Protein AF-0000000084344193 (afdb_homodimer)

Organism: NCBI:txid1533

Radius of gyration: 31.92 Å; Cα contacts (8 Å, |Δi|>4): 1061; chains: 2; bounding box: 79×100×78 Å

InterPro domains:
  IPR007409 Restriction endonuclease, type I, HsdR, N-terminal [PF04313] (48-125)
  IPR017035 Uncharacterised conserved protein UCP035009, HsdR, All3000-type [PIRSF035009] (1-358)

Nearest PDB structures (foldseek):
  2w00-assembly2_B  TM=5.744E-01  e=3.489E-01  Escherichia coli
  6n9j-assembly2_B  TM=3.708E-01  e=1.972E+00  Bacteroides thetaiotaomicron VPI-5482
  5ukk-assembly1_A  TM=4.267E-01  e=3.387E+00  Homo sapiens
  6n9j-assembly1_A  TM=3.462E-01  e=2.880E+00  Bacteroides thetaiotaomicron VPI-5482
  2w00-assembly2_B  TM=5.742E-01  e=2.855E-01  Escherichia coli

Solvent-accessible surface area (backbone atoms only — not comparable to full-atom values): 39510 Å² total; per-residue (Å²): 131,56,69,68,55,54,49,52,53,48,32,53,51,48,65,67,47,49,85,73,44,83,40,44,68,48,22,41,63,69,36,40,44,51,53,44,36,73,35,61,41,54,65,84,36,66,76,35,29,25,67,60,34,62,68,90,52,94,58,67,91,86,59,58,40,48,31,27,35,34,54,96,85,38,50,47,33,37,34,39,75,41,24,58,86,48,79,88,65,80,77,51,63,64,59,44,54,50,34,46,55,42,85,32,58,32,37,34,45,29,22,58,46,44,41,34,35,28,35,36,86,85,40,82,52,36,56,43,83,59,58,43,43,74,48,36,56,87,65,70,52,73,67,56,52,56,57,53,50,44,70,13,60,92,57,54,39,70,68,60,51,49,53,49,37,51,50,38,39,51,26,51,51,39,33,50,47,50,51,44,35,52,75,55,56,45,71,69,54,47,51,59,55,40,51,87,78,47,86,66,86,81,44,70,68,55,45,61,66,44,37,63,47,50,29,52,23,49,54,48,39,49,50,49,53,48,50,49,53,50,43,50,59,47,45,54,30,48,64,40,42,64,60,46,63,67,56,61,69,62,61,74,68,80,85,72,87,77,72,82,71,72,88,64,73,83,48,71,66,56,52,50,41,48,50,51,53,41,56,60,43,40,76,80,40,65,54,83,40,52,30,78,46,73,49,89,78,32,38,31,34,19,47,63,72,31,87,88,42,50,28,34,34,40,26,69,83,46,99,63,30,28,38,28,38,19,44,97,83,68,46,72,44,52,37,59,38,94,48,71,71,51,57,64,79,42,45,66,59,50,47,54,25,43,47,69,70,74,104,132,57,69,67,56,54,49,51,52,48,32,53,51,48,64,67,48,50,84,74,45,83,38,45,68,48,22,41,63,70,36,39,45,51,51,44,36,73,33,61,41,54,65,85,36,67,77,37,29,24,68,58,34,60,68,92,54,96,59,66,91,86,57,58,39,48,30,28,36,36,56,95,87,37,51,47,32,39,35,38,74,40,25,59,87,49,81,85,66,81,77,51,63,66,59,44,55,51,33,46,58,43,84,34,58,31,37,35,44,28,23,57,46,43,41,33,34,29,34,35,86,86,41,82,53,36,58,42,82,60,58,42,43,74,47,36,57,88,66,70,51,72,67,55,52,57,58,52,51,45,69,13,60,92,56,54,39,71,68,60,51,50,53,49,37,51,51,37,40,52,27,51,50,39,32,51,49,51,52,45,36,52,75,54,55,44,70,68,55,47,50,58,55,40,52,86,77,49,88,65,87,82,44,70,68,54,46,62,64,44,37,64,47,50,29,52,23,48,54,47,40,50,49,49,53,48,49,49,52,49,43,50,58,47,45,55,31,48,64,41,44,64,61,46,64,66,54,60,69,63,61,73,69,81,85,70,88,78,73,82,70,71,88,65,74,82,48,71,66,56,50,49,40,47,50,52,53,41,57,62,42,40,77,80,41,65,56,85,39,54,31,77,48,74,48,89,77,33,39,31,34,20,48,65,73,30,87,89,41,52,28,34,33,39,26,70,84,46,98,64,30,29,37,27,37,20,44,96,82,68,45,73,43,54,37,59,38,93,46,71,72,49,55,65,79,41,45,65,59,51,47,55,25,43,46,69,70,74,106

pLDDT: mean 83.81, std 16.81, range [26.88, 97.94]

Sequence (718 aa):
MDFCDKLKQFSKRAEIIKSTLLTEEATKTALIMPFFSLLGYDVFNPMEFVPEFTADFGIKKGEKVDYAIMKDGKPIILVECKGVNDTLTKHDAQLFRYFSVTESRFAILTNGIIYKFFTDLEESNKMDDTPFLEINIYDLNDIQVQELKKFSKDTFDIDTIFNTASELKYSNLVKSQLNNQLNNPTDDFVRFLINDFYQGIKTQNVIEKFRPIVKKSFQQFISDFMNEKLKSILNNNEELEKEKEDLSSEENESDSNENVENNIVTTEEELEGFNIVRSILSEVIDPEDITIKDVERYCGVLYKNNTRKWICRLCFNAVKKSIIISDENKLGIRYYINSITDIYNYKIELIDSLKKYIEMDFCDKLKQFSKRAEIIKSTLLTEEATKTALIMPFFSLLGYDVFNPMEFVPEFTADFGIKKGEKVDYAIMKDGKPIILVECKGVNDTLTKHDAQLFRYFSVTESRFAILTNGIIYKFFTDLEESNKMDDTPFLEINIYDLNDIQVQELKKFSKDTFDIDTIFNTASELKYSNLVKSQLNNQLNNPTDDFVRFLINDFYQGIKTQNVIEKFRPIVKKSFQQFISDFMNEKLKSILNNNEELEKEKEDLSSEENESDSNENVENNIVTTEEELEGFNIVRSILSEVIDPEDITIKDVERYCGVLYKNNTRKWICRLCFNAVKKSIIISDENKLGIRYYINSITDIYNYKIELIDSLKKYIE

Foldseek 3Di:
DDLVVVLLVLLVQCVVCLVVFDAQVSLCVNFVLVVLVSLVFDCPDCQAKPAFDDQPDDDPPPQGAGIFGDDPNFGAETEHEDALPDDDDLCPVSQQVVQLRGPHAWYWYYNRFKIFIWGAPPHPSGIDSHGLDIDGSNDDDPVNSVLVNCVRPVNPDSVVNSVVSVVSNVVVVVVVVLVCCLQFNDLVNLCVVCVVPDPDDCDPVNSVVCSVVSNVVSVVVVVVVVVVVVVCLVVLQVVLQVVVVVVVVVPPDDDDDPPPPPDQDQDPLQVLLLVLLLVLQVVPDPSVQWDWDTDPQWIWIAGNPDPQLTAKTWGCPDPWTWIWGQALVRDTRIGTDPGSNCVVVCSVSSNRSNVSPVD/DDLVVVLLVLLVQCVVCLVVFDAQVSQCVNFVLVVLVSLVFDCPDCQAKPAQDDQPDDDPPPQGAGIFGDDPNFGAETEHEDALPDDDDLCPVSQQVVQLRGPYAWYWYYNRFKIFIWGAPPHPSGIDSHGLDIDGSNDDDPVNSVLVNCVRPVNPDSVVNSVVSVVSNVVVVVVVVLVCCLQFNDLVNLCVVCVVPDPDDCDPVNSVVCSVVSNVVSVVVVVVVVVVVVVCLVVLQVVLQVVVVVVVVVPPDDDDDPPPPPDQDQDPLQVLLLVLLLVLQVVPDPSVQWDWDTDPQWIWIAGNPDPQLTAKTWGCPDPWTWIWGQALVRDTRIGTDPGSNCSVVCSVSSNRSNVSVVD

Structure (mmCIF, N/CA/C/O backbone):
data_AF-0000000084344193-model_v1
#
loop_
_entity.id
_entity.type
_entity.pdbx_description
1 polymer 'type I site-specific deoxyribonuclease'
#
loop_
_atom_site.group_PDB
_atom_site.id
_atom_site.type_symbol
_atom_site.label_atom_id
_atom_site.label_alt_id
_atom_site.label_comp_id
_atom_site.label_asym_id
_atom_site.label_entity_id
_atom_site.label_seq_id
_atom_site.pdbx_PDB_ins_code
_atom_site.Cartn_x
_atom_site.Cartn_y
_atom_site.Cartn_z
_atom_site.occupancy
_atom_site.B_iso_or_equiv
_atom_site.auth_seq_id
_atom_site.auth_comp_id
_atom_site.auth_asym_id
_atom_site.auth_atom_id
_atom_site.pdbx_PDB_model_num
ATOM 1 N N . MET A 1 1 ? -21.875 22.109 16.188 1 56.56 1 MET A N 1
ATOM 2 C CA . MET A 1 1 ? -21.328 21.484 14.992 1 56.56 1 MET A CA 1
ATOM 3 C C . MET A 1 1 ? -19.906 20.984 15.227 1 56.56 1 MET A C 1
ATOM 5 O O . MET A 1 1 ? -19.141 21.625 15.953 1 56.56 1 MET A O 1
ATOM 9 N N . ASP A 1 2 ? -19.547 19.75 14.883 1 82.75 2 ASP A N 1
ATOM 10 C CA . ASP A 1 2 ? -18.266 19.094 15.062 1 82.75 2 ASP A CA 1
ATOM 11 C C . ASP A 1 2 ? -17.172 19.781 14.234 1 82.75 2 ASP A C 1
ATOM 13 O O . ASP A 1 2 ? -17.469 20.406 13.219 1 82.75 2 ASP A O 1
ATOM 17 N N . PHE A 1 3 ? -16.047 20.094 14.797 1 89.25 3 PHE A N 1
ATOM 18 C CA . PHE A 1 3 ? -14.922 20.75 14.172 1 89.25 3 PHE A CA 1
ATOM 19 C C . PHE A 1 3 ? -14.727 20.266 12.742 1 89.25 3 PHE A C 1
ATOM 21 O O . PHE A 1 3 ? -14.492 21.062 11.828 1 89.25 3 PHE A O 1
ATOM 28 N N . CYS A 1 4 ? -14.891 19.062 12.547 1 87.75 4 CYS A N 1
ATOM 29 C CA . CYS A 1 4 ? -14.719 18.453 11.234 1 87.75 4 CYS A CA 1
ATOM 30 C C . CYS A 1 4 ? -15.758 18.984 10.25 1 87.75 4 CYS A C 1
ATOM 32 O O . CYS A 1 4 ? -15.438 19.266 9.094 1 87.75 4 CYS A O 1
ATOM 34 N N . ASP A 1 5 ? -16.906 19.109 10.703 1 85.31 5 ASP A N 1
ATOM 35 C CA . ASP A 1 5 ? -17.984 19.609 9.852 1 85.31 5 ASP A CA 1
ATOM 36 C C . ASP A 1 5 ? -17.75 21.078 9.477 1 85.31 5 ASP A C 1
ATOM 38 O O . ASP A 1 5 ? -17.984 21.469 8.328 1 85.31 5 ASP A O 1
ATOM 42 N N . LYS A 1 6 ? -17.453 21.781 10.461 1 90.62 6 LYS A N 1
ATOM 43 C CA . LYS A 1 6 ? -17.172 23.203 10.227 1 90.62 6 LYS A CA 1
ATOM 44 C C . LYS A 1 6 ? -16.047 23.375 9.211 1 90.62 6 LYS A C 1
ATOM 46 O O . LYS A 1 6 ? -16.109 24.266 8.359 1 90.62 6 LYS A O 1
ATOM 51 N N . LEU A 1 7 ? -15.039 22.547 9.328 1 93 7 LEU A N 1
ATOM 52 C CA . LEU A 1 7 ? -13.898 22.594 8.422 1 93 7 LEU A CA 1
ATOM 53 C C . LEU A 1 7 ? -14.312 22.25 7 1 93 7 LEU A C 1
ATOM 55 O O . LEU A 1 7 ? -13.836 22.859 6.043 1 93 7 LEU A O 1
ATOM 59 N N . LYS A 1 8 ? -15.141 21.328 6.875 1 88.44 8 LYS A N 1
ATOM 60 C CA . LYS A 1 8 ? -15.641 20.938 5.559 1 88.44 8 LYS A CA 1
ATOM 61 C C . LYS A 1 8 ? -16.422 22.078 4.914 1 88.44 8 LYS A C 1
ATOM 63 O O . LYS A 1 8 ? -16.266 22.344 3.721 1 88.44 8 LYS A O 1
ATOM 68 N N . GLN A 1 9 ? -17.266 22.672 5.738 1 90.31 9 GLN A N 1
ATOM 69 C CA . GLN A 1 9 ? -18.016 23.812 5.25 1 90.31 9 GLN A CA 1
ATOM 70 C C . GLN A 1 9 ? -17.078 24.953 4.824 1 90.31 9 GLN A C 1
ATOM 72 O O . GLN A 1 9 ? -17.312 25.609 3.807 1 90.31 9 GLN A O 1
ATOM 77 N N . PHE A 1 10 ? -16.156 25.141 5.594 1 94.62 10 PHE A N 1
ATOM 78 C CA . PHE A 1 10 ? -15.156 26.156 5.277 1 94.62 10 PHE A CA 1
ATOM 79 C C . PHE A 1 10 ? -14.469 25.844 3.951 1 94.62 10 PHE A C 1
ATOM 81 O O . PHE A 1 10 ? -14.258 26.75 3.135 1 94.62 10 PHE A O 1
ATOM 88 N N . SER A 1 11 ? -14.062 24.641 3.754 1 93.88 11 SER A N 1
ATOM 89 C CA . SER A 1 11 ? -13.398 24.203 2.531 1 93.88 11 SER A CA 1
ATOM 90 C C . SER A 1 11 ? -14.258 24.484 1.304 1 93.88 11 SER A C 1
ATOM 92 O O . SER A 1 11 ? -13.766 24.984 0.294 1 93.88 11 SER A O 1
ATOM 94 N N . LYS A 1 12 ? -15.492 24.203 1.42 1 90.44 12 LYS A N 1
ATOM 95 C CA . LYS A 1 12 ? -16.422 24.438 0.318 1 90.44 12 LYS A CA 1
ATOM 96 C C . LYS A 1 12 ? -16.531 25.922 0.012 1 90.44 12 LYS A C 1
ATOM 98 O O . LYS A 1 12 ? -16.531 26.328 -1.153 1 90.44 12 LYS A O 1
ATOM 103 N N . ARG A 1 13 ? -16.70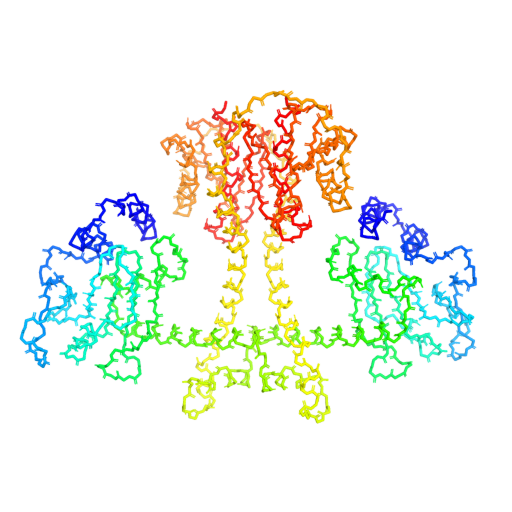3 26.656 1.006 1 91.06 13 ARG A N 1
ATOM 104 C CA . ARG A 1 13 ? -16.781 28.109 0.85 1 91.06 13 ARG A CA 1
ATOM 105 C C . ARG A 1 13 ? -15.531 28.672 0.198 1 91.06 13 ARG A C 1
ATOM 107 O O . ARG A 1 13 ? -15.609 29.531 -0.673 1 91.06 13 ARG A O 1
ATOM 114 N N . ALA A 1 14 ? -14.414 28.172 0.657 1 93.88 14 ALA A N 1
ATOM 115 C CA . ALA A 1 14 ? -13.141 28.625 0.112 1 93.88 14 ALA A CA 1
ATOM 116 C C . ALA A 1 14 ? -13.055 28.359 -1.387 1 93.88 14 ALA A C 1
ATOM 118 O O . ALA A 1 14 ? -12.531 29.172 -2.146 1 93.88 14 ALA A O 1
ATOM 119 N N . GLU A 1 15 ? -13.539 27.219 -1.748 1 91.44 15 GLU A N 1
ATOM 120 C CA . GLU A 1 15 ? -13.516 26.828 -3.156 1 91.44 15 GLU A CA 1
ATOM 121 C C . GLU A 1 15 ? -14.352 27.797 -4.004 1 91.44 15 GLU A C 1
ATOM 123 O O . GLU A 1 15 ? -13.961 28.141 -5.121 1 91.44 15 GLU A O 1
ATOM 128 N N . ILE A 1 16 ? -15.383 28.172 -3.467 1 90.31 16 ILE A N 1
ATOM 129 C CA . ILE A 1 16 ? -16.328 29.016 -4.188 1 90.31 16 ILE A CA 1
ATOM 130 C C . ILE A 1 16 ? -15.758 30.438 -4.316 1 90.31 16 ILE A C 1
ATOM 132 O O . ILE A 1 16 ? -15.82 31.047 -5.387 1 90.31 16 ILE A O 1
ATOM 136 N N . ILE A 1 17 ? -15.148 30.969 -3.301 1 91.56 17 ILE A N 1
ATOM 137 C CA . ILE A 1 17 ? -14.82 32.375 -3.273 1 91.56 17 ILE A CA 1
ATOM 138 C C . ILE A 1 17 ? -13.398 32.594 -3.781 1 91.56 17 ILE A C 1
ATOM 140 O O . ILE A 1 17 ? -12.984 33.719 -4.047 1 91.56 17 ILE A O 1
ATOM 144 N N . LYS A 1 18 ? -12.641 31.562 -3.879 1 91.75 18 LYS A N 1
ATOM 145 C CA . LYS A 1 18 ? -11.227 31.641 -4.234 1 91.75 18 LYS A CA 1
ATOM 146 C C . LYS A 1 18 ? -11.023 32.531 -5.469 1 91.75 18 LYS A C 1
ATOM 148 O O . LYS A 1 18 ? -10.125 33.375 -5.492 1 91.75 18 LYS A O 1
ATOM 153 N N . SER A 1 19 ? -11.836 32.312 -6.457 1 89.81 19 SER A N 1
ATOM 154 C CA . SER A 1 19 ? -11.672 33 -7.738 1 89.81 19 SER A CA 1
ATOM 155 C C . SER A 1 19 ? -11.938 34.5 -7.613 1 89.81 19 SER A C 1
ATOM 157 O O . SER A 1 19 ? -11.484 35.281 -8.445 1 89.81 19 SER A O 1
ATOM 159 N N . THR A 1 20 ? -12.609 34.844 -6.613 1 90.75 20 THR A N 1
ATOM 160 C CA . THR A 1 20 ? -12.969 36.25 -6.445 1 90.75 20 THR A CA 1
ATOM 161 C C . THR A 1 20 ? -11.906 37 -5.648 1 90.75 20 THR A C 1
ATOM 163 O O . THR A 1 20 ? -11.922 38.219 -5.57 1 90.75 20 THR A O 1
ATOM 166 N N . LEU A 1 21 ? -11 36.219 -5.125 1 92.12 21 LEU A N 1
ATOM 167 C CA . LEU A 1 21 ? -9.977 36.844 -4.277 1 92.12 21 LEU A CA 1
ATOM 168 C C . LEU A 1 21 ? -8.766 37.25 -5.102 1 92.12 21 LEU A C 1
ATOM 170 O O . LEU A 1 21 ? -8 36.406 -5.562 1 92.12 21 LEU A O 1
ATOM 174 N N . LEU A 1 22 ? -8.523 38.531 -5.152 1 88.44 22 LEU A N 1
ATOM 175 C CA . LEU A 1 22 ? -7.504 39 -6.078 1 88.44 22 LEU A CA 1
ATOM 176 C C . LEU A 1 22 ? -6.301 39.562 -5.32 1 88.44 22 LEU A C 1
ATOM 178 O O . LEU A 1 22 ? -5.223 39.719 -5.891 1 88.44 22 LEU A O 1
ATOM 182 N N . THR A 1 23 ? -6.48 39.906 -4.09 1 89.94 23 THR A N 1
ATOM 183 C CA . THR A 1 23 ? -5.395 40.531 -3.342 1 89.94 23 THR A CA 1
ATOM 184 C C . THR A 1 23 ? -5.059 39.719 -2.096 1 89.94 23 THR A C 1
ATOM 186 O O . THR A 1 23 ? -5.855 38.875 -1.657 1 89.94 23 THR A O 1
ATOM 189 N N . GLU A 1 24 ? -3.934 39.969 -1.599 1 93.5 24 GLU A N 1
ATOM 190 C CA . GLU A 1 24 ? -3.5 39.375 -0.34 1 93.5 24 GLU A CA 1
ATOM 191 C C . GLU A 1 24 ? -4.434 39.75 0.805 1 93.5 24 GLU A C 1
ATOM 193 O O . GLU A 1 24 ? -4.805 38.906 1.62 1 93.5 24 GLU A O 1
ATOM 198 N N . GLU A 1 25 ? -4.836 41 0.817 1 93.12 25 GLU A N 1
ATOM 199 C CA . GLU A 1 25 ? -5.727 41.469 1.871 1 93.12 25 GLU A CA 1
ATOM 200 C C . GLU A 1 25 ? -7.09 40.781 1.793 1 93.12 25 GLU A C 1
ATOM 202 O O . GLU A 1 25 ? -7.684 40.469 2.82 1 93.12 25 GLU A O 1
ATOM 207 N N . ALA A 1 26 ? -7.559 40.625 0.635 1 94.69 26 ALA A N 1
ATOM 208 C CA . ALA A 1 26 ? -8.812 39.875 0.446 1 94.69 26 ALA A CA 1
ATOM 209 C C . ALA A 1 26 ? -8.68 38.438 0.933 1 94.69 26 ALA A C 1
ATOM 211 O O . ALA A 1 26 ? -9.602 37.906 1.55 1 94.69 26 ALA A O 1
ATOM 212 N N . THR A 1 27 ? -7.566 37.875 0.636 1 96.62 27 THR A N 1
ATOM 213 C CA . THR A 1 27 ? -7.297 36.5 1.088 1 96.62 27 THR A CA 1
ATOM 214 C C . THR A 1 27 ? -7.289 36.438 2.611 1 96.62 27 THR A C 1
ATOM 216 O O . THR A 1 27 ? -7.91 35.531 3.199 1 96.62 27 THR A O 1
ATOM 219 N N . LYS A 1 28 ? -6.617 37.375 3.25 1 96.75 28 LYS A N 1
ATOM 220 C CA . LYS A 1 28 ? -6.543 37.438 4.707 1 96.75 28 LYS A CA 1
ATOM 221 C C . LYS A 1 28 ? -7.938 37.5 5.324 1 96.75 28 LYS A C 1
ATOM 223 O O . LYS A 1 28 ? -8.258 36.688 6.219 1 96.75 28 LYS A O 1
ATOM 228 N N . THR A 1 29 ? -8.766 38.281 4.785 1 95.62 29 THR A N 1
ATOM 229 C CA . THR A 1 29 ? -10.07 38.562 5.379 1 95.62 29 THR A CA 1
ATOM 230 C C . THR A 1 29 ? -11.062 37.469 5.074 1 95.62 29 THR A C 1
ATOM 232 O O . THR A 1 29 ? -11.867 37.094 5.93 1 95.62 29 THR A O 1
ATOM 235 N N . ALA A 1 30 ? -10.945 36.969 3.924 1 95.56 30 ALA A N 1
ATOM 236 C CA . ALA A 1 30 ? -11.992 36.031 3.486 1 95.56 30 ALA A CA 1
ATOM 237 C C . ALA A 1 30 ? -11.633 34.594 3.824 1 95.56 30 ALA A C 1
ATOM 239 O O . ALA A 1 30 ? -12.516 33.75 3.969 1 95.56 30 ALA A O 1
ATOM 240 N N . LEU A 1 31 ? -10.383 34.281 3.957 1 97 31 LEU A N 1
ATOM 241 C CA . LEU A 1 31 ? -9.992 32.875 4.129 1 97 31 LEU A CA 1
ATOM 242 C C . LEU A 1 31 ? -9.211 32.688 5.426 1 97 31 LEU A C 1
ATOM 244 O O . LEU A 1 31 ? -9.586 31.875 6.266 1 97 31 LEU A O 1
ATOM 248 N N . ILE A 1 32 ? -8.258 33.531 5.668 1 97.75 32 ILE A N 1
ATOM 249 C CA . ILE A 1 32 ? -7.297 33.25 6.73 1 97.75 32 ILE A CA 1
ATOM 250 C C . ILE A 1 32 ? -7.918 33.594 8.086 1 97.75 32 ILE A C 1
ATOM 252 O O . ILE A 1 32 ? -7.879 32.781 9.008 1 97.75 32 ILE A O 1
ATOM 256 N N . MET A 1 33 ? -8.516 34.75 8.258 1 97.56 33 MET A N 1
ATOM 257 C CA . MET A 1 33 ? -9.133 35.125 9.523 1 97.56 33 MET A CA 1
ATOM 258 C C . MET A 1 33 ? -10.258 34.156 9.891 1 97.56 33 MET A C 1
ATOM 260 O O . MET A 1 33 ? -10.312 33.688 11.016 1 97.56 33 MET A O 1
ATOM 264 N N . PRO A 1 34 ? -11.102 33.812 8.945 1 97.06 34 PRO A N 1
ATOM 265 C CA . PRO A 1 34 ? -12.141 32.844 9.266 1 97.06 34 PRO A CA 1
ATOM 266 C C . PRO A 1 34 ? -11.57 31.484 9.695 1 97.06 34 PRO A C 1
ATOM 268 O O . PRO A 1 34 ? -12.156 30.812 10.539 1 97.06 34 PRO A O 1
ATOM 271 N N . PHE A 1 35 ? -10.531 31.094 9.109 1 97.62 35 PHE A N 1
ATOM 272 C CA . PHE A 1 35 ? -9.883 29.828 9.461 1 97.62 35 PHE A CA 1
ATOM 273 C C . PHE A 1 35 ? -9.492 29.812 10.938 1 97.62 35 PHE A C 1
ATOM 275 O O . PHE A 1 35 ? -9.766 28.859 11.648 1 97.62 35 PHE A O 1
ATOM 282 N N . PHE A 1 36 ? -8.883 30.875 11.414 1 97.94 36 PHE A N 1
ATOM 283 C CA . PHE A 1 36 ? -8.445 30.938 12.805 1 97.94 36 PHE A CA 1
ATOM 284 C C . PHE A 1 36 ? -9.641 31.125 13.734 1 97.94 36 PHE A C 1
ATOM 286 O O . PHE A 1 36 ? -9.617 30.672 14.883 1 97.94 36 PHE A O 1
ATOM 293 N N . SER A 1 37 ? -10.695 31.766 13.195 1 96.75 37 SER A N 1
ATOM 294 C CA . SER A 1 37 ? -11.93 31.828 13.961 1 96.75 37 SER A CA 1
ATOM 295 C C . SER A 1 37 ? -12.508 30.422 14.188 1 96.75 37 SER A C 1
ATOM 297 O O . SER A 1 37 ? -13.023 30.125 15.266 1 96.75 37 SER A O 1
ATOM 299 N N . LEU A 1 38 ? -12.375 29.656 13.164 1 95.75 38 LEU A N 1
ATOM 300 C CA . LEU A 1 38 ? -12.828 28.281 13.258 1 95.75 38 LEU A CA 1
ATOM 301 C C . LEU A 1 38 ? -12.055 27.531 14.344 1 95.75 38 LEU A C 1
ATOM 303 O O . LEU A 1 38 ? -12.602 26.625 14.984 1 95.75 38 LEU A O 1
ATOM 307 N N . LEU A 1 39 ? -10.836 27.891 14.562 1 96.62 39 LEU A N 1
ATOM 308 C CA . LEU A 1 39 ? -10 27.266 15.578 1 96.62 39 LEU A CA 1
ATOM 309 C C . LEU A 1 39 ? -10.289 27.859 16.953 1 96.62 39 LEU A C 1
ATOM 311 O O . LEU A 1 39 ? -9.672 27.469 17.953 1 96.62 39 LEU A O 1
ATOM 315 N N . GLY A 1 40 ? -11.18 28.828 17.016 1 96.38 40 GLY A N 1
ATOM 316 C CA . GLY A 1 40 ? -11.664 29.328 18.281 1 96.38 40 GLY A CA 1
ATOM 317 C C . GLY A 1 40 ? -11.047 30.656 18.672 1 96.38 40 GLY A C 1
ATOM 318 O O . GLY A 1 40 ? -11.383 31.234 19.719 1 96.38 40 GLY A O 1
ATOM 319 N N . TYR A 1 41 ? -10.188 31.172 17.844 1 97.56 41 TYR A N 1
ATOM 320 C CA . TYR A 1 41 ? -9.555 32.438 18.172 1 97.56 41 TYR A CA 1
ATOM 321 C C . TYR A 1 41 ? -10.469 33.625 17.828 1 97.56 41 TYR A C 1
ATOM 323 O O . TYR A 1 41 ? -11.195 33.562 16.828 1 97.56 41 TYR A O 1
ATOM 331 N N . ASP A 1 42 ? -10.414 34.625 18.609 1 97.44 42 ASP A N 1
ATOM 332 C CA . ASP A 1 42 ? -11.141 35.844 18.297 1 97.44 42 ASP A CA 1
ATOM 333 C C . ASP A 1 42 ? -10.305 36.75 17.391 1 97.44 42 ASP A C 1
ATOM 335 O O . ASP A 1 42 ? -9.508 37.562 17.891 1 97.44 42 ASP A O 1
ATOM 339 N N . VAL A 1 43 ? -10.562 36.75 16.172 1 97.06 43 VAL A N 1
ATOM 34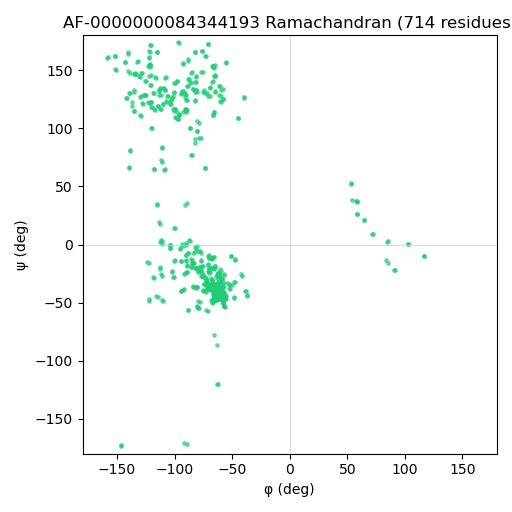0 C CA . VAL A 1 43 ? -9.734 37.438 15.172 1 97.06 43 VAL A CA 1
ATOM 341 C C . VAL A 1 43 ? -10 38.938 15.211 1 97.06 43 VAL A C 1
ATOM 343 O O . VAL A 1 43 ? -9.258 39.719 14.617 1 97.06 43 VAL A O 1
ATOM 346 N N . PHE A 1 44 ? -11 39.344 16 1 95.69 44 PHE A N 1
ATOM 347 C CA . PHE A 1 44 ? -11.328 40.75 16.094 1 95.69 44 PHE A CA 1
ATOM 348 C C . PHE A 1 44 ? -10.82 41.344 17.391 1 95.69 44 PHE A C 1
ATOM 350 O O . PHE A 1 44 ? -10.969 42.562 17.641 1 95.69 44 PHE A O 1
ATOM 357 N N . ASN A 1 45 ? -10.203 40.531 18.188 1 96.25 45 ASN A N 1
ATOM 358 C CA . ASN A 1 45 ? -9.594 40.969 19.453 1 96.25 45 ASN A CA 1
ATOM 359 C C . ASN A 1 45 ? -8.094 41.188 19.297 1 96.25 45 ASN A C 1
ATOM 361 O O . ASN A 1 45 ? -7.328 40.219 19.219 1 96.25 45 ASN A O 1
ATOM 365 N N . PRO A 1 46 ? -7.684 42.375 19.328 1 93.56 46 PRO A N 1
ATOM 366 C CA . PRO A 1 46 ? -6.27 42.688 19.109 1 93.56 46 PRO A CA 1
ATOM 367 C C . PRO A 1 46 ? -5.375 42.188 20.234 1 93.56 46 PRO A C 1
ATOM 369 O O . PRO A 1 46 ? -4.148 42.188 20.109 1 93.56 46 PRO A O 1
ATOM 372 N N . MET A 1 47 ? -5.918 41.781 21.312 1 94.56 47 MET A N 1
ATOM 373 C CA . MET A 1 47 ? -5.129 41.25 22.406 1 94.56 47 MET A CA 1
ATOM 374 C C . MET A 1 47 ? -4.863 39.75 22.188 1 94.56 47 MET A C 1
ATOM 376 O O . MET A 1 47 ? -3.996 39.156 22.844 1 94.56 47 MET A O 1
ATOM 380 N N . GLU A 1 48 ? -5.602 39.219 21.234 1 96.38 48 GLU A N 1
ATOM 381 C CA . GLU A 1 48 ? -5.484 37.781 20.984 1 96.38 48 GLU A CA 1
ATOM 382 C C . GLU A 1 48 ? -4.941 37.531 19.578 1 96.38 48 GLU A C 1
ATOM 384 O O . GLU A 1 48 ? -4.113 36.656 19.375 1 96.38 48 GLU A O 1
ATOM 389 N N . PHE A 1 49 ? -5.457 38.219 18.703 1 97.06 49 PHE A N 1
ATOM 390 C CA . PHE A 1 49 ? -5.074 38.156 17.297 1 97.06 49 PHE A CA 1
ATOM 391 C C . PHE A 1 49 ? -4.566 39.5 16.797 1 97.06 49 PHE A C 1
ATOM 393 O O . PHE A 1 49 ? -5.355 40.375 16.406 1 97.06 49 PHE A O 1
ATOM 400 N N . VAL A 1 50 ? -3.252 39.656 16.719 1 95.62 50 VAL A N 1
ATOM 401 C CA . VAL A 1 50 ? -2.643 40.969 16.5 1 95.62 50 VAL A CA 1
ATOM 402 C C . VAL A 1 50 ? -2.232 41.094 15.031 1 95.62 50 VAL A C 1
ATOM 404 O O . VAL A 1 50 ? -1.367 40.375 14.555 1 95.62 50 VAL A O 1
ATOM 407 N N . PRO A 1 51 ? -2.799 42 14.289 1 95.06 51 PRO A N 1
ATOM 408 C CA . PRO A 1 51 ? -2.361 42.25 12.914 1 95.06 51 PRO A CA 1
ATOM 409 C C . PRO A 1 51 ? -1.073 43.062 12.844 1 95.06 51 PRO A C 1
ATOM 411 O O . PRO A 1 51 ? -0.798 43.875 13.742 1 95.06 51 PRO A O 1
ATOM 414 N N . GLU A 1 52 ? -0.318 42.812 11.859 1 91.88 52 GLU A N 1
ATOM 415 C CA . GLU A 1 52 ? 0.908 43.562 11.594 1 91.88 52 GLU A CA 1
ATOM 416 C C . GLU A 1 52 ? 1.824 43.594 12.812 1 91.88 52 GLU A C 1
ATOM 418 O O . GLU A 1 52 ? 2.248 44.656 13.266 1 91.88 52 GLU A O 1
ATOM 423 N N . PHE A 1 53 ? 2.062 42.438 13.273 1 90.38 53 PHE A N 1
ATOM 424 C CA . PHE A 1 53 ? 2.836 42.281 14.5 1 90.38 53 PHE A CA 1
ATOM 425 C C . PHE A 1 53 ? 4.297 42.625 14.273 1 90.38 53 PHE A C 1
ATOM 427 O O . PHE A 1 53 ? 4.902 42.188 13.289 1 90.38 53 PHE A O 1
ATOM 434 N N . THR A 1 54 ? 4.875 43.5 15.078 1 86.19 54 THR A N 1
ATOM 435 C CA . THR A 1 54 ? 6.277 43.906 15.023 1 86.19 54 THR A CA 1
ATOM 436 C C . THR A 1 54 ? 7.027 43.406 16.25 1 86.19 54 THR A C 1
ATOM 438 O O . THR A 1 54 ? 6.492 43.438 17.359 1 86.19 54 THR A O 1
ATOM 441 N N . ALA A 1 55 ? 8.141 42.75 15.969 1 74.12 55 ALA A N 1
ATOM 442 C CA . ALA A 1 55 ? 8.984 42.312 17.094 1 74.12 55 ALA A CA 1
ATOM 443 C C . ALA A 1 55 ? 9.867 43.438 17.578 1 74.12 55 ALA A C 1
ATOM 445 O O . ALA A 1 55 ? 10.266 44.312 16.781 1 74.12 55 ALA A O 1
ATOM 446 N N . ASP A 1 56 ? 9.945 43.719 18.781 1 64.94 56 ASP A N 1
ATOM 447 C CA . ASP A 1 56 ? 10.664 44.812 19.391 1 64.94 56 ASP A CA 1
ATOM 448 C C . ASP A 1 56 ? 12.156 44.781 19.062 1 64.94 56 ASP A C 1
ATOM 450 O O . ASP A 1 56 ? 12.812 45.812 18.938 1 64.94 56 ASP A O 1
ATOM 454 N N . PHE A 1 57 ? 12.719 43.562 18.984 1 59.97 57 PHE A N 1
ATOM 455 C CA . PHE A 1 57 ? 14.172 43.531 18.969 1 59.97 57 PHE A CA 1
ATOM 456 C C . PHE A 1 57 ? 14.672 42.844 17.688 1 59.97 57 PHE A C 1
ATOM 458 O O . PHE A 1 57 ? 14.133 41.812 17.266 1 59.97 57 PHE A O 1
ATOM 465 N N . GLY A 1 58 ? 15.758 43.469 17.078 1 56.81 58 GLY A N 1
ATOM 466 C CA . GLY A 1 58 ? 16.672 42.812 16.156 1 56.81 58 GLY A CA 1
ATOM 467 C C . GLY A 1 58 ? 16.172 42.812 14.719 1 56.81 58 GLY A C 1
ATOM 468 O O . GLY A 1 58 ? 16.75 42.156 13.852 1 56.81 58 GLY A O 1
ATOM 469 N N . ILE A 1 59 ? 14.867 43.094 14.484 1 60.22 59 ILE A N 1
ATOM 470 C CA . ILE A 1 59 ? 14.391 43.031 13.102 1 60.22 59 ILE A CA 1
ATOM 471 C C . ILE A 1 59 ? 14.375 44.469 12.523 1 60.22 59 ILE A C 1
ATOM 473 O O . ILE A 1 59 ? 14.297 45.438 13.258 1 60.22 59 ILE A O 1
ATOM 477 N N . LYS A 1 60 ? 14.781 44.656 11.203 1 59.56 60 LYS A N 1
ATOM 478 C CA . LYS A 1 60 ? 14.766 45.906 10.469 1 59.56 60 LYS A CA 1
ATOM 479 C C . LYS A 1 60 ? 13.516 46.719 10.789 1 59.56 60 LYS A C 1
ATOM 481 O O . LYS A 1 60 ? 12.414 46.188 10.867 1 59.56 60 LYS A O 1
ATOM 486 N N . LYS A 1 61 ? 13.789 47.969 11.188 1 62 61 LYS A N 1
ATOM 487 C CA . LYS A 1 61 ? 12.719 48.938 11.453 1 62 61 LYS A CA 1
ATOM 488 C C . LYS A 1 61 ? 11.656 48.906 10.359 1 62 61 LYS A C 1
ATOM 490 O O . LYS A 1 61 ? 11.984 49 9.172 1 62 61 LYS A O 1
ATOM 495 N N . GLY A 1 62 ? 10.422 48.344 10.727 1 66.88 62 GLY A N 1
ATOM 496 C CA . GLY A 1 62 ? 9.344 48.406 9.75 1 66.88 62 GLY A CA 1
ATOM 497 C C . GLY A 1 62 ? 8.883 47.031 9.281 1 66.88 62 GLY A C 1
ATOM 498 O O . GLY A 1 62 ? 7.863 46.938 8.594 1 66.88 62 GLY A O 1
ATOM 499 N N . GLU A 1 63 ? 9.648 45.969 9.664 1 76.5 63 GLU A N 1
ATOM 500 C CA . GLU A 1 63 ? 9.172 44.656 9.203 1 76.5 63 GLU A CA 1
ATOM 501 C C . GLU A 1 63 ? 8.109 44.094 10.141 1 76.5 63 GLU A C 1
ATOM 503 O O . GLU A 1 63 ? 8.195 44.281 11.359 1 76.5 63 GLU A O 1
ATOM 508 N N . LYS A 1 64 ? 7.133 43.656 9.492 1 85.31 64 LYS A N 1
ATOM 509 C CA . LYS A 1 64 ? 6.02 43.125 10.258 1 85.31 64 LYS A CA 1
ATOM 510 C C . LYS A 1 64 ? 5.609 41.75 9.734 1 85.31 64 LYS A C 1
ATOM 512 O O . LYS A 1 64 ? 5.844 41.438 8.562 1 85.31 64 LYS A O 1
ATOM 517 N N . VAL A 1 65 ? 5.219 40.969 10.688 1 90.94 65 VAL A N 1
ATOM 518 C CA . VAL A 1 65 ? 4.52 39.75 10.289 1 90.94 65 VAL A CA 1
ATOM 519 C C . VAL A 1 65 ? 3.014 40 10.266 1 90.94 65 VAL A C 1
ATOM 521 O O . VAL A 1 65 ? 2.514 40.875 10.984 1 90.94 65 VAL A O 1
ATOM 524 N N . ASP A 1 66 ? 2.346 39.25 9.516 1 93.44 66 ASP A N 1
ATOM 525 C CA . ASP A 1 66 ? 0.95 39.594 9.242 1 93.44 66 ASP A CA 1
ATOM 526 C C . ASP A 1 66 ? 0.1 39.469 10.508 1 93.44 66 ASP A C 1
ATOM 528 O O . ASP A 1 66 ? -0.667 40.375 10.836 1 93.44 66 ASP A O 1
ATOM 532 N N . TYR A 1 67 ? 0.245 38.312 11.188 1 95.88 67 TYR A N 1
ATOM 533 C CA . TYR A 1 67 ? -0.534 38.125 12.406 1 95.88 67 TYR A CA 1
ATOM 534 C C . TYR A 1 67 ? 0.294 37.438 13.484 1 95.88 67 TYR A C 1
ATOM 536 O O . TYR A 1 67 ? 1.192 36.625 13.172 1 95.88 67 TYR A O 1
ATOM 544 N N . ALA A 1 68 ? 0.002 37.75 14.711 1 96.19 68 ALA A N 1
ATOM 545 C CA . ALA A 1 68 ? 0.478 37 15.875 1 96.19 68 ALA A CA 1
ATOM 546 C C . ALA A 1 68 ? -0.684 36.594 16.781 1 96.19 68 ALA A C 1
ATOM 548 O O . ALA A 1 68 ? -1.566 37.406 17.062 1 96.19 68 ALA A O 1
ATOM 549 N N . ILE A 1 69 ? -0.719 35.375 17.078 1 97.25 69 ILE A N 1
ATOM 550 C CA . ILE A 1 69 ? -1.688 34.906 18.047 1 97.25 69 ILE A CA 1
ATOM 551 C C . ILE A 1 69 ? -1.076 34.969 19.453 1 97.25 69 ILE A C 1
ATOM 553 O O . ILE A 1 69 ? 0.002 34.406 19.688 1 97.25 69 ILE A O 1
ATOM 557 N N . MET A 1 70 ? -1.815 35.594 20.328 1 95.5 70 MET A N 1
ATOM 558 C CA . MET A 1 70 ? -1.283 35.906 21.656 1 95.5 70 MET A CA 1
ATOM 559 C C . MET A 1 70 ? -1.95 35 22.719 1 95.5 70 MET A C 1
ATOM 561 O O . MET A 1 70 ? -3.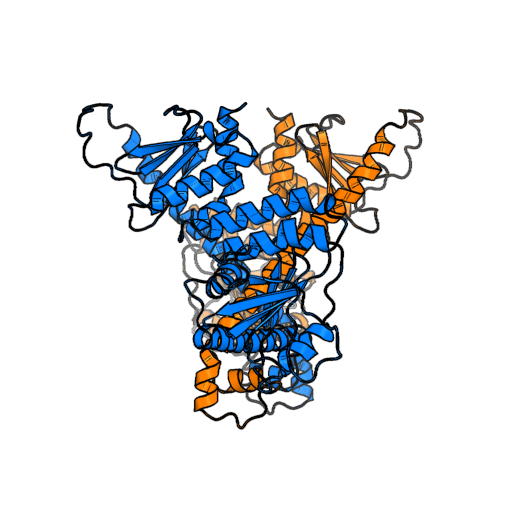145 34.719 22.625 1 95.5 70 MET A O 1
ATOM 565 N N . LYS A 1 71 ? -1.216 34.625 23.641 1 92.62 71 LYS A N 1
ATOM 566 C CA . LYS A 1 71 ? -1.694 34 24.875 1 92.62 71 LYS A CA 1
ATOM 567 C C . LYS A 1 71 ? -0.978 34.562 26.094 1 92.62 71 LYS A C 1
ATOM 569 O O . LYS A 1 71 ? 0.253 34.531 26.156 1 92.62 71 LYS A O 1
ATOM 574 N N . ASP A 1 72 ? -1.692 35.094 27.031 1 90.88 72 ASP A N 1
ATOM 575 C CA . ASP A 1 72 ? -1.164 35.688 28.25 1 90.88 72 ASP A CA 1
ATOM 576 C C . ASP A 1 72 ? -0.122 36.75 27.953 1 90.88 72 ASP A C 1
ATOM 578 O O . ASP A 1 72 ? 0.961 36.781 28.531 1 90.88 72 ASP A O 1
ATOM 582 N N . GLY A 1 73 ? -0.386 37.5 26.906 1 89.81 73 GLY A N 1
ATOM 583 C CA . GLY A 1 73 ? 0.434 38.656 26.578 1 89.81 73 GLY A CA 1
ATOM 584 C C . GLY A 1 73 ? 1.666 38.312 25.766 1 89.81 73 GLY A C 1
ATOM 585 O O . GLY A 1 73 ? 2.463 39.188 25.422 1 89.81 73 GLY A O 1
ATOM 586 N N . LYS A 1 74 ? 1.827 37.094 25.438 1 92.12 74 LYS A N 1
ATOM 587 C CA . LYS A 1 74 ? 2.979 36.656 24.656 1 92.12 74 LYS A CA 1
ATOM 588 C C . LYS A 1 74 ? 2.539 36 23.344 1 92.12 74 LYS A C 1
ATOM 590 O O . LYS A 1 74 ? 1.534 35.281 23.297 1 92.12 74 LYS A O 1
ATOM 595 N N . PRO A 1 75 ? 3.316 36.188 22.297 1 93.81 75 PRO A N 1
ATOM 596 C CA . PRO A 1 75 ? 2.982 35.531 21.031 1 93.81 75 PRO A CA 1
ATOM 597 C C . PRO A 1 75 ? 3.27 34.031 21.062 1 93.81 75 PRO A C 1
ATOM 599 O O . PRO A 1 75 ? 4.367 33.625 21.438 1 93.81 75 PRO A O 1
ATOM 602 N N . ILE A 1 76 ? 2.305 33.25 20.656 1 94.31 76 ILE A N 1
ATOM 603 C CA . ILE A 1 76 ? 2.484 31.812 20.672 1 94.31 76 ILE A CA 1
ATOM 604 C C . ILE A 1 76 ? 2.57 31.281 19.25 1 94.31 76 ILE A C 1
ATOM 606 O O . ILE A 1 76 ? 3.193 30.25 19 1 94.31 76 ILE A O 1
ATOM 610 N N . ILE A 1 77 ? 1.963 31.969 18.297 1 96.31 77 ILE A N 1
ATOM 611 C CA . ILE A 1 77 ? 2.002 31.578 16.891 1 96.31 77 ILE A CA 1
ATOM 612 C C . ILE A 1 77 ? 2.188 32.812 16.016 1 96.31 77 ILE A C 1
ATOM 614 O O . ILE A 1 77 ? 1.499 33.844 16.203 1 96.31 77 ILE A O 1
ATOM 618 N N . LEU A 1 78 ? 3.096 32.75 15.156 1 95.06 78 LEU A N 1
ATOM 619 C CA . LEU A 1 78 ? 3.252 33.781 14.117 1 95.06 78 LEU A CA 1
ATOM 620 C C . LEU A 1 78 ? 2.646 33.312 12.805 1 95.06 78 LEU A C 1
ATOM 622 O O . LEU A 1 78 ? 2.795 32.156 12.422 1 95.06 78 LEU A O 1
ATOM 626 N N . VAL A 1 79 ? 1.952 34.188 12.094 1 96 79 VAL A N 1
ATOM 627 C CA . VAL A 1 79 ? 1.292 33.781 10.844 1 96 79 VAL A CA 1
ATOM 628 C C . VAL A 1 79 ? 1.708 34.75 9.727 1 96 79 VAL A C 1
ATOM 630 O O . VAL A 1 79 ? 1.54 35.969 9.844 1 96 79 VAL A O 1
ATOM 633 N N . GLU A 1 80 ? 2.27 34.188 8.742 1 94.06 80 GLU A N 1
ATOM 634 C CA . GLU A 1 80 ? 2.598 34.938 7.527 1 94.06 80 GLU A CA 1
ATOM 635 C C . GLU A 1 80 ? 1.674 34.531 6.379 1 94.06 80 GLU A C 1
ATOM 637 O O . GLU A 1 80 ? 1.47 33.344 6.117 1 94.06 80 GLU A O 1
ATOM 642 N N . CYS A 1 81 ? 1.158 35.562 5.707 1 94.5 81 CYS A N 1
ATOM 643 C CA . CYS A 1 81 ? 0.12 35.312 4.719 1 94.5 81 CYS A CA 1
ATOM 644 C C . CYS A 1 81 ? 0.589 35.688 3.32 1 94.5 81 CYS A C 1
ATOM 646 O O . CYS A 1 81 ? 1.372 36.625 3.164 1 94.5 81 CYS A O 1
ATOM 648 N N . LYS A 1 82 ? 0.186 34.938 2.387 1 93.5 82 LYS A N 1
ATOM 649 C CA . LYS A 1 82 ? 0.306 35.25 0.964 1 93.5 82 LYS A CA 1
ATOM 650 C C . LYS A 1 82 ? -1.06 35.25 0.283 1 93.5 82 LYS A C 1
ATOM 652 O O . LYS A 1 82 ? -2.064 34.875 0.897 1 93.5 82 LYS A O 1
ATOM 657 N N . GLY A 1 83 ? -1.048 35.781 -0.884 1 93.75 83 GLY A N 1
ATOM 658 C CA . GLY A 1 83 ? -2.285 35.719 -1.646 1 93.75 83 GLY A CA 1
ATOM 659 C C . GLY A 1 83 ? -2.648 34.281 -2.061 1 93.75 83 GLY A C 1
ATOM 660 O O . GLY A 1 83 ? -1.77 33.438 -2.23 1 93.75 83 GLY A O 1
ATOM 661 N N . VAL A 1 84 ? -3.926 34.125 -2.225 1 93.94 84 VAL A N 1
ATOM 662 C CA . VAL A 1 84 ? -4.457 32.781 -2.494 1 93.94 84 VAL A CA 1
ATOM 663 C C . VAL A 1 84 ? -3.854 32.25 -3.789 1 93.94 84 VAL A C 1
ATOM 665 O O . VAL A 1 84 ? -3.684 31.031 -3.941 1 93.94 84 VAL A O 1
ATOM 668 N N . ASN A 1 85 ? -3.486 33.062 -4.703 1 89.38 85 ASN A N 1
ATOM 669 C CA . ASN A 1 85 ? -2.945 32.656 -5.992 1 89.38 85 ASN A CA 1
ATOM 670 C C . ASN A 1 85 ? -1.421 32.594 -5.965 1 89.38 85 ASN A C 1
ATOM 672 O O . ASN A 1 85 ? -0.795 32.188 -6.945 1 89.38 85 ASN A O 1
ATOM 676 N N . ASP A 1 86 ? -0.886 32.906 -4.801 1 88.5 86 ASP A N 1
ATOM 677 C CA . ASP A 1 86 ? 0.568 32.875 -4.672 1 88.5 86 ASP A CA 1
ATOM 678 C C . ASP A 1 86 ? 1.043 31.484 -4.266 1 88.5 86 ASP A C 1
ATOM 680 O O . ASP A 1 86 ? 0.369 30.781 -3.498 1 88.5 86 ASP A O 1
ATOM 684 N N . THR A 1 87 ? 2.189 31.094 -4.84 1 85.62 87 THR A N 1
ATOM 685 C CA . THR A 1 87 ? 2.812 29.844 -4.43 1 85.62 87 THR A CA 1
ATOM 686 C C . THR A 1 87 ? 3.615 30.031 -3.145 1 85.62 87 THR A C 1
ATOM 688 O O . THR A 1 87 ? 4.332 31.016 -2.996 1 85.62 87 THR A O 1
ATOM 691 N N . LEU A 1 88 ? 3.373 29.078 -2.246 1 86.44 88 LEU A N 1
ATOM 692 C CA . LEU A 1 88 ? 4.09 29.141 -0.976 1 86.44 88 LEU A CA 1
ATOM 693 C C . LEU A 1 88 ? 5.5 28.578 -1.118 1 86.44 88 LEU A C 1
ATOM 695 O O . LEU A 1 88 ? 5.68 27.438 -1.533 1 86.44 88 LEU A O 1
ATOM 699 N N . THR A 1 89 ? 6.43 29.422 -1.283 1 72.31 89 THR A N 1
ATOM 700 C CA . THR A 1 89 ? 7.809 28.953 -1.39 1 72.31 89 THR A CA 1
ATOM 701 C C . THR A 1 89 ? 8.43 28.781 -0.007 1 72.31 89 THR A C 1
ATOM 703 O O . THR A 1 89 ? 7.957 29.375 0.968 1 72.31 89 THR A O 1
ATOM 706 N N . LYS A 1 90 ? 9.367 27.844 0.269 1 61.25 90 LYS A N 1
ATOM 707 C CA . LYS A 1 90 ? 10.016 27.375 1.492 1 61.25 90 LYS A CA 1
ATOM 708 C C . LYS A 1 90 ? 10.602 28.547 2.277 1 61.25 90 LYS A C 1
ATOM 710 O O . LYS A 1 90 ? 10.633 28.531 3.508 1 61.25 90 LYS A O 1
ATOM 715 N N . HIS A 1 91 ? 11.078 29.516 1.624 1 61.47 91 HIS A N 1
ATOM 716 C CA . HIS A 1 91 ? 11.93 30.438 2.361 1 61.47 91 HIS A CA 1
ATOM 717 C C . HIS A 1 91 ? 11.266 31.797 2.506 1 61.47 91 HIS A C 1
ATOM 719 O O . HIS A 1 91 ? 11.5 32.688 1.698 1 61.47 91 HIS A O 1
ATOM 725 N N . ASP A 1 92 ? 10.242 31.766 3.398 1 71.94 92 ASP A N 1
ATOM 726 C CA . ASP A 1 92 ? 9.789 33.094 3.75 1 71.94 92 ASP A CA 1
ATOM 727 C C . ASP A 1 92 ? 10.727 33.75 4.77 1 71.94 92 ASP A C 1
ATOM 729 O O . ASP A 1 92 ? 10.617 33.5 5.969 1 71.94 92 ASP A O 1
ATOM 733 N N . ALA A 1 93 ? 11.688 34.469 4.32 1 72.44 93 ALA A N 1
ATOM 734 C CA . ALA A 1 93 ? 12.758 35.062 5.094 1 72.44 93 ALA A CA 1
ATOM 735 C C . ALA A 1 93 ? 12.203 35.906 6.238 1 72.44 93 ALA A C 1
ATOM 737 O O . ALA A 1 93 ? 12.781 35.938 7.328 1 72.44 93 ALA A O 1
ATOM 738 N N . GLN A 1 94 ? 11.094 36.5 5.98 1 77.75 94 GLN A N 1
ATOM 739 C CA . GLN A 1 94 ? 10.477 37.344 7.004 1 77.75 94 GLN A CA 1
ATOM 740 C C . GLN A 1 94 ? 10.016 36.531 8.195 1 77.75 94 GLN A C 1
ATOM 742 O O . GLN A 1 94 ? 10.32 36.844 9.344 1 77.75 94 GLN A O 1
ATOM 747 N N . LEU A 1 95 ? 9.336 35.5 7.918 1 86.5 95 LEU A N 1
ATOM 748 C CA . LEU A 1 95 ? 8.82 34.625 8.969 1 86.5 95 LEU A CA 1
ATOM 749 C C . LEU A 1 95 ? 9.961 34 9.766 1 86.5 95 LEU A C 1
ATOM 751 O O . LEU A 1 95 ? 9.898 33.938 11 1 86.5 95 LEU A O 1
ATOM 755 N N . PHE A 1 96 ? 11 33.719 9.141 1 85.62 96 PHE A N 1
ATOM 756 C CA . PHE A 1 96 ? 12.172 33.125 9.766 1 85.62 96 PHE A CA 1
ATOM 757 C C . PHE A 1 96 ? 12.828 34.094 10.734 1 85.62 96 PHE A C 1
ATOM 759 O O . PHE A 1 96 ? 13.172 33.719 11.859 1 85.62 96 PHE A O 1
ATOM 766 N N . ARG A 1 97 ? 12.984 35.281 10.227 1 83.94 97 ARG A N 1
ATOM 767 C CA . ARG A 1 97 ? 13.625 36.281 11.047 1 83.94 97 ARG A CA 1
ATOM 768 C C . ARG A 1 97 ? 12.805 36.594 12.297 1 83.94 97 ARG A C 1
ATOM 770 O O . ARG A 1 97 ? 13.344 36.656 13.398 1 83.94 97 ARG A O 1
ATOM 777 N N . TYR A 1 98 ? 11.508 36.688 12.109 1 85.44 98 TYR A N 1
ATOM 778 C CA . TYR A 1 98 ? 10.641 37 13.234 1 85.44 98 TYR A CA 1
ATOM 779 C C . TYR A 1 98 ? 10.594 35.875 14.234 1 85.44 98 TYR A C 1
ATOM 781 O O . TYR A 1 98 ? 10.523 36.094 15.445 1 85.44 98 TYR A O 1
ATOM 789 N N . PHE A 1 99 ? 10.641 34.75 13.719 1 89.56 99 PHE A N 1
ATOM 790 C CA . PHE A 1 99 ? 10.586 33.562 14.57 1 89.56 99 PHE A CA 1
ATOM 791 C C . PHE A 1 99 ? 11.789 33.5 15.508 1 89.56 99 PHE A C 1
ATOM 793 O O . PHE A 1 99 ? 11.664 33.125 16.672 1 89.56 99 PHE A O 1
ATOM 800 N N . SER A 1 100 ? 12.891 33.969 15.062 1 86.5 100 SER A N 1
ATOM 801 C CA . SER A 1 100 ? 14.141 33.875 15.812 1 86.5 100 SER A CA 1
ATOM 802 C C . SER A 1 100 ? 14.195 34.938 16.922 1 86.5 100 SER A C 1
ATOM 804 O O . SER A 1 100 ? 14.945 34.781 17.891 1 86.5 100 SER A O 1
ATOM 806 N N . VAL A 1 101 ? 13.367 35.969 16.781 1 84.88 101 VAL A N 1
ATOM 807 C CA . VAL A 1 101 ? 13.484 37.062 17.734 1 84.88 101 VAL A CA 1
ATOM 808 C C . VAL A 1 101 ? 12.242 37.125 18.625 1 84.88 101 VAL A C 1
ATOM 810 O O . VAL A 1 101 ? 12.078 38.062 19.422 1 84.88 101 VAL A O 1
ATOM 813 N N . THR A 1 102 ? 11.383 36.219 18.469 1 84.75 102 THR A N 1
ATOM 814 C CA . THR A 1 102 ? 10.18 36.156 19.297 1 84.75 102 THR A CA 1
ATOM 815 C C . THR A 1 102 ? 10.172 34.906 20.141 1 84.75 102 THR A C 1
ATOM 817 O O . THR A 1 102 ? 10.969 34 19.922 1 84.75 102 THR A O 1
ATOM 820 N N . GLU A 1 103 ? 9.297 34.875 21.125 1 85.38 103 GLU A N 1
ATOM 821 C CA . GLU A 1 103 ? 9.18 33.719 22 1 85.38 103 GLU A CA 1
ATOM 822 C C . GLU A 1 103 ? 8.227 32.688 21.422 1 85.38 103 GLU A C 1
ATOM 824 O O . GLU A 1 103 ? 7.969 31.641 22.047 1 85.38 103 GLU A O 1
ATOM 829 N N . SER A 1 104 ? 7.777 32.969 20.297 1 90.19 104 SER A N 1
ATOM 830 C CA . SER A 1 104 ? 6.816 32.062 19.672 1 90.19 104 SER A CA 1
ATOM 831 C C . SER A 1 104 ? 7.461 30.719 19.328 1 90.19 104 SER A C 1
ATOM 833 O O . SER A 1 104 ? 8.602 30.672 18.859 1 90.19 104 SER A O 1
ATOM 835 N N . ARG A 1 105 ? 6.691 29.703 19.547 1 90.62 105 ARG A N 1
ATOM 836 C CA . ARG A 1 105 ? 7.223 28.359 19.297 1 90.62 105 ARG A CA 1
ATOM 837 C C . ARG A 1 105 ? 6.723 27.828 17.953 1 90.62 105 ARG A C 1
ATOM 839 O O . ARG A 1 105 ? 7.273 26.859 17.422 1 90.62 105 ARG A O 1
ATOM 846 N N . PHE A 1 106 ? 5.711 28.516 17.422 1 95.5 106 PHE A N 1
ATOM 847 C CA . PHE A 1 106 ? 5.141 28 16.188 1 95.5 106 PHE A CA 1
ATOM 848 C C . PHE A 1 106 ? 4.953 29.125 15.172 1 95.5 106 PHE A C 1
ATOM 850 O O . PHE A 1 106 ? 4.723 30.281 15.547 1 95.5 106 PHE A O 1
ATOM 857 N N . ALA A 1 107 ? 5.098 28.797 13.977 1 95 107 ALA A N 1
ATOM 858 C CA . ALA A 1 107 ? 4.871 29.719 12.859 1 95 107 ALA A CA 1
ATOM 859 C C . ALA A 1 107 ? 4.055 29.047 11.758 1 95 107 ALA A C 1
ATOM 861 O O . ALA A 1 107 ? 4.172 27.844 11.539 1 95 107 ALA A O 1
ATOM 862 N N . ILE A 1 108 ? 3.258 29.844 11.109 1 96.38 108 ILE A N 1
ATOM 863 C CA . ILE A 1 108 ? 2.42 29.328 10.031 1 96.38 108 ILE A CA 1
ATOM 864 C C . ILE A 1 108 ? 2.584 30.203 8.789 1 96.38 108 ILE A C 1
ATOM 866 O O . ILE A 1 108 ? 2.516 31.438 8.875 1 96.38 108 ILE A O 1
ATOM 870 N N . LEU A 1 109 ? 2.891 29.594 7.691 1 95.56 109 LEU A N 1
ATOM 871 C CA . LEU A 1 109 ? 2.867 30.219 6.375 1 95.56 109 LEU A CA 1
ATOM 872 C C . LEU A 1 109 ? 1.663 29.75 5.57 1 95.56 109 LEU A C 1
ATOM 874 O O . LEU A 1 109 ? 1.433 28.547 5.438 1 95.56 109 LEU A O 1
ATOM 878 N N . THR A 1 110 ? 0.886 30.719 5.031 1 96.44 110 THR A N 1
ATOM 879 C CA . THR A 1 110 ? -0.336 30.234 4.391 1 96.44 110 THR A CA 1
ATOM 880 C C . THR A 1 110 ? -0.761 31.172 3.268 1 96.44 110 THR A C 1
ATOM 882 O O . THR A 1 110 ? -0.408 32.344 3.271 1 96.44 110 THR A O 1
ATOM 885 N N . ASN A 1 111 ? -1.39 30.625 2.324 1 95.75 111 ASN A N 1
ATOM 886 C CA . ASN A 1 111 ? -2.078 31.391 1.299 1 95.75 111 ASN A CA 1
ATOM 887 C C . ASN A 1 111 ? -3.59 31.219 1.378 1 95.75 111 ASN A C 1
ATOM 889 O O . ASN A 1 111 ? -4.297 31.391 0.384 1 95.75 111 ASN A O 1
ATOM 893 N N . GLY A 1 112 ? -3.998 30.75 2.5 1 96.19 112 GLY A N 1
ATOM 894 C CA . GLY A 1 112 ? -5.426 30.578 2.721 1 96.19 112 GLY A CA 1
ATOM 895 C C . GLY A 1 112 ? -5.93 29.203 2.34 1 96.19 112 GLY A C 1
ATOM 896 O O . GLY A 1 112 ? -6.988 28.781 2.803 1 96.19 112 GLY A O 1
ATOM 897 N N . ILE A 1 113 ? -5.195 28.531 1.486 1 95.88 113 ILE A N 1
ATOM 898 C CA . ILE A 1 113 ? -5.566 27.188 1.054 1 95.88 113 ILE A CA 1
ATOM 899 C C . ILE A 1 113 ? -4.578 26.172 1.627 1 95.88 113 ILE A C 1
ATOM 901 O O . ILE A 1 113 ? -4.984 25.188 2.234 1 95.88 113 ILE A O 1
ATOM 905 N N . ILE A 1 114 ? -3.357 26.531 1.445 1 96.12 114 ILE A N 1
ATOM 906 C CA . ILE A 1 114 ? -2.287 25.703 1.995 1 96.12 114 ILE A CA 1
ATOM 907 C C . ILE A 1 114 ? -1.771 26.328 3.291 1 96.12 114 ILE A C 1
ATOM 909 O O . ILE A 1 114 ? -1.586 27.547 3.369 1 96.12 114 ILE A O 1
ATOM 913 N N . TYR A 1 115 ? -1.667 25.516 4.324 1 96.62 115 TYR A N 1
ATOM 914 C CA . TYR A 1 115 ? -1.097 25.953 5.594 1 96.62 115 TYR A CA 1
ATOM 915 C C . TYR A 1 115 ? 0.124 25.109 5.957 1 96.62 115 TYR A C 1
ATOM 917 O O . TYR A 1 115 ? 0.038 23.891 6.051 1 96.62 115 TYR A O 1
ATOM 925 N N . LYS A 1 116 ? 1.232 25.781 6.145 1 95.81 116 LYS A N 1
ATOM 926 C CA . LYS A 1 116 ? 2.475 25.125 6.547 1 95.81 116 LYS A CA 1
ATOM 927 C C . LYS A 1 116 ? 2.844 25.484 7.984 1 95.81 116 LYS A C 1
ATOM 929 O O . LYS A 1 116 ? 2.99 26.656 8.32 1 95.81 116 LYS A O 1
ATOM 934 N N . PHE A 1 117 ? 2.949 24.469 8.805 1 96.25 117 PHE A N 1
ATOM 935 C CA . PHE A 1 117 ? 3.229 24.656 10.227 1 96.25 117 PHE A CA 1
ATOM 936 C C . PHE A 1 117 ? 4.691 24.375 10.531 1 96.25 117 PHE A C 1
ATOM 938 O O . PHE A 1 117 ? 5.207 23.312 10.188 1 96.25 117 PHE A O 1
ATOM 945 N N . PHE A 1 118 ? 5.316 25.344 11.172 1 94.75 118 PHE A N 1
ATOM 946 C CA . PHE A 1 118 ? 6.734 25.234 11.484 1 94.75 118 PHE A CA 1
ATOM 947 C C . PHE A 1 118 ? 6.969 25.344 12.992 1 94.75 118 PHE A C 1
ATOM 949 O O . PHE A 1 118 ? 6.145 25.906 13.711 1 94.75 118 PHE A O 1
ATOM 956 N N . THR A 1 119 ? 8.031 24.781 13.398 1 94.62 119 THR A N 1
ATOM 957 C CA . THR A 1 119 ? 8.531 24.922 14.766 1 94.62 119 THR A CA 1
ATOM 958 C C . THR A 1 119 ? 10.055 24.891 14.789 1 94.62 119 THR A C 1
ATOM 960 O O . THR A 1 119 ? 10.703 25.062 13.758 1 94.62 119 THR A O 1
ATOM 963 N N . ASP A 1 120 ? 10.641 24.859 15.961 1 92.62 120 ASP A N 1
ATOM 964 C CA . ASP A 1 120 ? 12.094 24.875 16.125 1 92.62 120 ASP A CA 1
ATOM 965 C C . ASP A 1 120 ? 12.586 23.594 16.797 1 92.62 120 ASP A C 1
ATOM 967 O O . ASP A 1 120 ? 13.266 23.656 17.828 1 92.62 120 ASP A O 1
ATOM 971 N N . LEU A 1 121 ? 12.438 22.469 16.156 1 88.94 121 LEU A N 1
ATOM 972 C CA . LEU A 1 121 ? 12.828 21.172 16.703 1 88.94 121 LEU A CA 1
ATOM 973 C C . LEU A 1 121 ? 14.344 21 16.672 1 88.94 121 LEU A C 1
ATOM 975 O O . LEU A 1 121 ? 14.93 20.406 17.578 1 88.94 121 LEU A O 1
ATOM 979 N N . GLU A 1 122 ? 15.008 21.531 15.703 1 86.06 122 GLU A N 1
ATOM 980 C CA . GLU A 1 122 ? 16.438 21.328 15.477 1 86.06 122 GLU A CA 1
ATOM 981 C C . GLU A 1 122 ? 17.266 22.219 16.375 1 86.06 122 GLU A C 1
ATOM 983 O O . GLU A 1 122 ? 18.219 21.75 17.016 1 86.06 122 GLU A O 1
ATOM 988 N N . GLU A 1 123 ? 16.953 23.484 16.312 1 87.62 123 GLU A N 1
ATOM 989 C CA . GLU A 1 123 ? 17.625 24.5 17.141 1 87.62 123 GLU A CA 1
ATOM 990 C C . GLU A 1 123 ? 16.609 25.469 17.75 1 87.62 123 GLU A C 1
ATOM 992 O O . GLU A 1 123 ? 15.75 26 17.031 1 87.62 123 GLU A O 1
ATOM 997 N N . SER A 1 124 ? 16.781 25.641 19.016 1 88.25 124 SER A N 1
ATOM 998 C CA . SER A 1 124 ? 15.852 26.547 19.703 1 88.25 124 SER A CA 1
ATOM 999 C C . SER A 1 124 ? 15.867 27.938 19.094 1 88.25 124 SER A C 1
ATOM 1001 O O . SER A 1 124 ? 16.938 28.469 18.781 1 88.25 124 SER A O 1
ATOM 1003 N N . ASN A 1 125 ? 14.734 28.484 18.859 1 87.88 125 ASN A N 1
ATOM 1004 C CA . ASN A 1 125 ? 14.508 29.844 18.375 1 87.88 125 ASN A CA 1
ATOM 1005 C C . ASN A 1 125 ? 14.914 30 16.906 1 87.88 125 ASN A C 1
ATOM 1007 O O . ASN A 1 125 ? 15.07 31.109 16.406 1 87.88 125 ASN A O 1
ATOM 1011 N N . LYS A 1 126 ? 15.188 28.906 16.344 1 89.69 126 LYS A N 1
ATOM 1012 C CA . LYS A 1 126 ? 15.406 28.891 14.906 1 89.69 126 LYS A CA 1
ATOM 1013 C C . LYS A 1 126 ? 14.375 28.016 14.203 1 89.69 126 LYS A C 1
ATOM 1015 O O . LYS A 1 126 ? 14.344 26.797 14.398 1 89.69 126 LYS A O 1
ATOM 1020 N N . MET A 1 127 ? 13.648 28.625 13.438 1 91.25 127 MET A N 1
ATOM 1021 C CA . MET A 1 127 ? 12.594 27.922 12.719 1 91.25 127 MET A CA 1
ATOM 1022 C C . MET A 1 127 ? 13.172 26.828 11.82 1 91.25 127 MET A C 1
ATOM 1024 O O . MET A 1 127 ? 14.164 27.062 11.125 1 91.25 127 MET A O 1
ATOM 1028 N N . ASP A 1 128 ? 12.578 25.688 11.805 1 91.56 128 ASP A N 1
ATOM 1029 C CA . ASP A 1 128 ? 13.008 24.594 10.945 1 91.56 128 ASP A CA 1
ATOM 1030 C C . ASP A 1 128 ? 12.781 24.922 9.477 1 91.56 128 ASP A C 1
ATOM 1032 O O . ASP A 1 128 ? 11.844 25.641 9.141 1 91.56 128 ASP A O 1
ATOM 1036 N N . ASP A 1 129 ? 13.594 24.328 8.641 1 88.5 129 ASP A N 1
ATOM 1037 C CA . ASP A 1 129 ? 13.508 24.609 7.207 1 88.5 129 ASP A CA 1
ATOM 1038 C C . ASP A 1 129 ? 12.266 23.953 6.602 1 88.5 129 ASP A C 1
ATOM 1040 O O . ASP A 1 129 ? 11.711 24.469 5.621 1 88.5 129 ASP A O 1
ATOM 1044 N N . THR A 1 130 ? 11.914 22.844 7.254 1 90.25 130 THR A N 1
ATOM 1045 C CA . THR A 1 130 ? 10.773 22.094 6.73 1 90.25 130 THR A CA 1
ATOM 1046 C C . THR A 1 130 ? 9.594 22.141 7.699 1 90.25 130 THR A C 1
ATOM 1048 O O . THR A 1 130 ? 9.781 22.031 8.914 1 90.25 130 THR A O 1
ATOM 1051 N N . PRO A 1 131 ? 8.391 22.422 7.141 1 94.06 131 PRO A N 1
ATOM 1052 C CA . PRO A 1 131 ? 7.23 22.359 8.031 1 94.06 131 PRO A CA 1
ATOM 1053 C C . PRO A 1 131 ? 6.965 20.938 8.547 1 94.06 131 PRO A C 1
ATOM 1055 O O . PRO A 1 131 ? 7.191 19.969 7.824 1 94.06 131 PRO A O 1
ATOM 1058 N N . PHE A 1 132 ? 6.52 20.859 9.742 1 93.75 132 PHE A N 1
ATOM 1059 C CA . PHE A 1 132 ? 6.227 19.531 10.281 1 93.75 132 PHE A CA 1
ATOM 1060 C C . PHE A 1 132 ? 4.824 19.094 9.891 1 93.75 132 PHE A C 1
ATOM 1062 O O . PHE A 1 132 ? 4.504 17.906 9.969 1 93.75 132 PHE A O 1
ATOM 1069 N N . LEU A 1 133 ? 4.004 20.047 9.516 1 94.75 133 LEU A N 1
ATOM 1070 C CA . LEU A 1 133 ? 2.639 19.766 9.086 1 94.75 133 LEU A CA 1
ATOM 1071 C C . LEU A 1 133 ? 2.24 20.672 7.93 1 94.75 133 LEU A C 1
ATOM 1073 O O . LEU A 1 133 ? 2.479 21.891 7.977 1 94.75 133 LEU A O 1
ATOM 1077 N N . GLU A 1 134 ? 1.821 20.094 6.93 1 94.06 134 GLU A N 1
ATOM 1078 C CA . GLU A 1 134 ? 1.283 20.828 5.789 1 94.06 134 GLU A CA 1
ATOM 1079 C C . GLU A 1 134 ? -0.114 20.344 5.422 1 94.06 134 GLU A C 1
ATOM 1081 O O . GLU A 1 134 ? -0.326 19.141 5.242 1 94.06 134 GLU A O 1
ATOM 1086 N N . ILE A 1 135 ? -1.033 21.25 5.309 1 95.31 135 ILE A N 1
ATOM 1087 C CA . ILE A 1 135 ? -2.396 20.828 5.008 1 95.31 135 ILE A CA 1
ATOM 1088 C C . ILE A 1 135 ? -2.93 21.625 3.814 1 95.31 135 ILE A C 1
ATOM 1090 O O . ILE A 1 135 ? -2.5 22.75 3.566 1 95.31 135 ILE A O 1
ATOM 1094 N N . ASN A 1 136 ? -3.738 21.016 3.064 1 94.69 136 ASN A N 1
ATOM 1095 C CA . ASN A 1 136 ? -4.559 21.609 2.006 1 94.69 136 ASN A CA 1
ATOM 1096 C C . ASN A 1 136 ? -6.043 21.562 2.355 1 94.69 136 ASN A C 1
ATOM 1098 O O . ASN A 1 136 ? -6.617 20.484 2.49 1 94.69 136 ASN A O 1
ATOM 1102 N N . ILE A 1 137 ? -6.562 22.688 2.48 1 94.06 137 ILE A N 1
ATOM 1103 C CA . ILE A 1 137 ? -7.926 22.781 2.992 1 94.06 137 ILE A CA 1
ATOM 1104 C C . ILE A 1 137 ? -8.875 22.016 2.066 1 94.06 137 ILE A C 1
ATOM 1106 O O . ILE A 1 137 ? -9.938 21.562 2.496 1 94.06 137 ILE A O 1
ATOM 1110 N N . TYR A 1 138 ? -8.492 21.812 0.81 1 90.88 138 TYR A N 1
ATOM 1111 C CA . TYR A 1 138 ? -9.344 21.109 -0.148 1 90.88 138 TYR A CA 1
ATOM 1112 C C . TYR A 1 138 ? -9.234 19.609 0.015 1 90.88 138 TYR A C 1
ATOM 1114 O O . TYR A 1 138 ? -10.062 18.859 -0.498 1 90.88 138 TYR A O 1
ATOM 1122 N N . ASP A 1 139 ? -8.203 19.203 0.616 1 88.44 139 ASP A N 1
ATOM 1123 C CA . ASP A 1 139 ? -7.887 17.781 0.663 1 88.44 139 ASP A CA 1
ATOM 1124 C C . ASP A 1 139 ? -7.359 17.391 2.039 1 88.44 139 ASP A C 1
ATOM 1126 O O . ASP A 1 139 ? -6.23 16.906 2.162 1 88.44 139 ASP A O 1
ATOM 1130 N N . LEU A 1 140 ? -8.219 17.484 3.008 1 87.94 140 LEU A N 1
ATOM 1131 C CA . LEU A 1 140 ? -7.836 17.141 4.375 1 87.94 140 LEU A CA 1
ATOM 1132 C C . LEU A 1 140 ? -8.188 15.695 4.691 1 87.94 140 LEU A C 1
ATOM 1134 O O . LEU A 1 140 ? -9.297 15.234 4.383 1 87.94 140 LEU A O 1
ATOM 1138 N N . ASN A 1 141 ? -7.223 14.977 5.219 1 81.69 141 ASN A N 1
ATOM 1139 C CA . ASN A 1 141 ? -7.543 13.656 5.73 1 81.69 141 ASN A CA 1
ATOM 1140 C C . ASN A 1 141 ? -7.777 13.672 7.238 1 81.69 141 ASN A C 1
ATOM 1142 O O . ASN A 1 141 ? -7.578 14.703 7.887 1 81.69 141 ASN A O 1
ATOM 1146 N N . ASP A 1 142 ? -8.188 12.57 7.812 1 82.44 142 ASP A N 1
ATOM 1147 C CA . ASP A 1 142 ? -8.586 12.5 9.219 1 82.44 142 ASP A CA 1
ATOM 1148 C C . ASP A 1 142 ? -7.402 12.781 10.141 1 82.44 142 ASP A C 1
ATOM 1150 O O . ASP A 1 142 ? -7.559 13.43 11.18 1 82.44 142 ASP A O 1
ATOM 1154 N N . ILE A 1 143 ? -6.352 12.336 9.805 1 83 143 ILE A N 1
ATOM 1155 C CA . ILE A 1 143 ? -5.16 12.531 10.617 1 83 143 ILE A CA 1
ATOM 1156 C C . ILE A 1 143 ? -4.805 14.016 10.672 1 83 143 ILE A C 1
ATOM 1158 O O . ILE A 1 143 ? -4.539 14.562 11.742 1 83 143 ILE A O 1
ATOM 1162 N N . GLN A 1 144 ? -4.887 14.648 9.609 1 90.81 144 GLN A N 1
ATOM 1163 C CA . GLN A 1 144 ? -4.586 16.062 9.516 1 90.81 144 GLN A CA 1
ATOM 1164 C C . GLN A 1 144 ? -5.574 16.891 10.336 1 90.81 144 GLN A C 1
ATOM 1166 O O . GLN A 1 144 ? -5.188 17.875 10.984 1 90.81 144 GLN A O 1
ATOM 1171 N N . VAL A 1 145 ? -6.789 16.484 10.281 1 91.75 145 VAL A N 1
ATOM 1172 C CA . VAL A 1 145 ? -7.824 17.188 11.031 1 91.75 145 VAL A CA 1
ATOM 1173 C C . VAL A 1 145 ? -7.539 17.078 12.531 1 91.75 145 VAL A C 1
ATOM 1175 O O . VAL A 1 145 ? -7.664 18.062 13.266 1 91.75 145 VAL A O 1
ATOM 1178 N N . GLN A 1 146 ? -7.133 15.938 12.875 1 91.56 146 GLN A N 1
ATOM 1179 C CA . GLN A 1 146 ? -6.824 15.727 14.289 1 91.56 146 GLN A CA 1
ATOM 1180 C C . GLN A 1 146 ? -5.625 16.562 14.727 1 91.56 146 GLN A C 1
ATOM 1182 O O . GLN A 1 146 ? -5.621 17.125 15.82 1 91.56 146 GLN A O 1
ATOM 1187 N N . GLU A 1 147 ? -4.68 16.641 13.914 1 93.5 147 GLU A N 1
ATOM 1188 C CA . GLU A 1 147 ? -3.51 17.453 14.211 1 93.5 147 GLU A CA 1
ATOM 1189 C C . GLU A 1 147 ? -3.871 18.938 14.266 1 93.5 147 GLU A C 1
ATOM 1191 O O . GLU A 1 147 ? -3.387 19.672 15.125 1 93.5 147 GLU A O 1
ATOM 1196 N N . LEU A 1 148 ? -4.719 19.328 13.375 1 94.88 148 LEU A N 1
ATOM 1197 C CA . LEU A 1 148 ? -5.156 20.703 13.297 1 94.88 148 LEU A CA 1
ATOM 1198 C C . LEU A 1 148 ? -5.918 21.109 14.555 1 94.88 148 LEU A C 1
ATOM 1200 O O . LEU A 1 148 ? -5.777 22.234 15.039 1 94.88 148 LEU A O 1
ATOM 1204 N N . LYS A 1 149 ? -6.645 20.25 15.039 1 93.81 149 LYS A N 1
ATOM 1205 C CA . LYS A 1 149 ? -7.445 20.484 16.234 1 93.81 149 LYS A CA 1
ATOM 1206 C C . LYS A 1 149 ? -6.562 20.875 17.422 1 93.81 149 LYS A C 1
ATOM 1208 O O . LYS A 1 149 ? -6.988 21.641 18.297 1 93.81 149 LYS A O 1
ATOM 1213 N N . LYS A 1 150 ? -5.422 20.453 17.484 1 94.94 150 LYS A N 1
ATOM 1214 C CA . LYS A 1 150 ? -4.504 20.734 18.578 1 94.94 150 LYS A CA 1
ATOM 1215 C C . LYS A 1 150 ? -4.113 22.219 18.594 1 94.94 150 LYS A C 1
ATOM 1217 O O . LYS A 1 150 ? -3.627 22.719 19.594 1 94.94 150 LYS A O 1
ATOM 1222 N N . PHE A 1 151 ? -4.285 22.859 17.5 1 95.38 151 PHE A N 1
ATOM 1223 C CA . PHE A 1 151 ? -3.947 24.281 17.391 1 95.38 151 PHE A CA 1
ATOM 1224 C C . PHE A 1 151 ? -5.145 25.141 17.75 1 95.38 151 PHE A C 1
ATOM 1226 O O . PHE A 1 151 ? -5.066 26.375 17.703 1 95.38 151 PHE A O 1
ATOM 1233 N N . SER A 1 152 ? -6.211 24.547 18.094 1 95.12 152 SER A N 1
ATOM 1234 C CA . SER A 1 152 ? -7.375 25.312 18.531 1 95.12 152 SER A CA 1
ATOM 1235 C C . SER A 1 152 ? -7.098 26.031 19.859 1 95.12 152 SER A C 1
ATOM 1237 O O . SER A 1 152 ? -6.316 25.547 20.672 1 95.12 152 SER A O 1
ATOM 1239 N N . LYS A 1 153 ? -7.77 27.078 20.078 1 94.88 153 LYS A N 1
ATOM 1240 C CA . LYS A 1 153 ? -7.555 27.906 21.266 1 94.88 153 LYS A CA 1
ATOM 1241 C C . LYS A 1 153 ? -7.75 27.109 22.547 1 94.88 153 LYS A C 1
ATOM 1243 O O . LYS A 1 153 ? -6.934 27.188 23.469 1 94.88 153 LYS A O 1
ATOM 1248 N N . ASP A 1 154 ? -8.742 26.281 22.594 1 92.62 154 ASP A N 1
ATOM 1249 C CA . ASP A 1 154 ? -9.133 25.594 23.812 1 92.62 154 ASP A CA 1
ATOM 1250 C C . ASP A 1 154 ? -8.18 24.422 24.109 1 92.62 154 ASP A C 1
ATOM 1252 O O . ASP A 1 154 ? -8.023 24.016 25.266 1 92.62 154 ASP A O 1
ATOM 1256 N N . THR A 1 155 ? -7.543 23.922 23.094 1 92.62 155 THR A N 1
ATOM 1257 C CA . THR A 1 155 ? -6.73 22.734 23.281 1 92.62 155 THR A CA 1
ATOM 1258 C C . THR A 1 155 ? -5.246 23.047 23.109 1 92.62 155 THR A C 1
ATOM 1260 O O . THR A 1 155 ? -4.395 22.172 23.297 1 92.62 155 THR A O 1
ATOM 1263 N N . PHE A 1 156 ? -4.93 24.25 22.875 1 94.38 156 PHE A N 1
ATOM 1264 C CA . PHE A 1 156 ? -3.561 24.641 22.547 1 94.38 156 PHE 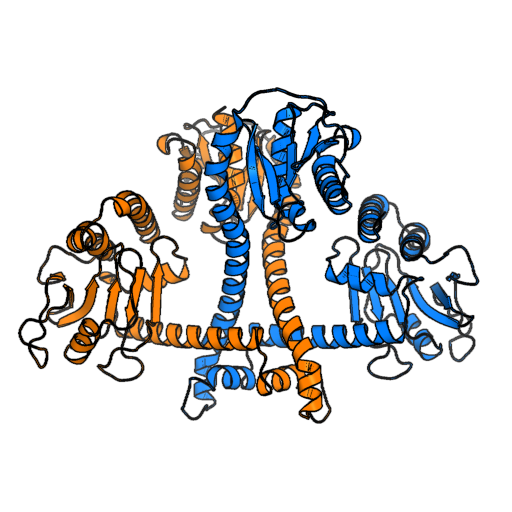A CA 1
ATOM 1265 C C . PHE A 1 156 ? -2.635 24.406 23.734 1 94.38 156 PHE A C 1
ATOM 1267 O O . PHE A 1 156 ? -2.809 25 24.797 1 94.38 156 PHE A O 1
ATOM 1274 N N . ASP A 1 157 ? -1.747 23.5 23.562 1 94.25 157 ASP A N 1
ATOM 1275 C CA . ASP A 1 157 ? -0.702 23.172 24.531 1 94.25 157 ASP A CA 1
ATOM 1276 C C . ASP A 1 157 ? 0.652 23.016 23.844 1 94.25 157 ASP A C 1
ATOM 1278 O O . ASP A 1 157 ? 0.834 22.109 23.016 1 94.25 157 ASP A O 1
ATOM 1282 N N . ILE A 1 158 ? 1.543 23.906 24.172 1 92.88 158 ILE A N 1
ATOM 1283 C CA . ILE A 1 158 ? 2.82 24.016 23.469 1 92.88 158 ILE A CA 1
ATOM 1284 C C . ILE A 1 158 ? 3.545 22.672 23.516 1 92.88 158 ILE A C 1
ATOM 1286 O O . ILE A 1 158 ? 4.047 22.203 22.484 1 92.88 158 ILE A O 1
ATOM 1290 N N . ASP A 1 159 ? 3.584 22.062 24.688 1 93.25 159 ASP A N 1
ATOM 1291 C CA . ASP A 1 159 ? 4.305 20.797 24.844 1 93.25 159 ASP A CA 1
ATOM 1292 C C . ASP A 1 159 ? 3.672 19.703 23.984 1 93.25 159 ASP A C 1
ATOM 1294 O O . ASP A 1 159 ? 4.379 18.938 23.328 1 93.25 159 ASP A O 1
ATOM 1298 N N . THR A 1 160 ? 2.383 19.703 24.016 1 94 160 THR A N 1
ATOM 1299 C CA . THR A 1 160 ? 1.653 18.703 23.234 1 94 160 THR A CA 1
ATOM 1300 C C . THR A 1 160 ? 1.905 18.875 21.75 1 94 160 THR A C 1
ATOM 1302 O O . THR A 1 160 ? 2.189 17.906 21.047 1 94 160 THR A O 1
ATOM 1305 N N . ILE A 1 161 ? 1.845 20.062 21.281 1 94.31 161 ILE A N 1
ATOM 1306 C CA . ILE A 1 161 ? 2.021 20.328 19.859 1 94.31 161 ILE A CA 1
ATOM 1307 C C . ILE A 1 161 ? 3.477 20.094 19.469 1 94.31 161 ILE A C 1
ATOM 1309 O O . ILE A 1 161 ? 3.754 19.578 18.375 1 94.31 161 ILE A O 1
ATOM 1313 N N . PHE A 1 162 ? 4.336 20.469 20.359 1 92.44 162 PHE A N 1
ATOM 1314 C CA . PHE A 1 162 ? 5.758 20.25 20.094 1 92.44 162 PHE A CA 1
ATOM 1315 C C . PHE A 1 162 ? 6.07 18.781 19.938 1 92.44 162 PHE A C 1
ATOM 1317 O O . PHE A 1 162 ? 6.797 18.375 19.031 1 92.44 162 PHE A O 1
ATOM 1324 N N . ASN A 1 163 ? 5.527 17.969 20.812 1 91.44 163 ASN A N 1
ATOM 1325 C CA . ASN A 1 163 ? 5.699 16.516 20.719 1 91.44 163 ASN A CA 1
ATOM 1326 C C . ASN A 1 163 ? 5.105 15.961 19.438 1 91.44 163 ASN A C 1
ATOM 1328 O O . ASN A 1 163 ? 5.707 15.102 18.781 1 91.44 163 ASN A O 1
ATOM 1332 N N . THR A 1 164 ? 4.008 16.469 19.078 1 92.19 164 THR A N 1
ATOM 1333 C CA . THR A 1 164 ? 3.367 16.078 17.828 1 92.19 164 THR A CA 1
ATOM 1334 C C . THR A 1 164 ? 4.238 16.453 16.641 1 92.19 164 THR A C 1
ATOM 1336 O O . THR A 1 164 ? 4.41 15.656 15.719 1 92.19 164 THR A O 1
ATOM 1339 N N . ALA A 1 165 ? 4.777 17.641 16.688 1 94 165 ALA A N 1
ATOM 1340 C CA . ALA A 1 165 ? 5.637 18.125 15.617 1 94 165 ALA A CA 1
ATOM 1341 C C . ALA A 1 165 ? 6.852 17.219 15.438 1 94 165 ALA A C 1
ATOM 1343 O O . ALA A 1 165 ? 7.227 16.891 14.312 1 94 165 ALA A O 1
ATOM 1344 N N . SER A 1 166 ? 7.379 16.859 16.547 1 91.06 166 SER A N 1
ATOM 1345 C CA . SER A 1 166 ? 8.531 15.969 16.516 1 91.06 166 SER A CA 1
ATOM 1346 C C . SER A 1 166 ? 8.172 14.625 15.891 1 91.06 166 SER A C 1
ATOM 1348 O O . SER A 1 166 ? 8.883 14.133 15.008 1 91.06 166 SER A O 1
ATOM 1350 N N . GLU A 1 167 ? 7.082 14.141 16.328 1 92.56 167 GLU A N 1
ATOM 1351 C CA . GLU A 1 167 ? 6.621 12.859 15.805 1 92.56 167 GLU A CA 1
ATOM 1352 C C . GLU A 1 167 ? 6.348 12.938 14.305 1 92.56 167 GLU A C 1
ATOM 1354 O O . GLU A 1 167 ? 6.707 12.031 13.555 1 92.56 167 GLU A O 1
ATOM 1359 N N . LEU A 1 168 ? 5.73 13.984 13.945 1 93.31 168 LEU A N 1
ATOM 1360 C CA . LEU A 1 168 ? 5.402 14.164 12.539 1 93.31 168 LEU A CA 1
ATOM 1361 C C . LEU A 1 168 ? 6.668 14.32 11.703 1 93.31 168 LEU A C 1
ATOM 1363 O O . LEU A 1 168 ? 6.766 13.766 10.602 1 93.31 168 LEU A O 1
ATOM 1367 N N . LYS A 1 169 ? 7.516 15.047 12.203 1 91.5 169 LYS A N 1
ATOM 1368 C CA . LYS A 1 169 ? 8.789 15.227 11.508 1 91.5 169 LYS A CA 1
ATOM 1369 C C . LYS A 1 169 ? 9.477 13.891 11.266 1 91.5 169 LYS A C 1
ATOM 1371 O O . LYS A 1 169 ? 9.836 13.57 10.125 1 91.5 169 LYS A O 1
ATOM 1376 N N . TYR A 1 170 ? 9.617 13.156 12.32 1 92.62 170 TYR A N 1
ATOM 1377 C CA . TYR A 1 170 ? 10.297 11.867 12.203 1 92.62 170 TYR A CA 1
ATOM 1378 C C . TYR A 1 170 ? 9.516 10.906 11.32 1 92.62 170 TYR A C 1
ATOM 1380 O O . TYR A 1 170 ? 10.102 10.133 10.562 1 92.62 170 TYR A O 1
ATOM 1388 N N . SER A 1 171 ? 8.234 10.961 11.461 1 94.56 171 SER A N 1
ATOM 1389 C CA . SER A 1 171 ? 7.387 10.141 10.602 1 94.56 171 SER A CA 1
ATOM 1390 C C . SER A 1 171 ? 7.637 10.438 9.125 1 94.56 171 SER A C 1
ATOM 1392 O O . SER A 1 171 ? 7.797 9.523 8.32 1 94.56 171 SER A O 1
ATOM 1394 N N . ASN A 1 172 ? 7.68 11.672 8.844 1 92.94 172 ASN A N 1
ATOM 1395 C CA . ASN A 1 172 ? 7.918 12.094 7.465 1 92.94 172 ASN A CA 1
ATOM 1396 C C . ASN A 1 172 ? 9.289 11.633 6.973 1 92.94 172 ASN A C 1
ATOM 1398 O O . ASN A 1 172 ? 9.43 11.227 5.816 1 92.94 172 ASN A O 1
ATOM 1402 N N . LEU A 1 173 ? 10.234 11.742 7.82 1 93.5 173 LEU A N 1
ATOM 1403 C CA . LEU A 1 173 ? 11.578 11.328 7.465 1 93.5 173 LEU A CA 1
ATOM 1404 C C . LEU A 1 173 ? 11.641 9.82 7.23 1 93.5 173 LEU A C 1
ATOM 1406 O O . LEU A 1 173 ? 12.289 9.352 6.289 1 93.5 173 LEU A O 1
ATOM 1410 N N . VAL A 1 174 ? 10.977 9.094 8.055 1 96.38 174 VAL A N 1
ATOM 1411 C CA . VAL A 1 174 ? 10.906 7.648 7.902 1 96.38 174 VAL A CA 1
ATOM 1412 C C . VAL A 1 174 ? 10.227 7.301 6.578 1 96.38 174 VAL A C 1
ATOM 1414 O O . VAL A 1 174 ? 10.719 6.457 5.824 1 96.38 174 VAL A O 1
ATOM 1417 N N . LYS A 1 175 ? 9.164 7.922 6.324 1 95.69 175 LYS A N 1
ATOM 1418 C CA . LYS A 1 175 ? 8.445 7.676 5.082 1 95.69 175 LYS A CA 1
ATOM 1419 C C . LYS A 1 175 ? 9.312 7.996 3.867 1 95.69 175 LYS A C 1
ATOM 1421 O O . LYS A 1 175 ? 9.289 7.266 2.873 1 95.69 175 LYS A O 1
ATOM 1426 N N . SER A 1 176 ? 9.977 9.055 3.963 1 94.69 176 SER A N 1
ATOM 1427 C CA . SER A 1 176 ? 10.891 9.422 2.887 1 94.69 176 SER A CA 1
ATOM 1428 C C . SER A 1 176 ? 11.945 8.344 2.664 1 94.69 176 SER A C 1
ATOM 1430 O O . SER A 1 176 ? 12.266 8.008 1.521 1 94.69 176 SER A O 1
ATOM 1432 N N . GLN A 1 177 ? 12.469 7.859 3.777 1 95.5 177 GLN A N 1
ATOM 1433 C CA . GLN A 1 177 ? 13.453 6.785 3.703 1 95.5 177 GLN A CA 1
ATOM 1434 C C . GLN A 1 177 ? 12.867 5.543 3.037 1 95.5 177 GLN A C 1
ATOM 1436 O O . GLN A 1 177 ? 13.508 4.922 2.191 1 95.5 177 GLN A O 1
ATOM 1441 N N . LEU A 1 178 ? 11.688 5.172 3.379 1 97.12 178 LEU A N 1
ATOM 1442 C CA . LEU A 1 178 ? 11 4.023 2.797 1 97.12 178 LEU A CA 1
ATOM 1443 C C . LEU A 1 178 ? 10.773 4.227 1.303 1 97.12 178 LEU A C 1
ATOM 1445 O O . LEU A 1 178 ? 10.953 3.297 0.512 1 97.12 178 LEU A O 1
ATOM 1449 N N . ASN A 1 179 ? 10.383 5.406 0.992 1 95.81 179 ASN A N 1
ATOM 1450 C CA . ASN A 1 179 ? 10.172 5.723 -0.417 1 95.81 179 ASN A CA 1
ATOM 1451 C C . ASN A 1 179 ? 11.461 5.574 -1.221 1 95.81 179 ASN A C 1
ATOM 1453 O O . ASN A 1 179 ? 11.445 5.07 -2.346 1 95.81 179 ASN A O 1
ATOM 1457 N N . ASN A 1 180 ? 12.477 6.059 -0.651 1 95.88 180 ASN A N 1
ATOM 1458 C CA . ASN A 1 180 ? 13.781 5.918 -1.302 1 95.88 180 ASN A CA 1
ATOM 1459 C C . ASN A 1 180 ? 14.141 4.453 -1.524 1 95.88 180 ASN A C 1
ATOM 1461 O O . ASN A 1 180 ? 14.609 4.082 -2.6 1 95.88 180 ASN A O 1
ATOM 1465 N N . GLN A 1 181 ? 13.859 3.615 -0.519 1 96.94 181 GLN A N 1
ATOM 1466 C CA . GLN A 1 181 ? 14.188 2.195 -0.618 1 96.94 181 GLN A CA 1
ATOM 1467 C C . GLN A 1 181 ? 13.266 1.488 -1.61 1 96.94 181 GLN A C 1
ATOM 1469 O O . GLN A 1 181 ? 13.68 0.548 -2.289 1 96.94 181 GLN A O 1
ATOM 1474 N N . LEU A 1 182 ? 12.062 1.906 -1.651 1 96.31 182 LEU A N 1
ATOM 1475 C CA . LEU A 1 182 ? 11.109 1.352 -2.604 1 96.31 182 LEU A CA 1
ATOM 1476 C C . LEU A 1 182 ? 11.578 1.567 -4.035 1 96.31 182 LEU A C 1
ATOM 1478 O O . LEU A 1 182 ? 11.438 0.683 -4.883 1 96.31 182 LEU A O 1
ATOM 1482 N N . ASN A 1 183 ? 12.188 2.68 -4.277 1 95.19 183 ASN A N 1
ATOM 1483 C CA . ASN A 1 183 ? 12.578 3.051 -5.633 1 95.19 183 ASN A CA 1
ATOM 1484 C C . ASN A 1 183 ? 14.016 2.635 -5.938 1 95.19 183 ASN A C 1
ATOM 1486 O O . ASN A 1 183 ? 14.32 2.201 -7.047 1 95.19 183 ASN A O 1
ATOM 1490 N N . ASN A 1 184 ? 14.828 2.818 -4.941 1 95.69 184 ASN A N 1
ATOM 1491 C CA . ASN A 1 184 ? 16.25 2.498 -5.078 1 95.69 184 ASN A CA 1
ATOM 1492 C C . ASN A 1 184 ? 16.781 1.808 -3.83 1 95.69 184 ASN A C 1
ATOM 1494 O O . ASN A 1 184 ? 17.562 2.4 -3.074 1 95.69 184 ASN A O 1
ATOM 1498 N N . PRO A 1 185 ? 16.531 0.464 -3.734 1 97.56 185 PRO A N 1
ATOM 1499 C CA . PRO A 1 185 ? 17 -0.233 -2.535 1 97.56 185 PRO A CA 1
ATOM 1500 C C . PRO A 1 185 ? 18.516 -0.162 -2.371 1 97.56 185 PRO A C 1
ATOM 1502 O O . PRO A 1 185 ? 19.266 -0.542 -3.281 1 97.56 185 PRO A O 1
ATOM 1505 N N . THR A 1 186 ? 18.969 0.336 -1.276 1 97 186 THR A N 1
ATOM 1506 C CA . THR A 1 186 ? 20.391 0.466 -0.995 1 97 186 THR A CA 1
ATOM 1507 C C . THR A 1 186 ? 21 -0.887 -0.628 1 97 186 THR A C 1
ATOM 1509 O O . THR A 1 186 ? 20.281 -1.849 -0.372 1 97 186 THR A O 1
ATOM 1512 N N . ASP A 1 187 ? 22.344 -0.983 -0.609 1 96.81 187 ASP A N 1
ATOM 1513 C CA . ASP A 1 187 ? 23.047 -2.209 -0.236 1 96.81 187 ASP A CA 1
ATOM 1514 C C . ASP A 1 187 ? 22.625 -2.674 1.158 1 96.81 187 ASP A C 1
ATOM 1516 O O . ASP A 1 187 ? 22.328 -3.854 1.361 1 96.81 187 ASP A O 1
ATOM 1520 N N . ASP A 1 188 ? 22.562 -1.707 2.055 1 95.5 188 ASP A N 1
ATOM 1521 C CA . ASP A 1 188 ? 22.25 -2.029 3.443 1 95.5 188 ASP A CA 1
ATOM 1522 C C . ASP A 1 188 ? 20.828 -2.566 3.576 1 95.5 188 ASP A C 1
ATOM 1524 O O . ASP A 1 188 ? 20.578 -3.486 4.355 1 95.5 188 ASP A O 1
ATOM 1528 N N . PHE A 1 189 ? 19.953 -2.006 2.867 1 97 189 PHE A N 1
ATOM 1529 C CA . PHE A 1 189 ? 18.562 -2.436 2.908 1 97 189 PHE A CA 1
ATOM 1530 C C . PHE A 1 189 ? 18.406 -3.848 2.352 1 97 189 PHE A C 1
ATOM 1532 O O . PHE A 1 189 ? 17.75 -4.695 2.961 1 97 189 PHE A O 1
ATOM 1539 N N . VAL A 1 190 ? 19.016 -4.113 1.237 1 97.44 190 VAL A N 1
ATOM 1540 C CA . VAL A 1 190 ? 19 -5.438 0.62 1 97.44 190 VAL A CA 1
ATOM 1541 C C . VAL A 1 190 ? 19.594 -6.465 1.575 1 97.44 190 VAL A C 1
ATOM 1543 O O . VAL A 1 190 ? 19.016 -7.527 1.803 1 97.44 190 VAL A O 1
ATOM 1546 N N . ARG A 1 191 ? 20.734 -6.105 2.137 1 95.31 191 ARG A N 1
ATOM 1547 C CA . ARG A 1 191 ? 21.391 -6.996 3.088 1 95.31 191 ARG A CA 1
ATOM 1548 C C . ARG A 1 191 ? 20.469 -7.32 4.262 1 95.31 191 ARG A C 1
ATOM 1550 O O . ARG A 1 191 ? 20.391 -8.477 4.691 1 95.31 191 ARG A O 1
ATOM 1557 N N . PHE A 1 192 ? 19.844 -6.301 4.707 1 95.19 192 PHE A N 1
ATOM 1558 C CA . PHE A 1 192 ? 18.938 -6.48 5.836 1 95.19 192 PHE A CA 1
ATOM 1559 C C . PHE A 1 192 ? 17.812 -7.438 5.48 1 95.19 192 PHE A C 1
ATOM 1561 O O . PHE A 1 192 ? 17.5 -8.359 6.242 1 95.19 192 PHE A O 1
ATOM 1568 N N . LEU A 1 193 ? 17.219 -7.285 4.324 1 96.06 193 LEU A N 1
ATOM 1569 C CA . LEU A 1 193 ? 16.016 -8.039 3.951 1 96.06 193 LEU A CA 1
ATOM 1570 C C . LEU A 1 193 ? 16.359 -9.492 3.664 1 96.06 193 LEU A C 1
ATOM 1572 O O . LEU A 1 193 ? 15.555 -10.391 3.914 1 96.06 193 LEU A O 1
ATOM 1576 N N . ILE A 1 194 ? 17.578 -9.711 3.178 1 94.62 194 ILE A N 1
ATOM 1577 C CA . ILE A 1 194 ? 17.875 -11.07 2.766 1 94.62 194 ILE A CA 1
ATOM 1578 C C . ILE A 1 194 ? 18.578 -11.812 3.906 1 94.62 194 ILE A C 1
ATOM 1580 O O . ILE A 1 194 ? 18.844 -13.016 3.803 1 94.62 194 ILE A O 1
ATOM 1584 N N . ASN A 1 195 ? 18.844 -11.133 4.984 1 91.31 195 ASN A N 1
ATOM 1585 C CA . ASN A 1 195 ? 19.672 -11.656 6.07 1 91.31 195 ASN A CA 1
ATOM 1586 C C . ASN A 1 195 ? 19.047 -12.906 6.691 1 91.31 195 ASN A C 1
ATOM 1588 O O . ASN A 1 195 ? 19.766 -13.844 7.051 1 91.31 195 ASN A O 1
ATOM 1592 N N . ASP A 1 196 ? 17.781 -13.031 6.785 1 86.62 196 ASP A N 1
ATOM 1593 C CA . ASP A 1 196 ? 17.109 -14.109 7.516 1 86.62 196 ASP A CA 1
ATOM 1594 C C . ASP A 1 196 ? 17.078 -15.391 6.684 1 86.62 196 ASP A C 1
ATOM 1596 O O . ASP A 1 196 ? 17.016 -16.484 7.234 1 86.62 196 ASP A O 1
ATOM 1600 N N . PHE A 1 197 ? 17.172 -15.242 5.332 1 85.75 197 PHE A N 1
ATOM 1601 C CA . PHE A 1 197 ? 16.953 -16.469 4.566 1 85.75 197 PHE A CA 1
ATOM 1602 C C . PHE A 1 197 ? 18.156 -16.781 3.686 1 85.75 197 PHE A C 1
ATOM 1604 O O . PHE A 1 197 ? 18.297 -17.891 3.172 1 85.75 197 PHE A O 1
ATOM 1611 N N . TYR A 1 198 ? 18.953 -15.82 3.525 1 85.06 198 TYR A N 1
ATOM 1612 C CA . TYR A 1 198 ? 20.172 -16.078 2.785 1 85.06 198 TYR A CA 1
ATOM 1613 C C . TYR A 1 198 ? 21.328 -16.375 3.734 1 85.06 198 TYR A C 1
ATOM 1615 O O . TYR A 1 198 ? 21.781 -15.492 4.473 1 85.06 198 TYR A O 1
ATOM 1623 N N . GLN A 1 199 ? 21.875 -17.562 3.822 1 82.12 199 GLN A N 1
ATOM 1624 C CA . GLN A 1 199 ? 22.859 -18.016 4.801 1 82.12 199 GLN A CA 1
ATOM 1625 C C . GLN A 1 199 ? 24.281 -17.766 4.312 1 82.12 199 GLN A C 1
ATOM 1627 O O . GLN A 1 199 ? 25.219 -17.703 5.109 1 82.12 199 GLN A O 1
ATOM 1632 N N . GLY A 1 200 ? 24.562 -17.469 3.107 1 83.12 200 GLY A N 1
ATOM 1633 C CA . GLY A 1 200 ? 25.906 -17.234 2.584 1 83.12 200 GLY A CA 1
ATOM 1634 C C . GLY A 1 200 ? 26.406 -15.836 2.852 1 83.12 200 GLY A C 1
ATOM 1635 O O . GLY A 1 200 ? 25.703 -15.023 3.465 1 83.12 200 GLY A O 1
ATOM 1636 N N . ILE A 1 201 ? 27.766 -15.656 2.654 1 86.12 201 ILE A N 1
ATOM 1637 C CA . ILE A 1 201 ? 28.359 -14.32 2.75 1 86.12 201 ILE A CA 1
ATOM 1638 C C . ILE A 1 201 ? 27.672 -13.391 1.751 1 86.12 201 ILE A C 1
ATOM 1640 O O . ILE A 1 201 ? 27.531 -13.727 0.573 1 86.12 201 ILE A O 1
ATOM 1644 N N . LYS A 1 202 ? 27.156 -12.297 2.215 1 90.75 202 LYS A N 1
ATOM 1645 C CA . LYS A 1 202 ? 26.453 -11.336 1.369 1 90.75 202 LYS A CA 1
ATOM 1646 C C . LYS A 1 202 ? 27.422 -10.359 0.712 1 90.75 202 LYS A C 1
ATOM 1648 O O . LYS A 1 202 ? 27.453 -9.18 1.07 1 90.75 202 LYS A O 1
ATOM 1653 N N . THR A 1 203 ? 28.094 -10.844 -0.314 1 91.69 203 THR A N 1
ATOM 1654 C CA . THR A 1 203 ? 29.031 -10.047 -1.09 1 91.69 203 THR A CA 1
ATOM 1655 C C . THR A 1 203 ? 28.297 -9.016 -1.944 1 91.69 203 THR A C 1
ATOM 1657 O O . THR A 1 203 ? 27.062 -9.031 -2.02 1 91.69 203 THR A O 1
ATOM 1660 N N . GLN A 1 204 ? 29.078 -8.172 -2.549 1 94.62 204 GLN A N 1
ATOM 1661 C CA . GLN A 1 204 ? 28.484 -7.156 -3.41 1 94.62 204 GLN A CA 1
ATOM 1662 C C . GLN A 1 204 ? 27.766 -7.789 -4.598 1 94.62 204 GLN A C 1
ATOM 1664 O O . GLN A 1 204 ? 26.719 -7.301 -5.031 1 94.62 204 GLN A O 1
ATOM 1669 N N . ASN A 1 205 ? 28.328 -8.82 -5.105 1 93.38 205 ASN A N 1
ATOM 1670 C CA . ASN A 1 205 ? 27.703 -9.523 -6.223 1 93.38 205 ASN A CA 1
ATOM 1671 C C . ASN A 1 205 ? 26.344 -10.086 -5.844 1 93.38 205 ASN A C 1
ATOM 1673 O O . ASN A 1 205 ? 25.391 -10.008 -6.625 1 93.38 205 ASN A O 1
ATOM 1677 N N . VAL A 1 206 ? 26.297 -10.68 -4.66 1 93.06 206 VAL A N 1
ATOM 1678 C CA . VAL A 1 206 ? 25.031 -11.219 -4.164 1 93.06 206 VAL A CA 1
ATOM 1679 C C . VAL A 1 206 ? 24.016 -10.094 -4.008 1 93.06 206 VAL A C 1
ATOM 1681 O O . VAL A 1 206 ? 22.859 -10.234 -4.422 1 93.06 206 VAL A O 1
ATOM 1684 N N . ILE A 1 207 ? 24.438 -8.969 -3.498 1 95.94 207 ILE A N 1
ATOM 1685 C CA . ILE A 1 207 ? 23.562 -7.824 -3.262 1 95.94 207 ILE A CA 1
ATOM 1686 C C . ILE A 1 207 ? 22.984 -7.328 -4.586 1 95.94 207 ILE A C 1
ATOM 1688 O O . ILE A 1 207 ? 21.797 -7.055 -4.691 1 95.94 207 ILE A O 1
ATOM 1692 N N . GLU A 1 208 ? 23.812 -7.27 -5.547 1 95.94 208 GLU A N 1
ATOM 1693 C CA . GLU A 1 208 ? 23.391 -6.777 -6.859 1 95.94 208 GLU A CA 1
ATOM 1694 C C . GLU A 1 208 ? 22.391 -7.727 -7.504 1 95.94 208 GLU A C 1
ATOM 1696 O O . GLU A 1 208 ? 21.484 -7.285 -8.219 1 95.94 208 GLU A O 1
ATOM 1701 N N . LYS A 1 209 ? 22.562 -8.984 -7.254 1 93.38 209 LYS A N 1
ATOM 1702 C CA . LYS A 1 209 ? 21.641 -9.977 -7.785 1 93.38 209 LYS A CA 1
ATOM 1703 C C . LYS A 1 209 ? 20.266 -9.867 -7.121 1 93.38 209 LYS A C 1
ATOM 1705 O O . LYS A 1 209 ? 19.234 -10.039 -7.777 1 93.38 209 LYS A O 1
ATOM 1710 N N . PHE A 1 210 ? 20.25 -9.531 -5.859 1 95.94 210 PHE A N 1
ATOM 1711 C CA . PHE A 1 210 ? 19.016 -9.531 -5.09 1 95.94 210 PHE A CA 1
ATOM 1712 C C . PHE A 1 210 ? 18.312 -8.172 -5.188 1 95.94 210 PHE A C 1
ATOM 1714 O O . PHE A 1 210 ? 17.125 -8.062 -4.898 1 95.94 210 PHE A O 1
ATOM 1721 N N . ARG A 1 211 ? 18.984 -7.117 -5.578 1 97 211 ARG A N 1
ATOM 1722 C CA . ARG A 1 211 ? 18.453 -5.758 -5.562 1 97 211 ARG A CA 1
ATOM 1723 C C . ARG A 1 211 ? 17.188 -5.652 -6.402 1 97 211 ARG A C 1
ATOM 1725 O O . ARG A 1 211 ? 16.156 -5.156 -5.934 1 97 211 ARG A O 1
ATOM 1732 N N . PRO A 1 212 ? 17.281 -6.18 -7.637 1 96 212 PRO A N 1
ATOM 1733 C CA . PRO A 1 212 ? 16.062 -6.102 -8.43 1 96 212 PRO A CA 1
ATOM 1734 C C . PRO A 1 212 ? 14.914 -6.918 -7.824 1 96 212 PRO A C 1
ATOM 1736 O O . PRO A 1 212 ? 13.75 -6.535 -7.945 1 96 212 PRO A O 1
ATOM 1739 N N . ILE A 1 213 ? 15.211 -8.016 -7.211 1 95.31 213 ILE A N 1
ATOM 1740 C CA . ILE A 1 213 ? 14.203 -8.867 -6.586 1 95.31 213 ILE A CA 1
ATOM 1741 C C . ILE A 1 213 ? 13.57 -8.133 -5.406 1 95.31 213 ILE A C 1
ATOM 1743 O O . ILE A 1 213 ? 12.344 -8.117 -5.262 1 95.31 213 ILE A O 1
ATOM 1747 N N . VAL A 1 214 ? 14.383 -7.508 -4.656 1 97.25 214 VAL A N 1
ATOM 1748 C CA . VAL A 1 214 ? 13.922 -6.758 -3.49 1 97.25 214 VAL A CA 1
ATOM 1749 C C . VAL A 1 214 ? 13.039 -5.598 -3.938 1 97.25 214 VAL A C 1
ATOM 1751 O O . VAL A 1 214 ? 11.969 -5.367 -3.365 1 97.25 214 VAL A O 1
ATOM 1754 N N . LYS A 1 215 ? 13.492 -4.883 -4.938 1 96.94 215 LYS A N 1
ATOM 1755 C CA . LYS A 1 215 ? 12.734 -3.75 -5.457 1 96.94 215 LYS A CA 1
ATOM 1756 C C . LYS A 1 215 ? 11.344 -4.18 -5.91 1 96.94 215 LYS A C 1
ATOM 1758 O O . LYS A 1 215 ? 10.336 -3.605 -5.488 1 96.94 215 LYS A O 1
ATOM 1763 N N . LYS A 1 216 ? 11.336 -5.16 -6.672 1 94.25 216 LYS A N 1
ATOM 1764 C CA . LYS A 1 216 ? 10.07 -5.672 -7.203 1 94.25 216 LYS A CA 1
ATOM 1765 C C . LYS A 1 216 ? 9.188 -6.207 -6.086 1 94.25 216 LYS A C 1
ATOM 1767 O O . LYS A 1 216 ? 7.973 -5.973 -6.078 1 94.25 216 LYS A O 1
ATOM 1772 N N . SER A 1 217 ? 9.766 -6.941 -5.184 1 95.56 217 SER A N 1
ATOM 1773 C CA . SER A 1 217 ? 9.023 -7.559 -4.086 1 95.56 217 SER A CA 1
ATOM 1774 C C . SER A 1 217 ? 8.43 -6.5 -3.16 1 95.56 217 SER A C 1
ATOM 1776 O O . SER A 1 217 ? 7.32 -6.676 -2.645 1 95.56 217 SER A O 1
ATOM 1778 N N . PHE A 1 218 ? 9.172 -5.465 -2.963 1 96.44 218 PHE A N 1
ATOM 1779 C CA . PHE A 1 218 ? 8.688 -4.375 -2.125 1 96.44 218 PHE A CA 1
ATOM 1780 C C . PHE A 1 218 ? 7.461 -3.719 -2.75 1 96.44 218 PHE A C 1
ATOM 1782 O O . PHE A 1 218 ? 6.457 -3.49 -2.07 1 96.44 218 PHE A O 1
ATOM 1789 N N . GLN A 1 219 ? 7.508 -3.518 -3.996 1 93 219 GLN A N 1
ATOM 1790 C CA . GLN A 1 219 ? 6.379 -2.951 -4.723 1 93 219 GLN A CA 1
ATOM 1791 C C . GLN A 1 219 ? 5.168 -3.881 -4.676 1 93 219 GLN A C 1
ATOM 1793 O O . GLN A 1 219 ? 4.043 -3.43 -4.457 1 93 219 GLN A O 1
ATOM 1798 N N . GLN A 1 220 ? 5.457 -5.125 -4.875 1 90.56 220 GLN A N 1
ATOM 1799 C CA . GLN A 1 220 ? 4.383 -6.109 -4.832 1 90.56 220 GLN A CA 1
ATOM 1800 C C . GLN A 1 220 ? 3.783 -6.211 -3.434 1 90.56 220 GLN A C 1
ATOM 1802 O O . GLN A 1 220 ? 2.574 -6.398 -3.281 1 90.56 220 GLN A O 1
ATOM 1807 N N . PHE A 1 221 ? 4.648 -6.109 -2.498 1 94.94 221 PHE A N 1
ATOM 1808 C CA . PHE A 1 221 ? 4.203 -6.152 -1.109 1 94.94 221 PHE A CA 1
ATOM 1809 C C . PHE A 1 221 ? 3.18 -5.055 -0.837 1 94.94 221 PHE A C 1
ATOM 1811 O O . PHE A 1 221 ? 2.135 -5.312 -0.234 1 94.94 221 PHE A O 1
ATOM 1818 N N . ILE A 1 222 ? 3.508 -3.949 -1.268 1 93.06 222 ILE A N 1
ATOM 1819 C CA . ILE A 1 222 ? 2.621 -2.809 -1.069 1 93.06 222 ILE A CA 1
ATOM 1820 C C . ILE A 1 222 ? 1.287 -3.066 -1.767 1 93.06 222 ILE A C 1
ATOM 1822 O O . ILE A 1 222 ? 0.223 -2.852 -1.181 1 93.06 222 ILE A O 1
ATOM 1826 N N . SER A 1 223 ? 1.378 -3.584 -2.941 1 85.12 223 SER A N 1
ATOM 1827 C CA . SER A 1 223 ? 0.175 -3.877 -3.713 1 85.12 223 SER A CA 1
ATOM 1828 C C . SER A 1 223 ? -0.677 -4.938 -3.025 1 85.12 223 SER A C 1
ATOM 1830 O O . SER A 1 223 ? -1.901 -4.812 -2.959 1 85.12 223 SER A O 1
ATOM 1832 N N . ASP A 1 224 ? -0.012 -5.918 -2.576 1 84.44 224 ASP A N 1
ATOM 1833 C CA . ASP A 1 224 ? -0.703 -7.008 -1.894 1 84.44 224 ASP A CA 1
ATOM 1834 C C . ASP A 1 224 ? -1.406 -6.512 -0.633 1 84.44 224 ASP A C 1
ATOM 1836 O O . ASP A 1 224 ? -2.545 -6.898 -0.357 1 84.44 224 ASP A O 1
ATOM 1840 N N . PHE A 1 225 ? -0.713 -5.75 0.039 1 85.81 225 PHE A N 1
ATOM 1841 C CA . PHE A 1 225 ? -1.258 -5.207 1.279 1 85.81 225 PHE A CA 1
ATOM 1842 C C . PHE A 1 225 ? -2.518 -4.395 1.007 1 85.81 225 PHE A C 1
ATOM 1844 O O . PHE A 1 225 ? -3.506 -4.508 1.735 1 85.81 225 PHE A O 1
ATOM 1851 N N . MET A 1 226 ? -2.443 -3.762 0.04 1 79.88 226 MET A N 1
ATOM 1852 C CA . MET A 1 226 ? -3.574 -2.93 -0.361 1 79.88 226 MET A CA 1
ATOM 1853 C C . MET A 1 226 ? -4.77 -3.791 -0.754 1 79.88 226 MET A C 1
ATOM 1855 O O . MET A 1 226 ? -5.898 -3.51 -0.354 1 79.88 226 MET A O 1
ATOM 1859 N N . ASN A 1 227 ? -4.5 -4.75 -1.578 1 75.88 227 ASN A N 1
ATOM 1860 C CA . ASN A 1 227 ? -5.559 -5.641 -2.045 1 75.88 227 ASN A CA 1
ATOM 1861 C C . ASN A 1 227 ? -6.238 -6.359 -0.884 1 75.88 227 ASN A C 1
ATOM 1863 O O . ASN A 1 227 ? -7.457 -6.543 -0.889 1 75.88 227 ASN A O 1
ATOM 1867 N N . GLU A 1 228 ? -5.48 -6.719 -0.031 1 78.19 228 GLU A N 1
ATOM 1868 C CA . GLU A 1 228 ? -6.012 -7.398 1.148 1 78.19 228 GLU A CA 1
ATOM 1869 C C . GLU A 1 228 ? -6.91 -6.469 1.959 1 78.19 228 GLU A C 1
ATOM 1871 O O . GLU A 1 228 ? -7.965 -6.887 2.441 1 78.19 228 GLU A O 1
ATOM 1876 N N . LYS A 1 229 ? -6.406 -5.344 2.059 1 74.25 229 LYS A N 1
ATOM 1877 C CA . LYS A 1 229 ? -7.199 -4.359 2.791 1 74.25 229 LYS A CA 1
ATOM 1878 C C . LYS A 1 229 ? -8.508 -4.062 2.066 1 74.25 229 LYS A C 1
ATOM 1880 O O . LYS A 1 229 ? -9.562 -3.963 2.697 1 74.25 229 LYS A O 1
ATOM 1885 N N . LEU A 1 230 ? -8.383 -4.023 0.838 1 71.62 230 LEU A N 1
ATOM 1886 C CA . LEU A 1 230 ? -9.57 -3.775 0.021 1 71.62 230 LEU A CA 1
ATOM 1887 C C . LEU A 1 230 ? -10.531 -4.953 0.094 1 71.62 230 LEU A C 1
ATOM 1889 O O . LEU A 1 230 ? -11.75 -4.758 0.217 1 71.62 230 LEU A O 1
ATOM 1893 N N . LYS A 1 231 ? -9.992 -6.176 -0.08 1 68.44 231 LYS A N 1
ATOM 1894 C CA . LYS A 1 231 ? -10.812 -7.379 0.024 1 68.44 231 LYS A CA 1
ATOM 1895 C C . LYS A 1 231 ? -11.492 -7.465 1.387 1 68.44 231 LYS A C 1
ATOM 1897 O O . LYS A 1 231 ? -12.664 -7.84 1.479 1 68.44 231 LYS A O 1
ATOM 1902 N N . SER A 1 232 ? -10.727 -7.234 2.348 1 66.25 232 SER A N 1
ATOM 1903 C CA . SER A 1 232 ? -11.266 -7.25 3.703 1 66.25 232 SER A CA 1
ATOM 1904 C C . SER A 1 232 ? -12.406 -6.25 3.855 1 66.25 232 SER A C 1
ATOM 1906 O O . SER A 1 232 ? -13.422 -6.551 4.484 1 66.25 232 SER A O 1
ATOM 1908 N N . ILE A 1 233 ? -12.148 -5.242 3.186 1 60.41 233 ILE A N 1
ATOM 1909 C CA . ILE A 1 233 ? -13.18 -4.215 3.219 1 60.41 233 ILE A CA 1
ATOM 1910 C C . ILE A 1 233 ? -14.406 -4.688 2.434 1 60.41 233 ILE A C 1
ATOM 1912 O O . ILE A 1 233 ? -15.539 -4.535 2.889 1 60.41 233 ILE A O 1
ATOM 1916 N N . LEU A 1 234 ? -14.07 -5.473 1.347 1 57.47 234 LEU A N 1
ATOM 1917 C CA . LEU A 1 234 ? -15.125 -5.973 0.48 1 57.47 234 LEU A CA 1
ATOM 1918 C C . LEU A 1 234 ? -15.82 -7.18 1.107 1 57.47 234 LEU A C 1
ATOM 1920 O O . LEU A 1 234 ? -17.047 -7.309 1.035 1 57.47 234 LEU A O 1
ATOM 1924 N N . ASN A 1 235 ? -14.992 -8.25 1.495 1 55.69 235 ASN A N 1
ATOM 1925 C CA . ASN A 1 235 ? -15.547 -9.438 2.137 1 55.69 235 ASN A CA 1
ATOM 1926 C C . ASN A 1 235 ? -16.312 -9.078 3.402 1 55.69 235 ASN A C 1
ATOM 1928 O O . ASN A 1 235 ? -17.312 -9.734 3.736 1 55.69 235 ASN A O 1
ATOM 1932 N N . ASN A 1 236 ? -15.664 -8.406 4.164 1 49.12 236 ASN A N 1
ATOM 1933 C CA . ASN A 1 236 ? -16.438 -7.922 5.301 1 49.12 236 ASN A CA 1
ATOM 1934 C C . ASN A 1 236 ? -17.766 -7.312 4.859 1 49.12 236 ASN A C 1
ATOM 1936 O O . ASN A 1 236 ? -18.766 -7.418 5.566 1 49.12 236 ASN A O 1
ATOM 1940 N N . ASN A 1 237 ? -17.797 -7.129 3.629 1 45.38 237 ASN A N 1
ATOM 1941 C CA . ASN A 1 237 ? -19.047 -6.676 3.027 1 45.38 237 ASN A CA 1
ATOM 1942 C C . ASN A 1 237 ? -19.891 -7.848 2.547 1 45.38 237 ASN A C 1
ATOM 1944 O O . ASN A 1 237 ? -21.125 -7.805 2.635 1 45.38 237 ASN A O 1
ATOM 1948 N N . GLU A 1 238 ? -19.359 -8.984 1.943 1 43.31 238 GLU A N 1
ATOM 1949 C CA . GLU A 1 238 ? -20.062 -10.172 1.485 1 43.31 238 GLU A CA 1
ATOM 1950 C C . GLU A 1 238 ? -20.562 -11.008 2.662 1 43.31 238 GLU A C 1
ATOM 1952 O O . GLU A 1 238 ? -21.656 -11.586 2.609 1 43.31 238 GLU A O 1
ATOM 1957 N N . GLU A 1 239 ? -19.812 -11.5 3.617 1 39.03 239 GLU A N 1
ATOM 1958 C CA . GLU A 1 239 ? -20.297 -12.203 4.797 1 39.03 239 GLU A CA 1
ATOM 1959 C C . GLU A 1 239 ? -21.453 -11.445 5.465 1 39.03 239 GLU A C 1
ATOM 1961 O O . GLU A 1 239 ? -22.375 -12.055 6.008 1 39.03 239 GLU A O 1
ATOM 1966 N N . LEU A 1 240 ? -21.422 -10.25 5.387 1 37.25 240 LEU A N 1
ATOM 1967 C CA . LEU A 1 240 ? -22.547 -9.469 5.875 1 37.25 240 LEU A CA 1
ATOM 1968 C C . LEU A 1 240 ? -23.766 -9.648 4.965 1 37.25 240 LEU A C 1
ATOM 1970 O O . LEU A 1 240 ? -24.906 -9.602 5.43 1 37.25 240 LEU A O 1
ATOM 1974 N N . GLU A 1 241 ? -23.516 -10.07 3.75 1 33.44 241 GLU A N 1
ATOM 1975 C CA . GLU A 1 241 ? -24.641 -10.312 2.842 1 33.44 241 GLU A CA 1
ATOM 1976 C C . GLU A 1 241 ? -25.266 -11.68 3.096 1 33.44 241 GLU A C 1
ATOM 1978 O O . GLU A 1 241 ? -26.484 -11.836 2.959 1 33.44 241 GLU A O 1
ATOM 1983 N N . LYS A 1 242 ? -24.594 -12.852 3.443 1 38.56 242 LYS A N 1
ATOM 1984 C CA . LYS A 1 242 ? -25.25 -14.125 3.74 1 38.56 242 LYS A CA 1
ATOM 1985 C C . LYS A 1 242 ? -26.047 -14.047 5.035 1 38.56 242 LYS A C 1
ATOM 1987 O O . LYS A 1 242 ? -27 -14.812 5.227 1 38.56 242 LYS A O 1
ATOM 1992 N N . GLU A 1 243 ? -25.719 -13.336 5.926 1 30.11 243 GLU A N 1
ATOM 1993 C CA . GLU A 1 243 ? -26.547 -13.18 7.109 1 30.11 243 GLU A CA 1
ATOM 1994 C C . GLU A 1 243 ? -27.812 -12.375 6.789 1 30.11 243 GLU A C 1
ATOM 1996 O O . GLU A 1 243 ? -28.781 -12.398 7.555 1 30.11 243 GLU A O 1
ATOM 2001 N N . LYS A 1 244 ? -27.734 -11.688 5.672 1 35.22 244 LYS A N 1
ATOM 2002 C CA . LYS A 1 244 ? -28.922 -10.945 5.246 1 35.22 244 LYS A CA 1
ATOM 2003 C C . LYS A 1 244 ? -30.016 -11.883 4.762 1 35.22 244 LYS A C 1
ATOM 2005 O O . LYS A 1 244 ? -31.203 -11.562 4.855 1 35.22 244 LYS A O 1
ATOM 2010 N N . GLU A 1 245 ? -29.703 -13.031 4.125 1 33.38 245 GLU A N 1
ATOM 2011 C CA . GLU A 1 245 ? -30.75 -13.891 3.598 1 33.38 245 GLU A CA 1
ATOM 2012 C C . GLU A 1 245 ? -31.578 -14.516 4.723 1 33.38 245 GLU A C 1
ATOM 2014 O O . GLU A 1 245 ? -32.75 -14.828 4.543 1 33.38 245 GLU A O 1
ATOM 2019 N N . ASP A 1 246 ? -31.016 -14.75 5.855 1 32.16 246 ASP A N 1
ATOM 2020 C CA . ASP A 1 246 ? -31.844 -15.367 6.871 1 32.16 246 ASP A CA 1
ATOM 2021 C C . ASP A 1 246 ? -32.812 -14.352 7.488 1 32.16 246 ASP A C 1
ATOM 2023 O O . ASP A 1 246 ? -33.812 -14.727 8.117 1 32.16 246 ASP A O 1
ATOM 2027 N N . LEU A 1 247 ? -32.438 -13.016 7.488 1 33.12 247 LEU A N 1
ATOM 2028 C CA . LEU A 1 247 ? -33.375 -12.125 8.148 1 33.12 247 LEU A CA 1
ATOM 2029 C C . LEU A 1 247 ? -34.531 -11.773 7.223 1 33.12 247 LEU A C 1
ATOM 2031 O O . LEU A 1 247 ? -35.469 -11.086 7.625 1 33.12 247 LEU A O 1
ATOM 2035 N N . SER A 1 248 ? -34.406 -11.922 5.926 1 32.53 248 SER A N 1
ATOM 2036 C CA . SER A 1 248 ? -35.562 -11.547 5.125 1 32.53 248 SER A CA 1
ATOM 2037 C C . SER A 1 248 ? -36.781 -12.422 5.457 1 32.53 248 SER A C 1
ATOM 2039 O O . SER A 1 248 ? -37.906 -12.141 5.012 1 32.53 248 SER A O 1
ATOM 2041 N N . SER A 1 249 ? -36.562 -13.609 5.969 1 31.97 249 SER A N 1
ATOM 2042 C CA . SER A 1 249 ? -37.812 -14.352 6.156 1 31.97 249 SER A CA 1
ATOM 2043 C C . SER A 1 249 ? -38.656 -13.742 7.273 1 31.97 249 SER A C 1
ATOM 2045 O O . SER A 1 249 ? -39.812 -14.156 7.488 1 31.97 249 SER A O 1
ATOM 2047 N N . GLU A 1 250 ? -37.938 -13 8.211 1 30.92 250 GLU A N 1
ATOM 2048 C CA . GLU A 1 250 ? -38.812 -12.633 9.32 1 30.92 250 GLU A CA 1
ATOM 2049 C C . GLU A 1 250 ? -39.688 -11.422 8.961 1 30.92 250 GLU A C 1
ATOM 2051 O O . GLU A 1 250 ? -40.406 -10.891 9.812 1 30.92 250 GLU A O 1
ATOM 2056 N N . GLU A 1 251 ? -39.469 -10.82 7.789 1 31.27 251 GLU A N 1
ATOM 2057 C CA . GLU A 1 251 ? -40.188 -9.57 7.609 1 31.27 251 GLU A CA 1
ATOM 2058 C C . GLU A 1 251 ? -41.719 -9.805 7.602 1 31.27 251 GLU A C 1
ATOM 2060 O O . GLU A 1 251 ? -42.5 -8.852 7.625 1 31.27 251 GLU A O 1
ATOM 2065 N N . ASN A 1 252 ? -42.156 -10.969 7.188 1 30.17 252 ASN A N 1
ATOM 2066 C CA . ASN A 1 252 ? -43.594 -10.844 6.926 1 30.17 252 ASN A CA 1
ATOM 2067 C C . ASN A 1 252 ? -44.375 -10.633 8.219 1 30.17 252 ASN A C 1
ATOM 2069 O O . ASN A 1 252 ? -45.594 -10.852 8.25 1 30.17 252 ASN A O 1
ATOM 2073 N N . GLU A 1 253 ? -43.719 -10.836 9.438 1 27.83 253 GLU A N 1
ATOM 2074 C CA . GLU A 1 253 ? -44.781 -10.844 10.453 1 27.83 253 GLU A CA 1
ATOM 2075 C C . GLU A 1 253 ? -45.469 -9.484 10.539 1 27.83 253 GLU A C 1
ATOM 2077 O O . GLU A 1 253 ? -44.844 -8.453 10.258 1 27.83 253 GLU A O 1
ATOM 2082 N N . SER A 1 254 ? -46.812 -9.391 10.828 1 28.5 254 SER A N 1
ATOM 2083 C CA . SER A 1 254 ? -48.031 -8.547 10.836 1 28.5 254 SER A CA 1
ATOM 2084 C C . SER A 1 254 ? -47.781 -7.262 11.617 1 28.5 254 SER A C 1
ATOM 2086 O O . SER A 1 254 ? -46.875 -7.188 12.445 1 28.5 254 SER A O 1
ATOM 2088 N N . ASP A 1 255 ? -48.562 -6.113 11.359 1 28.58 255 ASP A N 1
ATOM 2089 C CA . ASP A 1 255 ? -48.969 -4.727 11.555 1 28.58 255 ASP A CA 1
ATOM 2090 C C . ASP A 1 255 ? -49.219 -4.426 13.031 1 28.58 255 ASP A C 1
ATOM 2092 O O . ASP A 1 255 ? -49.812 -3.4 13.367 1 28.58 255 ASP A O 1
ATOM 2096 N N . SER A 1 256 ? -49.25 -5.465 13.969 1 26.88 256 SER A N 1
ATOM 2097 C CA . SER A 1 256 ? -50.156 -5.027 15.023 1 26.88 256 SER A CA 1
ATOM 2098 C C . SER A 1 256 ? -49.625 -3.789 15.734 1 26.88 256 SER A C 1
ATOM 2100 O O . SER A 1 256 ? -50.344 -2.779 15.852 1 26.88 256 SER A O 1
ATOM 2102 N N . ASN A 1 257 ? -49.375 -3.904 17.156 1 29.19 257 ASN A N 1
ATOM 2103 C CA . ASN A 1 257 ? -49.719 -2.992 18.234 1 29.19 257 ASN A CA 1
ATOM 2104 C C . ASN A 1 257 ? -48.781 -1.811 18.328 1 29.19 257 ASN A C 1
ATOM 2106 O O . ASN A 1 257 ? -47.562 -1.997 18.391 1 29.19 257 ASN A O 1
ATOM 2110 N N . GLU A 1 258 ? -49.219 -0.555 17.875 1 30.44 258 GLU A N 1
ATOM 2111 C CA . GLU A 1 258 ? -48.844 0.856 17.766 1 30.44 258 GLU A CA 1
ATOM 2112 C C . GLU A 1 258 ? -48.062 1.317 19 1 30.44 258 GLU A C 1
ATOM 2114 O O . GLU A 1 258 ? -47.312 2.283 18.938 1 30.44 258 GLU A O 1
ATOM 2119 N N . ASN A 1 259 ? -48.5 0.936 20.219 1 30.08 259 ASN A N 1
ATOM 2120 C CA . ASN A 1 259 ? -48.438 1.93 21.297 1 30.08 259 ASN A CA 1
ATOM 2121 C C . ASN A 1 259 ? -47.031 2.088 21.828 1 30.08 259 ASN A C 1
ATOM 2123 O O . ASN A 1 259 ? -46.844 2.668 22.906 1 30.08 259 ASN A O 1
ATOM 2127 N N . VAL A 1 260 ? -46.156 1.029 21.641 1 31.73 260 VAL A N 1
ATOM 2128 C CA . VAL A 1 260 ? -45.125 1.277 22.656 1 31.73 260 VAL A CA 1
ATOM 2129 C C . VAL A 1 260 ? -44.25 2.447 22.234 1 31.73 260 VAL A C 1
ATOM 2131 O O . VAL A 1 260 ? -43.469 2.328 21.297 1 31.73 260 VAL A O 1
ATOM 2134 N N . GLU A 1 261 ? -44.656 3.717 22.109 1 36.34 261 GLU A N 1
ATOM 2135 C CA . GLU A 1 261 ? -44.031 5 21.797 1 36.34 261 GLU A CA 1
ATOM 2136 C C . GLU A 1 261 ? -42.688 5.148 22.5 1 36.34 261 GLU A C 1
ATOM 2138 O O . GLU A 1 261 ? -41.969 6.113 22.266 1 36.34 261 GLU A O 1
ATOM 2143 N N . ASN A 1 262 ? -42.5 4.484 23.625 1 43.78 262 ASN A N 1
ATOM 2144 C CA . ASN A 1 262 ? -41.719 5.238 24.609 1 43.78 262 ASN A CA 1
ATOM 2145 C C . ASN A 1 262 ? -40.281 5.461 24.141 1 43.78 262 ASN A C 1
ATOM 2147 O O . ASN A 1 262 ? -39.75 6.562 24.266 1 43.78 262 ASN A O 1
ATOM 2151 N N . ASN A 1 263 ? -39.406 4.383 24.25 1 51.75 263 ASN A N 1
ATOM 2152 C CA . ASN A 1 263 ? -38 4.633 24.625 1 51.75 263 ASN A CA 1
ATOM 2153 C C . ASN A 1 263 ? -37.125 4.832 23.391 1 51.75 263 ASN A C 1
ATOM 2155 O O . ASN A 1 263 ? -36.094 4.156 23.234 1 51.75 263 ASN A O 1
ATOM 2159 N N . ILE A 1 264 ? -37.531 5.387 22.344 1 60.91 264 ILE A N 1
ATOM 2160 C CA . ILE A 1 264 ? -36.656 5.559 21.188 1 60.91 264 ILE A CA 1
ATOM 2161 C C . ILE A 1 264 ? -35.781 6.801 21.391 1 60.91 264 ILE A C 1
ATOM 2163 O O . ILE A 1 264 ? -36.312 7.918 21.484 1 60.91 264 ILE A O 1
ATOM 2167 N N . VAL A 1 265 ? -34.656 6.648 22.031 1 68.88 265 VAL A N 1
ATOM 2168 C CA . VAL A 1 265 ? -33.688 7.742 22.141 1 68.88 265 VAL A CA 1
ATOM 2169 C C . VAL A 1 265 ? -32.719 7.703 20.969 1 68.88 265 VAL A C 1
ATOM 2171 O O . VAL A 1 265 ? -32.062 6.684 20.719 1 68.88 265 VAL A O 1
ATOM 2174 N N . THR A 1 266 ? -32.719 8.672 20.094 1 75.75 266 THR A N 1
ATOM 2175 C CA . THR A 1 266 ? -31.75 8.812 19.016 1 75.75 266 THR A CA 1
ATOM 2176 C C . THR A 1 266 ? -30.359 9.109 19.562 1 75.75 266 THR A C 1
ATOM 2178 O O . THR A 1 266 ? -30.156 10.117 20.25 1 75.75 266 THR A O 1
ATOM 2181 N N . THR A 1 267 ? -29.516 8.18 19.406 1 78.56 267 THR A N 1
ATOM 2182 C CA . THR A 1 267 ? -28.172 8.312 19.938 1 78.56 267 THR A CA 1
ATOM 2183 C C . THR A 1 267 ? -27.359 9.32 19.109 1 78.56 267 THR A C 1
ATOM 2185 O O . THR A 1 267 ? -27.75 9.664 18 1 78.56 267 THR A O 1
ATOM 2188 N N . GLU A 1 268 ? -26.297 9.805 19.656 1 79.06 268 GLU A N 1
ATOM 2189 C CA . GLU A 1 268 ? -25.391 10.719 18.969 1 79.06 268 GLU A CA 1
ATOM 2190 C C . GLU A 1 268 ? -24.797 10.07 17.719 1 79.06 268 GLU A C 1
ATOM 2192 O O . GLU A 1 268 ? -24.609 10.742 16.703 1 79.06 268 GLU A O 1
ATOM 2197 N N . GLU A 1 269 ? -24.562 8.852 17.781 1 81.5 269 GLU A N 1
ATOM 2198 C CA . GLU A 1 269 ? -24 8.117 16.656 1 81.5 269 GLU A CA 1
ATOM 2199 C C . GLU A 1 269 ? -25 8.055 15.492 1 81.5 269 GLU A C 1
ATOM 2201 O O . GLU A 1 269 ? -24.609 8.188 14.328 1 81.5 269 GLU A O 1
ATOM 2206 N N . GLU A 1 270 ? -26.188 7.883 15.82 1 84.88 270 GLU A N 1
ATOM 2207 C CA . GLU A 1 270 ? -27.234 7.832 14.797 1 84.88 270 GLU A CA 1
ATOM 2208 C C . GLU A 1 270 ? -27.391 9.18 14.102 1 84.88 270 GLU A C 1
ATOM 2210 O O . GLU A 1 270 ? -27.531 9.242 12.883 1 84.88 270 GLU A O 1
ATOM 2215 N N . LEU A 1 271 ? -27.219 10.172 14.891 1 81.06 271 LEU A N 1
ATOM 2216 C CA . LEU A 1 271 ? -27.312 11.516 14.336 1 81.06 271 LEU A CA 1
ATOM 2217 C C . LEU A 1 271 ? -26.109 11.82 13.445 1 81.06 271 LEU A C 1
ATOM 2219 O O . LEU A 1 271 ? -26.25 12.445 12.391 1 81.06 271 LEU A O 1
ATOM 2223 N N . GLU A 1 272 ? -25.062 11.336 13.883 1 80.31 272 GLU A N 1
ATOM 2224 C CA . GLU A 1 272 ? -23.844 11.492 13.078 1 80.31 272 GLU A CA 1
ATOM 2225 C C . GLU A 1 272 ? -23.984 10.758 11.75 1 80.31 272 GLU A C 1
ATOM 2227 O O . GLU A 1 272 ? -23.656 11.312 10.688 1 80.31 272 GLU A O 1
ATOM 2232 N N . GLY A 1 273 ? -24.406 9.586 11.805 1 88.44 273 GLY A N 1
ATOM 2233 C CA . GLY A 1 273 ? -24.656 8.82 10.594 1 88.44 273 GLY A CA 1
ATOM 2234 C C . GLY A 1 273 ? -25.641 9.477 9.656 1 88.44 273 GLY A C 1
ATOM 2235 O O . GLY A 1 273 ? -25.406 9.539 8.445 1 88.44 273 GLY A O 1
ATOM 2236 N N . PHE A 1 274 ? -26.656 9.977 10.195 1 89.88 274 PHE A N 1
ATOM 2237 C CA . PHE A 1 274 ? -27.656 10.688 9.422 1 89.88 274 PHE A CA 1
ATOM 2238 C C . PHE A 1 274 ? -27.047 11.906 8.734 1 89.88 274 PHE A C 1
ATOM 2240 O O . PHE A 1 274 ? -27.297 12.141 7.551 1 89.88 274 PHE A O 1
ATOM 2247 N N . ASN A 1 275 ? -26.25 12.539 9.422 1 81.94 275 ASN A N 1
ATOM 2248 C CA . ASN A 1 275 ? -25.656 13.75 8.867 1 81.94 275 ASN A CA 1
ATOM 2249 C C . ASN A 1 275 ? -24.703 13.422 7.715 1 81.94 275 ASN A C 1
ATOM 2251 O O . ASN A 1 275 ? -24.625 14.172 6.738 1 81.94 275 ASN A O 1
ATOM 2255 N N . ILE A 1 276 ? -24.047 12.32 7.863 1 84.75 276 ILE A N 1
ATOM 2256 C CA . ILE A 1 276 ? -23.172 11.875 6.781 1 84.75 276 ILE A CA 1
ATOM 2257 C C . ILE A 1 276 ? -24.016 11.539 5.547 1 84.75 276 ILE A C 1
ATOM 2259 O O . ILE A 1 276 ? -23.703 11.984 4.441 1 84.75 276 ILE A O 1
ATOM 2263 N N . VAL A 1 277 ? -25.078 10.82 5.719 1 91.31 277 VAL A N 1
ATOM 2264 C CA . VAL A 1 277 ? -25.953 10.438 4.617 1 91.31 277 VAL A CA 1
ATOM 2265 C C . VAL A 1 277 ? -26.578 11.688 3.996 1 91.31 277 VAL A C 1
ATOM 2267 O O . VAL A 1 277 ? -26.609 11.828 2.771 1 91.31 277 VAL A O 1
ATOM 2270 N N . ARG A 1 278 ? -26.969 12.555 4.824 1 85.31 278 ARG A N 1
ATOM 2271 C CA . ARG A 1 278 ? -27.578 13.805 4.359 1 85.31 278 ARG A CA 1
ATOM 2272 C C . ARG A 1 278 ? -26.578 14.617 3.537 1 85.31 278 ARG A C 1
ATOM 2274 O O . ARG A 1 278 ? -26.938 15.18 2.5 1 85.31 278 ARG A O 1
ATOM 2281 N N . SER A 1 279 ? -25.438 14.578 3.963 1 80.12 279 SER A N 1
ATOM 2282 C CA . SER A 1 279 ? -24.375 15.305 3.258 1 80.12 279 SER A CA 1
ATOM 2283 C C . SER A 1 279 ? -24.141 14.711 1.874 1 80.12 279 SER A C 1
ATOM 2285 O O . SER A 1 279 ? -23.984 15.453 0.896 1 80.12 279 SER A O 1
ATOM 2287 N N . ILE A 1 280 ? -24.078 13.477 1.823 1 83.19 280 ILE A N 1
ATOM 2288 C CA . ILE A 1 280 ? -23.875 12.766 0.568 1 83.19 280 ILE A CA 1
ATOM 2289 C C . ILE A 1 280 ? -25.031 13.039 -0.384 1 83.19 280 ILE A C 1
ATOM 2291 O O . ILE A 1 280 ? -24.828 13.375 -1.551 1 83.19 280 ILE A O 1
ATOM 2295 N N . LEU A 1 281 ? -26.203 13.047 0.103 1 87.88 281 LEU A N 1
ATOM 2296 C CA . LEU A 1 281 ? -27.391 13.133 -0.73 1 87.88 281 LEU A CA 1
ATOM 2297 C C . LEU A 1 281 ? -27.703 14.578 -1.09 1 87.88 281 LEU A C 1
ATOM 2299 O O . LEU A 1 281 ? -28.422 14.844 -2.064 1 87.88 281 LEU A O 1
ATOM 2303 N N . SER A 1 282 ? -27.125 15.453 -0.402 1 80 282 SER A N 1
ATOM 2304 C CA . SER A 1 282 ? -27.375 16.875 -0.638 1 80 282 SER A CA 1
ATOM 2305 C C . SER A 1 282 ? -26.766 17.328 -1.957 1 80 282 SER A C 1
ATOM 2307 O O . SER A 1 282 ? -27.078 18.422 -2.445 1 80 282 SER A O 1
ATOM 2309 N N . GLU A 1 283 ? -26.031 16.469 -2.498 1 77.25 283 GLU A N 1
ATOM 2310 C CA . GLU A 1 283 ? -25.453 16.75 -3.811 1 77.25 283 GLU A CA 1
ATOM 2311 C C . GLU A 1 283 ? -26.484 16.594 -4.914 1 77.25 283 GLU A C 1
ATOM 2313 O O . GLU A 1 283 ? -26.344 17.172 -5.996 1 77.25 283 GLU A O 1
ATOM 2318 N N . VAL A 1 284 ? -27.531 15.922 -4.617 1 81.81 284 VAL A N 1
ATOM 2319 C CA . VAL A 1 284 ? -28.5 15.57 -5.652 1 81.81 284 VAL A CA 1
ATOM 2320 C C . VAL A 1 284 ? -29.859 16.188 -5.32 1 81.81 284 VAL A C 1
ATOM 2322 O O . VAL A 1 284 ? -30.625 16.531 -6.223 1 81.81 284 VAL A O 1
ATOM 2325 N N . ILE A 1 285 ? -30.094 16.375 -4.039 1 85 285 ILE A N 1
ATOM 2326 C CA . ILE A 1 285 ? -31.391 16.891 -3.656 1 85 285 ILE A CA 1
ATOM 2327 C C . ILE A 1 285 ? -31.234 17.906 -2.521 1 85 285 ILE A C 1
ATOM 2329 O O . ILE A 1 285 ? -30.156 18 -1.924 1 85 285 ILE A O 1
ATOM 2333 N N . ASP A 1 286 ? -32.281 18.625 -2.359 1 80.88 286 ASP A N 1
ATOM 2334 C CA . ASP A 1 286 ? -32.344 19.531 -1.226 1 80.88 286 ASP A CA 1
ATOM 2335 C C . ASP A 1 286 ? -32.219 18.781 0.097 1 80.88 286 ASP A C 1
ATOM 2337 O O . ASP A 1 286 ? -32.938 17.812 0.331 1 80.88 286 ASP A O 1
ATOM 2341 N N . PRO A 1 287 ? -31.312 19.188 0.951 1 82.06 287 PRO A N 1
ATOM 2342 C CA . PRO A 1 287 ? -31.109 18.516 2.238 1 82.06 287 PRO A CA 1
ATOM 2343 C C . PRO A 1 287 ? -32.375 18.469 3.078 1 82.06 287 PRO A C 1
ATOM 2345 O O . PRO A 1 287 ? -32.562 17.578 3.912 1 82.06 287 PRO A O 1
ATOM 2348 N N . GLU A 1 288 ? -33.281 19.391 2.877 1 85.69 288 GLU A N 1
ATOM 2349 C CA . GLU A 1 288 ? -34.531 19.438 3.643 1 85.69 288 GLU A CA 1
ATOM 2350 C C . GLU A 1 288 ? -35.438 18.266 3.289 1 85.69 288 GLU A C 1
ATOM 2352 O O . GLU A 1 288 ? -36.312 17.875 4.078 1 85.69 288 GLU A O 1
ATOM 2357 N N . ASP A 1 289 ? -35.219 17.672 2.174 1 88.44 289 ASP A N 1
ATOM 2358 C CA . ASP A 1 289 ? -36.031 16.562 1.694 1 88.44 289 ASP A CA 1
ATOM 2359 C C . ASP A 1 289 ? -35.562 15.242 2.295 1 88.44 289 ASP A C 1
ATOM 2361 O O . ASP A 1 289 ? -36.219 14.203 2.109 1 88.44 289 ASP A O 1
ATOM 2365 N N . ILE A 1 290 ? -34.438 15.352 3.002 1 89.81 290 ILE A N 1
ATOM 2366 C CA . ILE A 1 290 ? -33.906 14.172 3.666 1 89.81 290 ILE A CA 1
ATOM 2367 C C . ILE A 1 290 ? -34.281 14.18 5.145 1 89.81 290 ILE A C 1
ATOM 2369 O O . ILE A 1 290 ? -33.906 15.094 5.883 1 89.81 290 ILE A O 1
ATOM 2373 N N . THR A 1 291 ? -35.031 13.242 5.543 1 90.94 291 THR A N 1
ATOM 2374 C CA . THR A 1 291 ? -35.562 13.234 6.902 1 90.94 291 THR A CA 1
ATOM 2375 C C . THR A 1 291 ? -35.156 11.961 7.637 1 90.94 291 THR A C 1
ATOM 2377 O O . THR A 1 291 ? -34.844 10.945 7.012 1 90.94 291 THR A O 1
ATOM 2380 N N . ILE A 1 292 ? -35.094 12.031 8.938 1 89.12 292 ILE A N 1
ATOM 2381 C CA . ILE A 1 292 ? -34.656 10.945 9.805 1 89.12 292 ILE A CA 1
ATOM 2382 C C . ILE A 1 292 ? -35.875 10.414 10.586 1 89.12 292 ILE A C 1
ATOM 2384 O O . ILE A 1 292 ? -36.719 11.188 11.008 1 89.12 292 ILE A O 1
ATOM 2388 N N . LYS A 1 293 ? -36.031 9.141 10.664 1 88.19 293 LYS A N 1
ATOM 2389 C CA . LYS A 1 293 ? -37 8.484 11.508 1 88.19 293 LYS A CA 1
ATOM 2390 C C . LYS A 1 293 ? -36.375 7.391 12.359 1 88.19 293 LYS A C 1
ATOM 2392 O O . LYS A 1 293 ? -35.938 6.363 11.828 1 88.19 293 LYS A O 1
ATOM 2397 N N . ASP A 1 294 ? -36.344 7.676 13.609 1 85.12 294 ASP A N 1
ATOM 2398 C CA . ASP A 1 294 ? -35.75 6.711 14.531 1 85.12 294 ASP A CA 1
ATOM 2399 C C . ASP A 1 294 ? -36.781 5.719 15.031 1 85.12 294 ASP A C 1
ATOM 2401 O O . ASP A 1 294 ? -37.875 6.113 15.469 1 85.12 294 ASP A O 1
ATOM 2405 N N . VAL A 1 295 ? -36.531 4.465 14.859 1 80.5 295 VAL A N 1
ATOM 2406 C CA . VAL A 1 295 ? -37.344 3.393 15.414 1 80.5 295 VAL A CA 1
ATOM 2407 C C . VAL A 1 295 ? -36.5 2.502 16.312 1 80.5 295 VAL A C 1
ATOM 2409 O O . VAL A 1 295 ? -35.281 2.742 16.484 1 80.5 295 VAL A O 1
ATOM 2412 N N . GLU A 1 296 ? -37.031 1.603 17.016 1 75.06 296 GLU A N 1
ATOM 2413 C CA . GLU A 1 296 ? -36.375 0.786 18.031 1 75.06 296 GLU A CA 1
ATOM 2414 C C . GLU A 1 296 ? -35.188 0.007 17.422 1 75.06 296 GLU A C 1
ATOM 2416 O O . GLU A 1 296 ? -34.156 -0.144 18.047 1 75.06 296 GLU A O 1
ATOM 2421 N N . ARG A 1 297 ? -35.281 -0.393 16.234 1 79.62 297 ARG A N 1
ATOM 2422 C CA . ARG A 1 297 ? -34.312 -1.343 15.664 1 79.62 297 ARG A CA 1
ATOM 2423 C C . ARG A 1 297 ? -33.281 -0.629 14.812 1 79.62 297 ARG A C 1
ATOM 2425 O O . ARG A 1 297 ? -32.156 -1.133 14.633 1 79.62 297 ARG A O 1
ATOM 2432 N N . TYR A 1 298 ? -33.688 0.486 14.266 1 88.12 298 TYR A N 1
ATOM 2433 C CA . TYR A 1 298 ? -32.781 1.222 13.383 1 88.12 298 TYR A CA 1
ATOM 2434 C C . TYR A 1 298 ? -33.188 2.686 13.281 1 88.12 298 TYR A C 1
ATOM 2436 O O . TYR A 1 298 ? -34.281 3.059 13.695 1 88.12 298 TYR A O 1
ATOM 2444 N N . CYS A 1 299 ? -32.25 3.549 12.828 1 88.44 299 CYS A N 1
ATOM 2445 C CA . CYS A 1 299 ? -32.5 4.93 12.453 1 88.44 299 CYS A CA 1
ATOM 2446 C C . CYS A 1 299 ? -32.688 5.062 10.938 1 88.44 299 CYS A C 1
ATOM 2448 O O . CYS A 1 299 ? -31.719 4.879 10.18 1 88.44 299 CYS A O 1
ATOM 2450 N N . GLY A 1 300 ? -33.844 5.285 10.523 1 91.44 300 GLY A N 1
ATOM 2451 C CA . GLY A 1 300 ? -34.156 5.352 9.102 1 91.44 300 GLY A CA 1
ATOM 2452 C C . GLY A 1 300 ? -33.938 6.73 8.508 1 91.44 300 GLY A C 1
ATOM 2453 O O . GLY A 1 300 ? -34.188 7.742 9.164 1 91.44 300 GLY A O 1
ATOM 2454 N N . VAL A 1 301 ? -33.375 6.68 7.27 1 93.38 301 VAL A N 1
ATOM 2455 C CA . VAL A 1 301 ? -33.25 7.895 6.469 1 93.38 301 VAL A CA 1
ATOM 2456 C C . VAL A 1 301 ? -34.25 7.852 5.316 1 93.38 301 VAL A C 1
ATOM 2458 O O . VAL A 1 301 ? -34.219 6.93 4.5 1 93.38 301 VAL A O 1
ATOM 2461 N N . LEU A 1 302 ? -35.094 8.898 5.277 1 92 302 LEU A N 1
ATOM 2462 C CA . LEU A 1 302 ? -36.25 8.891 4.371 1 92 302 LEU A CA 1
ATOM 2463 C C . LEU A 1 302 ? -36.188 10.078 3.41 1 92 302 LEU A C 1
ATOM 2465 O O . LEU A 1 302 ? -35.531 11.086 3.709 1 92 302 LEU A O 1
ATOM 2469 N N . TYR A 1 303 ? -36.812 9.844 2.252 1 91.62 303 TYR A N 1
ATOM 2470 C CA . TYR A 1 303 ? -37.062 10.945 1.326 1 91.62 303 TYR A CA 1
ATOM 2471 C C . TYR A 1 303 ? -38.406 11.602 1.604 1 91.62 303 TYR A C 1
ATOM 2473 O O . TYR A 1 303 ? -39.469 10.945 1.522 1 91.62 303 TYR A O 1
ATOM 2481 N N . LYS A 1 304 ? -38.406 12.859 1.986 1 89.62 304 LYS A N 1
ATOM 2482 C CA . LYS A 1 304 ? -39.594 13.688 2.225 1 89.62 304 LYS A CA 1
ATOM 2483 C C . LYS A 1 304 ? -40.5 13.062 3.273 1 89.62 304 LYS A C 1
ATOM 2485 O O . LYS A 1 304 ? -41.719 13.008 3.088 1 89.62 304 LYS A O 1
ATOM 2490 N N . ASN A 1 305 ? -39.938 12.477 4.25 1 87.12 305 ASN A N 1
ATOM 2491 C CA . ASN A 1 305 ? -40.625 11.93 5.418 1 87.12 305 ASN A CA 1
ATOM 2492 C C . ASN A 1 305 ? -41.656 10.875 5.023 1 87.12 305 ASN A C 1
ATOM 2494 O O . ASN A 1 305 ? -42.688 10.742 5.668 1 87.12 305 ASN A O 1
ATOM 2498 N N . ASN A 1 306 ? -41.469 10.219 3.92 1 88.25 306 ASN A N 1
ATOM 2499 C CA . ASN A 1 306 ? -42.312 9.133 3.434 1 88.25 306 ASN A CA 1
ATOM 2500 C C . ASN A 1 306 ? -41.719 7.77 3.771 1 88.25 306 ASN A C 1
ATOM 2502 O O . ASN A 1 306 ? -40.656 7.414 3.291 1 88.25 306 ASN A O 1
ATOM 2506 N N . THR A 1 307 ? -42.406 7.016 4.641 1 84.56 307 THR A N 1
ATOM 2507 C CA . THR A 1 307 ? -41.906 5.742 5.145 1 84.56 307 THR A CA 1
ATOM 2508 C C . THR A 1 307 ? -41.781 4.723 4.016 1 84.56 307 THR A C 1
ATOM 2510 O O . THR A 1 307 ? -41.062 3.74 4.137 1 84.56 307 THR A O 1
ATOM 2513 N N . ARG A 1 308 ? -42.406 4.898 2.93 1 82.31 308 ARG A N 1
ATOM 2514 C CA . ARG A 1 308 ? -42.312 4.012 1.776 1 82.31 308 ARG A CA 1
ATOM 2515 C C . ARG A 1 308 ? -41.125 4.379 0.91 1 82.31 308 ARG A C 1
ATOM 2517 O O . ARG A 1 308 ? -40.688 3.594 0.055 1 82.31 308 ARG A O 1
ATOM 2524 N N . LYS A 1 309 ? -40.594 5.555 1.113 1 88.88 309 LYS A N 1
ATOM 2525 C CA . LYS A 1 309 ? -39.438 6.031 0.376 1 88.88 309 LYS A CA 1
ATOM 2526 C C . LYS A 1 309 ? -38.188 6.082 1.271 1 88.88 309 LYS A C 1
ATOM 2528 O O . LYS A 1 309 ? -37.656 7.16 1.533 1 88.88 309 LYS A O 1
ATOM 2533 N N . TRP A 1 310 ? -37.812 4.844 1.697 1 91.06 310 TRP A N 1
ATOM 2534 C CA . TRP A 1 310 ? -36.656 4.754 2.59 1 91.06 310 TRP A CA 1
ATOM 2535 C C . TRP A 1 310 ? -35.375 4.562 1.797 1 91.06 310 TRP A C 1
ATOM 2537 O O . TRP A 1 310 ? -35.312 3.762 0.857 1 91.06 310 TRP A O 1
ATOM 2547 N N . ILE A 1 311 ? -34.375 5.391 2.117 1 93.19 311 ILE A N 1
ATOM 2548 C CA . ILE A 1 311 ? -33.094 5.43 1.421 1 93.19 311 ILE A CA 1
ATOM 2549 C C . ILE A 1 311 ? -32.125 4.438 2.064 1 93.19 311 ILE A C 1
ATOM 2551 O O . ILE A 1 311 ? -31.531 3.609 1.376 1 93.19 311 ILE A O 1
ATOM 2555 N N . CYS A 1 312 ? -31.969 4.668 3.373 1 93.06 312 CYS A N 1
ATOM 2556 C CA . CYS A 1 312 ? -31.125 3.732 4.102 1 93.06 312 CYS A CA 1
ATOM 2557 C C . CYS A 1 312 ? -31.547 3.633 5.562 1 93.06 312 CYS A C 1
ATOM 2559 O O . CYS A 1 312 ? -32.375 4.43 6.031 1 93.06 312 CYS A O 1
ATOM 2561 N N . ARG A 1 313 ? -31.094 2.555 6.223 1 91.38 313 ARG A N 1
ATOM 2562 C CA . ARG A 1 313 ? -31.328 2.305 7.645 1 91.38 313 ARG A CA 1
ATOM 2563 C C . ARG A 1 313 ? -30.016 2.141 8.391 1 91.38 313 ARG A C 1
ATOM 2565 O O . ARG A 1 313 ? -29.172 1.322 8.008 1 91.38 313 ARG A O 1
ATOM 2572 N N . LEU A 1 314 ? -29.875 2.975 9.352 1 91.12 314 LEU A N 1
ATOM 2573 C CA . LEU A 1 314 ? -28.672 2.947 10.188 1 91.12 314 LEU A CA 1
ATOM 2574 C C . LEU A 1 314 ? -28.875 2.027 11.391 1 91.12 314 LEU A C 1
ATOM 2576 O O . LEU A 1 314 ? -29.703 2.312 12.266 1 91.12 314 LEU A O 1
ATOM 2580 N N . CYS A 1 315 ? -28.094 0.953 11.445 1 86.56 315 CYS A N 1
ATOM 2581 C CA . CYS A 1 315 ? -28.203 -0.039 12.508 1 86.56 315 CYS A CA 1
ATOM 2582 C C . CYS A 1 315 ? -26.969 0.008 13.422 1 86.56 315 CYS A C 1
ATOM 2584 O O . CYS A 1 315 ? -26.031 -0.761 13.242 1 86.56 315 CYS A O 1
ATOM 2586 N N . PHE A 1 316 ? -27.047 0.946 14.367 1 84.81 316 PHE A N 1
ATOM 2587 C CA . PHE A 1 316 ? -25.859 1.192 15.195 1 84.81 316 PHE A CA 1
ATOM 2588 C C . PHE A 1 316 ? -26.031 0.581 16.578 1 84.81 316 PHE A C 1
ATOM 2590 O O . PHE A 1 316 ? -25.109 0.61 17.391 1 84.81 316 PHE A O 1
ATOM 2597 N N . ASN A 1 317 ? -27.125 0.03 16.828 1 71.5 317 ASN A N 1
ATOM 2598 C CA . ASN A 1 317 ? -27.406 -0.531 18.156 1 71.5 317 ASN A CA 1
ATOM 2599 C C . ASN A 1 317 ? -26.938 -1.981 18.25 1 71.5 317 ASN A C 1
ATOM 2601 O O . ASN A 1 317 ? -26.984 -2.58 19.328 1 71.5 317 ASN A O 1
ATOM 2605 N N . ALA A 1 318 ? -26.547 -2.494 17.203 1 66.31 318 ALA A N 1
ATOM 2606 C CA . ALA A 1 318 ? -26.094 -3.883 17.172 1 66.31 318 ALA A CA 1
ATOM 2607 C C . ALA A 1 318 ? -24.609 -3.98 17.484 1 66.31 318 ALA A C 1
ATOM 2609 O O . ALA A 1 318 ? -23.891 -2.973 17.484 1 66.31 318 ALA A O 1
ATOM 2610 N N . VAL A 1 319 ? -24.125 -5.113 17.922 1 68 319 VAL A N 1
ATOM 2611 C CA . VAL A 1 319 ? -22.719 -5.391 18.234 1 68 319 VAL A CA 1
ATOM 2612 C C . VAL A 1 319 ? -21.844 -4.988 17.047 1 68 319 VAL A C 1
ATOM 2614 O O . VAL A 1 319 ? -20.781 -4.375 17.234 1 68 319 VAL A O 1
ATOM 2617 N N . LYS A 1 320 ? -22.312 -5.215 15.914 1 74.25 320 LYS A N 1
ATOM 2618 C CA . LYS A 1 320 ? -21.656 -4.738 14.695 1 74.25 320 LYS A CA 1
ATOM 2619 C C . LYS A 1 320 ? -22.531 -3.699 13.984 1 74.25 320 LYS A C 1
ATOM 2621 O O . LYS A 1 320 ? -23.672 -3.986 13.609 1 74.25 320 LYS A O 1
ATOM 2626 N N . LYS A 1 321 ? -21.969 -2.498 13.852 1 82.5 321 LYS A N 1
ATOM 2627 C CA . LYS A 1 321 ? -22.688 -1.411 13.195 1 82.5 321 LYS A CA 1
ATOM 2628 C C . LYS A 1 321 ? -22.844 -1.675 11.703 1 82.5 321 LYS A C 1
ATOM 2630 O O . LYS A 1 321 ? -21.938 -2.209 11.062 1 82.5 321 LYS A O 1
ATOM 2635 N N . SER A 1 322 ? -24.031 -1.442 11.211 1 88.5 322 SER A N 1
ATOM 2636 C CA . SER A 1 322 ? -24.281 -1.64 9.789 1 88.5 322 SER A CA 1
ATOM 2637 C C . SER A 1 322 ? -25.234 -0.582 9.242 1 88.5 322 SER A C 1
ATOM 2639 O O . SER A 1 322 ? -25.922 0.094 10.008 1 88.5 322 SER A O 1
ATOM 2641 N N . ILE A 1 323 ? -25.109 -0.411 7.906 1 91 323 ILE A N 1
ATOM 2642 C CA . ILE A 1 323 ? -26.047 0.412 7.152 1 91 323 ILE A CA 1
ATOM 2643 C C . ILE A 1 323 ? -26.766 -0.444 6.109 1 91 323 ILE A C 1
ATOM 2645 O O . ILE A 1 323 ? -26.141 -1.259 5.43 1 91 323 ILE A O 1
ATOM 2649 N N . ILE A 1 324 ? -28.062 -0.328 6.102 1 89.25 324 ILE A N 1
ATOM 2650 C CA . ILE A 1 324 ? -28.875 -1.015 5.102 1 89.25 324 ILE A CA 1
ATOM 2651 C C . ILE A 1 324 ? -29.344 -0.018 4.043 1 89.25 324 ILE A C 1
ATOM 2653 O O . ILE A 1 324 ? -30 0.978 4.363 1 89.25 324 ILE A O 1
ATOM 2657 N N . ILE A 1 325 ? -28.969 -0.314 2.832 1 91.06 325 ILE A N 1
ATOM 2658 C CA . ILE A 1 325 ? -29.312 0.608 1.759 1 91.06 325 ILE A CA 1
ATOM 2659 C C . ILE A 1 325 ? -30.312 -0.06 0.812 1 91.06 325 ILE A C 1
ATOM 2661 O O . ILE A 1 325 ? -30.125 -1.219 0.429 1 91.06 325 ILE A O 1
ATOM 2665 N N . SER A 1 326 ? -31.359 0.661 0.482 1 88.19 326 SER A N 1
ATOM 2666 C CA . SER A 1 326 ? -32.438 0.145 -0.365 1 88.19 326 SER A CA 1
ATOM 2667 C C . SER A 1 326 ? -32 0.088 -1.827 1 88.19 326 SER A C 1
ATOM 2669 O O . SER A 1 326 ? -31.453 1.057 -2.355 1 88.19 326 SER A O 1
ATOM 2671 N N . ASP A 1 327 ? -32.219 -1.014 -2.473 1 80.44 327 ASP A N 1
ATOM 2672 C CA . ASP A 1 327 ? -31.875 -1.143 -3.883 1 80.44 327 ASP A CA 1
ATOM 2673 C C . ASP A 1 327 ? -33.031 -0.715 -4.781 1 80.44 327 ASP A C 1
ATOM 2675 O O . ASP A 1 327 ? -34.031 -0.147 -4.301 1 80.44 327 ASP A O 1
ATOM 2679 N N . GLU A 1 328 ? -32.938 -0.94 -6.102 1 76.38 328 GLU A N 1
ATOM 2680 C CA . GLU A 1 328 ? -33.906 -0.508 -7.078 1 76.38 328 GLU A CA 1
ATOM 2681 C C . GLU A 1 328 ? -35.281 -1.177 -6.828 1 76.38 328 GLU A C 1
ATOM 2683 O O . GLU A 1 328 ? -36.312 -0.599 -7.125 1 76.38 328 GLU A O 1
ATOM 2688 N N . ASN A 1 329 ? -35.281 -2.33 -6.211 1 74.62 329 ASN A N 1
ATOM 2689 C CA . ASN A 1 329 ? -36.5 -3.061 -5.93 1 74.62 329 ASN A CA 1
ATOM 2690 C C . ASN A 1 329 ? -36.938 -2.877 -4.48 1 74.62 329 ASN A C 1
ATOM 2692 O O . ASN A 1 329 ? -37.781 -3.643 -3.973 1 74.62 329 ASN A O 1
ATOM 2696 N N . LYS A 1 330 ? -36.344 -1.887 -3.805 1 75.44 330 LYS A N 1
ATOM 2697 C CA . LYS A 1 330 ? -36.656 -1.547 -2.42 1 75.44 330 LYS A CA 1
ATOM 2698 C C . LYS A 1 330 ? -36.281 -2.686 -1.476 1 75.44 330 LYS A C 1
ATOM 2700 O O . LYS A 1 330 ? -36.906 -2.842 -0.412 1 75.44 330 LYS A O 1
ATOM 2705 N N . LEU A 1 331 ? -35.406 -3.457 -2.049 1 80 331 LEU A N 1
ATOM 2706 C CA . LEU A 1 331 ? -34.844 -4.469 -1.167 1 80 331 LEU A CA 1
ATOM 2707 C C . LEU A 1 331 ? -33.594 -3.93 -0.437 1 80 331 LEU A C 1
ATOM 2709 O O . LEU A 1 331 ? -32.812 -3.201 -1.021 1 80 331 LEU A O 1
ATOM 2713 N N . GLY A 1 332 ? -33.469 -4.199 0.863 1 81.38 332 GLY A N 1
ATOM 2714 C CA . GLY A 1 332 ? -32.406 -3.678 1.69 1 81.38 332 GLY A CA 1
ATOM 2715 C C . GLY A 1 332 ? -31.109 -4.488 1.589 1 81.38 332 GLY A C 1
ATOM 2716 O O . GLY A 1 332 ? -31.141 -5.715 1.728 1 81.38 332 GLY A O 1
ATOM 2717 N N . ILE A 1 333 ? -30.078 -3.799 1.241 1 83.44 333 ILE A N 1
ATOM 2718 C CA . ILE A 1 333 ? -28.75 -4.395 1.25 1 83.44 333 ILE A CA 1
ATOM 2719 C C . ILE A 1 333 ? -27.969 -3.91 2.471 1 83.44 333 ILE A C 1
ATOM 2721 O O . ILE A 1 333 ? -27.828 -2.705 2.682 1 83.44 333 ILE A O 1
ATOM 2725 N N . ARG A 1 334 ? -27.469 -4.801 3.285 1 83.81 334 ARG A N 1
ATOM 2726 C CA . ARG A 1 334 ? -26.781 -4.438 4.52 1 83.81 334 ARG A CA 1
ATOM 2727 C C . ARG A 1 334 ? -25.281 -4.332 4.301 1 83.81 334 ARG A C 1
ATOM 2729 O O . ARG A 1 334 ? -24.672 -5.219 3.689 1 83.81 334 ARG A O 1
ATOM 2736 N N . TYR A 1 335 ? -24.719 -3.283 4.758 1 85.44 335 TYR A N 1
ATOM 2737 C CA . TYR A 1 335 ? -23.297 -3.006 4.762 1 85.44 335 TYR A CA 1
ATOM 2738 C C . TYR A 1 335 ? -22.781 -2.814 6.184 1 85.44 335 TYR A C 1
ATOM 2740 O O . TYR A 1 335 ? -23.266 -1.951 6.914 1 85.44 335 TYR A O 1
ATOM 2748 N N . TYR A 1 336 ? -21.906 -3.635 6.602 1 79 336 TYR A N 1
ATOM 2749 C CA . TYR A 1 336 ? -21.359 -3.43 7.938 1 79 336 TYR A CA 1
ATOM 2750 C C . TYR A 1 336 ? -20.25 -2.383 7.918 1 79 336 TYR A C 1
ATOM 2752 O O . TYR A 1 336 ? -19.453 -2.332 6.98 1 79 336 TYR A O 1
ATOM 2760 N N . ILE A 1 337 ? -20.203 -1.585 8.844 1 80.94 337 ILE A N 1
ATOM 2761 C CA . ILE A 1 337 ? -19.25 -0.483 8.953 1 80.94 337 ILE A CA 1
ATOM 2762 C C . ILE A 1 337 ? -18.5 -0.569 10.281 1 80.94 337 ILE A C 1
ATOM 2764 O O . ILE A 1 337 ? -19.062 -1.007 11.289 1 80.94 337 ILE A O 1
ATOM 2768 N N . ASN A 1 338 ? -17.234 -0.277 10.227 1 75.19 338 ASN A N 1
ATOM 2769 C CA . ASN A 1 338 ? -16.438 -0.248 11.445 1 75.19 338 ASN A CA 1
ATOM 2770 C C . ASN A 1 338 ? -16.562 1.092 12.164 1 75.19 338 ASN A C 1
ATOM 2772 O O . ASN A 1 338 ? -16.5 1.149 13.398 1 75.19 338 ASN A O 1
ATOM 2776 N N . SER A 1 339 ? -16.656 2.123 11.406 1 76.12 339 SER A N 1
ATOM 2777 C CA . SER A 1 339 ? -16.859 3.477 11.906 1 76.12 339 SER A CA 1
ATOM 2778 C C . SER A 1 339 ? -17.969 4.188 11.148 1 76.12 339 SER A C 1
ATOM 2780 O O . SER A 1 339 ? -18.281 3.838 10.008 1 76.12 339 SER A O 1
ATOM 2782 N N . ILE A 1 340 ? -18.5 5.137 11.773 1 80.5 340 ILE A N 1
ATOM 2783 C CA . ILE A 1 340 ? -19.609 5.906 11.195 1 80.5 340 ILE A CA 1
ATOM 2784 C C . ILE A 1 340 ? -19.141 6.594 9.914 1 80.5 340 ILE A C 1
ATOM 2786 O O . ILE A 1 340 ? -19.906 6.742 8.961 1 80.5 340 ILE A O 1
ATOM 2790 N N . THR A 1 341 ? -17.906 6.809 9.891 1 77.25 341 THR A N 1
ATOM 2791 C CA . THR A 1 341 ? -17.375 7.535 8.742 1 77.25 341 THR A CA 1
ATOM 2792 C C . THR A 1 341 ? -17.266 6.621 7.523 1 77.25 341 THR A C 1
ATOM 2794 O O . THR A 1 341 ? -17.156 7.098 6.395 1 77.25 341 THR A O 1
ATOM 2797 N N . ASP A 1 342 ? -17.375 5.355 7.73 1 80.31 342 ASP A N 1
ATOM 2798 C CA . ASP A 1 342 ? -17.344 4.391 6.637 1 80.31 342 ASP A CA 1
ATOM 2799 C C . ASP A 1 342 ? -18.562 4.551 5.727 1 80.31 342 ASP A C 1
ATOM 2801 O O . ASP A 1 342 ? -18.578 4.047 4.602 1 80.31 342 ASP A O 1
ATOM 2805 N N . ILE A 1 343 ? -19.469 5.305 6.148 1 87.44 343 ILE A N 1
ATOM 2806 C CA . ILE A 1 343 ? -20.672 5.574 5.371 1 87.44 343 ILE A CA 1
ATOM 2807 C C . ILE A 1 343 ? -20.297 6.273 4.062 1 87.44 343 ILE A C 1
ATOM 2809 O O . ILE A 1 343 ? -20.953 6.074 3.037 1 87.44 343 ILE A O 1
ATOM 2813 N N . TYR A 1 344 ? -19.266 6.891 4.039 1 78.81 344 TYR A N 1
ATOM 2814 C CA . TYR A 1 344 ? -18.844 7.629 2.854 1 78.81 344 TYR A CA 1
ATOM 2815 C C . TYR A 1 344 ? -18.438 6.68 1.733 1 78.81 344 TYR A C 1
ATOM 2817 O O . TYR A 1 344 ? -18.516 7.031 0.554 1 78.81 344 TYR A O 1
ATOM 2825 N N . ASN A 1 345 ? -18.094 5.527 2.139 1 77.69 345 ASN A N 1
ATOM 2826 C CA . ASN A 1 345 ? -17.688 4.52 1.17 1 77.69 345 ASN A CA 1
ATOM 2827 C C . ASN A 1 345 ? -18.859 4.031 0.334 1 77.69 345 ASN A C 1
ATOM 2829 O O . ASN A 1 345 ? -18.672 3.385 -0.699 1 77.69 345 ASN A O 1
ATOM 2833 N N . TYR A 1 346 ? -20.047 4.41 0.779 1 85.38 346 TYR A N 1
ATOM 2834 C CA . TYR A 1 346 ? -21.25 3.92 0.109 1 85.38 346 TYR A CA 1
ATOM 2835 C C . TYR A 1 346 ? -22.016 5.062 -0.534 1 85.38 346 TYR A C 1
ATOM 2837 O O . TYR A 1 346 ? -23.25 5.008 -0.64 1 85.38 346 TYR A O 1
ATOM 2845 N N . LYS A 1 347 ? -21.25 5.961 -0.974 1 83.88 347 LYS A N 1
ATOM 2846 C CA . LYS A 1 347 ? -21.844 7.152 -1.569 1 83.88 347 LYS A CA 1
ATOM 2847 C C . LYS A 1 347 ? -22.656 6.801 -2.812 1 83.88 347 LYS A C 1
ATOM 2849 O O . LYS A 1 347 ? -23.797 7.25 -2.963 1 83.88 347 LYS A O 1
ATOM 2854 N N . ILE A 1 348 ? -22.141 6.035 -3.598 1 81 348 ILE A N 1
ATOM 2855 C CA . ILE A 1 348 ? -22.797 5.691 -4.855 1 81 348 ILE A CA 1
ATOM 2856 C C . ILE A 1 348 ? -24.094 4.922 -4.578 1 81 348 ILE A C 1
ATOM 2858 O O . ILE A 1 348 ? -25.141 5.227 -5.148 1 81 348 ILE A O 1
ATOM 2862 N N . GLU A 1 349 ? -24.016 4.035 -3.697 1 85.25 349 GLU A N 1
ATOM 2863 C CA . GLU A 1 349 ? -25.172 3.236 -3.346 1 85.25 349 GLU A CA 1
ATOM 2864 C C . GLU A 1 349 ? -26.281 4.105 -2.738 1 85.25 349 GLU A C 1
ATOM 2866 O O . GLU A 1 349 ? -27.453 3.916 -3.031 1 85.25 349 GLU A O 1
ATOM 2871 N N . LEU A 1 350 ? -25.875 5.031 -1.992 1 90.69 350 LEU A N 1
ATOM 2872 C CA . LEU A 1 350 ? -26.812 5.922 -1.331 1 90.69 350 LEU A CA 1
ATOM 2873 C C . LEU A 1 350 ? -27.5 6.832 -2.342 1 90.69 350 LEU A C 1
ATOM 2875 O O . LEU A 1 350 ? -28.719 7.031 -2.281 1 90.69 350 LEU A O 1
ATOM 2879 N N . ILE A 1 351 ? -26.719 7.27 -3.297 1 87 351 ILE A N 1
ATOM 2880 C CA . ILE A 1 351 ? -27.266 8.164 -4.312 1 87 351 ILE A CA 1
ATOM 2881 C C . ILE A 1 351 ? -28.203 7.379 -5.234 1 87 351 ILE A C 1
ATOM 2883 O O . ILE A 1 351 ? -29.281 7.852 -5.586 1 87 351 ILE A O 1
ATOM 2887 N N . ASP A 1 352 ? -27.844 6.203 -5.496 1 85.62 352 ASP A N 1
ATOM 2888 C CA . ASP A 1 352 ? -28.688 5.352 -6.32 1 85.62 352 ASP A CA 1
ATOM 2889 C C . ASP A 1 352 ? -30.016 5.043 -5.613 1 85.62 352 ASP A C 1
ATOM 2891 O O . ASP A 1 352 ? -31.062 5.016 -6.246 1 85.62 352 ASP A O 1
ATOM 2895 N N . SER A 1 353 ? -29.922 4.828 -4.379 1 89.94 353 SER A N 1
ATOM 2896 C CA . SER A 1 353 ? -31.109 4.543 -3.574 1 89.94 353 SER A CA 1
ATOM 2897 C C . SER A 1 353 ? -32.094 5.711 -3.605 1 89.94 353 SER A C 1
ATOM 2899 O O . SER A 1 353 ? -33.312 5.508 -3.641 1 89.94 353 SER A O 1
ATOM 2901 N N . LEU A 1 354 ? -31.547 6.883 -3.656 1 89.19 354 LEU A N 1
ATOM 2902 C CA . LEU A 1 354 ? -32.344 8.094 -3.68 1 89.19 354 LEU A CA 1
ATOM 2903 C C . LEU A 1 354 ? -32.969 8.305 -5.059 1 89.19 354 LEU A C 1
ATOM 2905 O O . LEU A 1 354 ? -34.125 8.711 -5.168 1 89.19 354 LEU A O 1
ATOM 2909 N N . LYS A 1 355 ? -32.281 8.055 -6.047 1 84.94 355 LYS A N 1
ATOM 2910 C CA . LYS A 1 355 ? -32.688 8.344 -7.418 1 84.94 355 LYS A CA 1
ATOM 2911 C C . LYS A 1 355 ? -33.969 7.574 -7.781 1 84.94 355 LYS A C 1
ATOM 2913 O O . LYS A 1 355 ? -34.781 8.047 -8.578 1 84.94 355 LYS A O 1
ATOM 2918 N N . LYS A 1 356 ? -34.125 6.562 -7.133 1 84.62 356 LYS A N 1
ATOM 2919 C CA . LYS A 1 356 ? -35.312 5.773 -7.41 1 84.62 356 LYS A CA 1
ATOM 2920 C C . LYS A 1 356 ? -36.594 6.543 -7.027 1 84.62 356 LYS A C 1
ATOM 2922 O O . LYS A 1 356 ? -37.656 6.258 -7.535 1 84.62 356 LYS A O 1
ATOM 2927 N N . TYR A 1 357 ? -36.375 7.535 -6.156 1 84.69 357 TYR A N 1
ATOM 2928 C CA . TYR A 1 357 ? -37.531 8.273 -5.664 1 84.69 357 TYR A CA 1
ATOM 2929 C C . TYR A 1 357 ? -37.656 9.625 -6.355 1 84.69 357 TYR A C 1
ATOM 2931 O O . TYR A 1 357 ? -38.688 10.289 -6.27 1 84.69 357 TYR A O 1
ATOM 2939 N N . ILE A 1 358 ? -36.562 10.141 -6.867 1 80.06 358 ILE A N 1
ATOM 2940 C CA . ILE A 1 358 ? -36.562 11.477 -7.465 1 80.06 358 ILE A CA 1
ATOM 2941 C C . ILE A 1 358 ? -36.906 11.367 -8.953 1 80.06 358 ILE A C 1
ATOM 2943 O O . ILE A 1 358 ? -37.438 12.32 -9.539 1 80.06 358 ILE A O 1
ATOM 2947 N N . GLU A 1 359 ? -36.75 10.328 -9.711 1 62.84 359 GLU A N 1
ATOM 2948 C CA . GLU A 1 359 ? -37.188 10.195 -11.086 1 62.84 359 GLU A CA 1
ATOM 2949 C C . GLU A 1 359 ? -38.688 9.867 -11.133 1 62.84 359 GLU A C 1
ATOM 2951 O O . GLU A 1 359 ? -39.219 9.25 -10.211 1 62.84 359 GLU A O 1
ATOM 2956 N N . MET B 1 1 ? -7.875 -18.234 -29.375 1 57.38 1 MET B N 1
ATOM 2957 C CA . MET B 1 1 ? -8.219 -17.625 -28.094 1 57.38 1 MET B CA 1
ATOM 2958 C C . MET B 1 1 ? -6.984 -17.484 -27.203 1 57.38 1 MET B C 1
ATOM 2960 O O . MET B 1 1 ? -6.105 -18.359 -27.219 1 57.38 1 MET B O 1
ATOM 2964 N N . ASP B 1 2 ? -6.699 -16.328 -26.594 1 82.81 2 ASP B N 1
ATOM 2965 C CA . ASP B 1 2 ? -5.562 -16 -25.75 1 82.81 2 ASP B CA 1
ATOM 2966 C C . ASP B 1 2 ? -5.578 -16.828 -24.469 1 82.81 2 ASP B C 1
ATOM 2968 O O . ASP B 1 2 ? -6.637 -17.266 -24.016 1 82.81 2 ASP B O 1
ATOM 2972 N N . PHE B 1 3 ? -4.496 -17.422 -24.094 1 89.38 3 PHE B N 1
ATOM 2973 C CA . PHE B 1 3 ? -4.336 -18.266 -22.906 1 89.38 3 PHE B CA 1
ATOM 2974 C C . PHE B 1 3 ? -5.117 -17.688 -21.734 1 89.38 3 PHE B C 1
ATOM 2976 O O . PHE B 1 3 ? -5.789 -18.438 -21.016 1 89.38 3 PHE B O 1
ATOM 2983 N N . CYS B 1 4 ? -5.094 -16.484 -21.594 1 87.81 4 CYS B N 1
ATOM 2984 C CA . CYS B 1 4 ? -5.777 -15.797 -20.5 1 87.81 4 CYS B CA 1
ATOM 2985 C C . CYS B 1 4 ? -7.285 -15.977 -20.609 1 87.81 4 CYS B C 1
ATOM 2987 O O . CYS B 1 4 ? -7.957 -16.219 -19.609 1 87.81 4 CYS B O 1
ATOM 2989 N N . ASP B 1 5 ? -7.762 -15.875 -21.75 1 85.62 5 ASP B N 1
ATOM 2990 C CA . ASP B 1 5 ? -9.195 -16.031 -21.984 1 85.62 5 ASP B CA 1
ATOM 2991 C C . ASP B 1 5 ? -9.641 -17.469 -21.703 1 85.62 5 ASP B C 1
ATOM 2993 O O . ASP B 1 5 ? -10.688 -17.688 -21.094 1 85.62 5 ASP B O 1
ATOM 2997 N N . LYS B 1 6 ? -8.883 -18.328 -22.219 1 90.69 6 LYS B N 1
ATOM 2998 C CA . LYS B 1 6 ? -9.195 -19.734 -22 1 90.69 6 LYS B CA 1
ATOM 2999 C C . LYS B 1 6 ? -9.203 -20.062 -20.516 1 90.69 6 LYS B C 1
ATOM 3001 O O . LYS B 1 6 ? -10.055 -20.828 -20.047 1 90.69 6 LYS B O 1
ATOM 3006 N N . LEU B 1 7 ? -8.258 -19.5 -19.797 1 93.06 7 LEU B N 1
ATOM 3007 C CA . LEU B 1 7 ? -8.156 -19.719 -18.359 1 93.06 7 LEU B CA 1
ATOM 3008 C C . LEU B 1 7 ? -9.367 -19.156 -17.625 1 93.06 7 LEU B C 1
ATOM 3010 O O . LEU B 1 7 ? -9.875 -19.766 -16.688 1 93.06 7 LEU B O 1
ATOM 3014 N N . LYS B 1 8 ? -9.797 -18.047 -18.031 1 88.44 8 LYS B N 1
ATOM 3015 C CA . LYS B 1 8 ? -10.984 -17.438 -17.438 1 88.44 8 LYS B CA 1
ATOM 3016 C C . LYS B 1 8 ? -12.219 -18.312 -17.656 1 88.44 8 LYS B C 1
ATOM 3018 O O . LYS B 1 8 ? -13.023 -18.484 -16.734 1 88.44 8 LYS B O 1
ATOM 3023 N N . GLN B 1 9 ? -12.328 -18.781 -18.891 1 90.44 9 GLN B N 1
ATOM 3024 C CA . GLN B 1 9 ? -13.43 -19.672 -19.188 1 90.44 9 GLN B CA 1
ATOM 3025 C C . GLN B 1 9 ? -13.367 -20.938 -18.344 1 90.44 9 GLN B C 1
ATOM 3027 O O . GLN B 1 9 ? -14.398 -21.406 -17.844 1 90.44 9 GLN B O 1
ATOM 3032 N N . PHE B 1 10 ? -12.258 -21.406 -18.234 1 94.69 10 PHE B N 1
ATOM 3033 C CA . PHE B 1 10 ? -12.047 -22.578 -17.406 1 94.69 10 PHE B CA 1
ATOM 3034 C C . PHE B 1 10 ? -12.461 -22.312 -15.969 1 94.69 10 PHE B C 1
ATOM 3036 O O . PHE B 1 10 ? -13.102 -23.156 -15.328 1 94.69 10 PHE B O 1
ATOM 3043 N N . SER B 1 11 ? -12.047 -21.203 -15.422 1 93.94 11 SER B N 1
ATOM 3044 C CA . SER B 1 11 ? -12.375 -20.797 -14.055 1 93.94 11 SER B CA 1
ATOM 3045 C C . SER B 1 11 ? -13.891 -20.766 -13.844 1 93.94 11 SER B C 1
ATOM 3047 O O . SER B 1 11 ? -14.391 -21.281 -12.844 1 93.94 11 SER B O 1
ATOM 3049 N N . LYS B 1 12 ? -14.562 -20.219 -14.773 1 90.44 12 LYS B N 1
ATOM 3050 C CA . LYS B 1 12 ? -16.016 -20.141 -14.695 1 90.44 12 LYS B CA 1
ATOM 3051 C C . LYS B 1 12 ? -16.656 -21.531 -14.703 1 90.44 12 LYS B C 1
ATOM 3053 O O . LYS B 1 12 ? -17.562 -21.812 -13.922 1 90.44 12 LYS B O 1
ATOM 3058 N N . ARG B 1 13 ? -16.219 -22.312 -15.578 1 91.19 13 ARG B N 1
ATOM 3059 C CA . ARG B 1 13 ? -16.719 -23.672 -15.672 1 91.19 13 ARG B CA 1
ATOM 3060 C C . ARG B 1 13 ? -16.469 -24.438 -14.367 1 91.19 13 ARG B C 1
ATOM 3062 O O . ARG B 1 13 ? -17.328 -25.172 -13.898 1 91.19 13 ARG B O 1
ATOM 3069 N N . ALA B 1 14 ? -15.297 -24.25 -13.852 1 94 14 ALA B N 1
ATOM 3070 C CA . ALA B 1 14 ? -14.93 -24.922 -12.609 1 94 14 ALA B CA 1
ATOM 3071 C C . ALA B 1 14 ? -15.875 -24.531 -11.477 1 94 14 ALA B C 1
ATOM 3073 O O . ALA B 1 14 ? -16.266 -25.375 -10.664 1 94 14 ALA B O 1
ATOM 3074 N N . GLU B 1 15 ? -16.203 -23.281 -11.461 1 91.56 15 GLU B N 1
ATOM 3075 C CA . GLU B 1 15 ? -17.109 -22.781 -10.43 1 91.56 15 GLU B CA 1
ATOM 3076 C C . GLU B 1 15 ? -18.469 -23.453 -10.523 1 91.56 15 GLU B C 1
ATOM 3078 O O . GLU B 1 15 ? -19.078 -23.781 -9.508 1 91.56 15 GLU B O 1
ATOM 3083 N N . ILE B 1 16 ? -18.859 -23.641 -11.68 1 90.31 16 ILE B N 1
ATOM 3084 C CA . ILE B 1 16 ? -20.203 -24.172 -11.93 1 90.31 16 ILE B CA 1
ATOM 3085 C C . ILE B 1 16 ? -20.234 -25.656 -11.578 1 90.31 16 ILE B C 1
ATOM 3087 O O . ILE B 1 16 ? -21.172 -26.125 -10.938 1 90.31 16 ILE B O 1
ATOM 3091 N N . ILE B 1 17 ? -19.219 -26.406 -11.891 1 91.69 17 ILE B N 1
ATOM 3092 C CA . ILE B 1 17 ? -19.297 -27.859 -11.812 1 91.69 17 ILE B CA 1
ATOM 3093 C C . ILE B 1 17 ? -18.766 -28.328 -10.469 1 91.69 17 ILE B C 1
ATOM 3095 O O . ILE B 1 17 ? -18.938 -29.5 -10.094 1 91.69 17 ILE B O 1
ATOM 3099 N N . LYS B 1 18 ? -18.094 -27.484 -9.758 1 91.81 18 LYS B N 1
ATOM 3100 C CA . LYS B 1 18 ? -17.422 -27.844 -8.516 1 91.81 18 LYS B CA 1
ATOM 3101 C C . LYS B 1 18 ? -18.359 -28.625 -7.594 1 91.81 18 LYS B C 1
ATOM 3103 O O . LYS B 1 18 ? -17.984 -29.656 -7.027 1 91.81 18 LYS B O 1
ATOM 3108 N N . SER B 1 19 ? -19.562 -28.156 -7.473 1 90 19 SER B N 1
ATOM 3109 C CA . SER B 1 19 ? -20.531 -28.719 -6.527 1 90 19 SER B CA 1
ATOM 3110 C C . SER B 1 19 ? -20.953 -30.125 -6.945 1 90 19 SER B C 1
ATOM 3112 O O . SER B 1 19 ? -21.422 -30.906 -6.121 1 90 19 SER B O 1
ATOM 3114 N N . THR B 1 20 ? -20.766 -30.422 -8.156 1 90.94 20 THR B N 1
ATOM 3115 C CA . THR B 1 20 ? -21.203 -31.719 -8.664 1 90.94 20 THR B CA 1
ATOM 3116 C C . THR B 1 20 ? -20.094 -32.75 -8.523 1 90.94 20 THR B C 1
ATOM 3118 O O . THR B 1 20 ? -20.328 -33.938 -8.711 1 90.94 20 THR B O 1
ATOM 3121 N N . LEU B 1 21 ? -18.938 -32.25 -8.172 1 92.19 21 LEU B N 1
ATOM 3122 C CA . LEU B 1 21 ? -17.797 -33.156 -8.094 1 92.19 21 LEU B CA 1
ATOM 3123 C C . LEU B 1 21 ? -17.672 -33.75 -6.691 1 92.19 21 LEU B C 1
ATOM 3125 O O . LEU B 1 21 ? -17.312 -33.062 -5.746 1 92.19 21 LEU B O 1
ATOM 3129 N N . LEU B 1 22 ? -17.828 -35.031 -6.605 1 88.5 22 LEU B N 1
ATOM 3130 C CA . LEU B 1 22 ? -17.922 -35.656 -5.281 1 88.5 22 LEU B CA 1
ATOM 3131 C C . LEU B 1 22 ? -16.703 -36.531 -5.004 1 88.5 22 LEU B C 1
ATOM 3133 O O . LEU B 1 22 ? -16.422 -36.844 -3.85 1 88.5 22 LEU B O 1
ATOM 3137 N N . THR B 1 23 ? -16.016 -36.938 -6.023 1 90.06 23 THR B N 1
ATOM 3138 C CA . THR B 1 23 ? -14.906 -37.875 -5.828 1 90.06 23 THR B CA 1
ATOM 3139 C C . THR B 1 23 ? -13.609 -37.281 -6.379 1 90.06 23 THR B C 1
ATOM 3141 O O . THR B 1 23 ? -13.641 -36.312 -7.172 1 90.06 23 THR B O 1
ATOM 3144 N N . GLU B 1 24 ? -12.578 -37.812 -5.938 1 93.5 24 GLU B N 1
ATOM 3145 C CA . GLU B 1 24 ? -11.258 -37.438 -6.449 1 93.5 24 GLU B CA 1
ATOM 3146 C C . GLU B 1 24 ? -11.148 -37.719 -7.945 1 93.5 24 GLU B C 1
ATOM 3148 O O . GLU B 1 24 ? -10.625 -36.906 -8.695 1 93.5 24 GLU B O 1
ATOM 3153 N N . GLU B 1 25 ? -11.68 -38.844 -8.367 1 93.25 25 GLU B N 1
ATOM 3154 C CA . GLU B 1 25 ? -11.633 -39.219 -9.781 1 93.25 25 GLU B CA 1
ATOM 3155 C C . GLU B 1 25 ? -12.438 -38.25 -10.633 1 93.25 25 GLU B C 1
ATOM 3157 O O . GLU B 1 25 ? -12.023 -37.875 -11.734 1 93.25 25 GLU B O 1
ATOM 3162 N N . ALA B 1 26 ? -13.539 -37.844 -10.133 1 94.69 26 ALA B N 1
ATOM 3163 C CA . ALA B 1 26 ? -14.344 -36.844 -10.82 1 94.69 26 ALA B CA 1
ATOM 3164 C C . ALA B 1 26 ? -13.586 -35.531 -10.93 1 94.69 26 ALA B C 1
ATOM 3166 O O . ALA B 1 26 ? -13.641 -34.844 -11.969 1 94.69 26 ALA B O 1
ATOM 3167 N N . THR B 1 27 ? -12.93 -35.188 -9.875 1 96.62 27 THR B N 1
ATOM 3168 C CA . THR B 1 27 ? -12.125 -33.969 -9.867 1 96.62 27 THR B CA 1
ATOM 3169 C C . THR B 1 27 ? -11.016 -34.062 -10.914 1 96.62 27 THR B C 1
ATOM 3171 O O . THR B 1 27 ? -10.812 -33.094 -11.68 1 96.62 27 THR B O 1
ATOM 3174 N N . LYS B 1 28 ? -10.32 -35.156 -10.977 1 96.75 28 LYS B N 1
ATOM 3175 C CA . LYS B 1 28 ? -9.25 -35.375 -11.938 1 96.75 28 LYS B CA 1
ATOM 3176 C C . LYS B 1 28 ? -9.75 -35.188 -13.367 1 96.75 28 LYS B C 1
ATOM 3178 O O . LYS B 1 28 ? -9.148 -34.438 -14.148 1 96.75 28 LYS B O 1
ATOM 3183 N N . THR B 1 29 ? -10.867 -35.719 -13.664 1 95.69 29 THR B N 1
ATOM 3184 C CA . THR B 1 29 ? -11.367 -35.75 -15.031 1 95.69 29 THR B CA 1
ATOM 3185 C C . THR B 1 29 ? -11.992 -34.438 -15.422 1 95.69 29 THR B C 1
ATOM 3187 O O . THR B 1 29 ? -11.828 -33.969 -16.547 1 95.69 29 THR B O 1
ATOM 3190 N N . ALA B 1 30 ? -12.633 -33.875 -14.484 1 95.62 30 ALA B N 1
ATOM 3191 C CA . ALA B 1 30 ? -13.438 -32.688 -14.836 1 95.62 30 ALA B CA 1
ATOM 3192 C C . ALA B 1 30 ? -12.641 -31.406 -14.68 1 95.62 30 ALA B C 1
ATOM 3194 O O . ALA B 1 30 ? -12.93 -30.406 -15.328 1 95.62 30 ALA B O 1
ATOM 3195 N N . LEU B 1 31 ? -11.641 -31.406 -13.852 1 97 31 LEU B N 1
ATOM 3196 C CA . LEU B 1 31 ? -10.945 -30.156 -13.555 1 97 31 LEU B CA 1
ATOM 3197 C C . LEU B 1 31 ? -9.461 -30.266 -13.891 1 97 31 LEU B C 1
ATOM 3199 O O . LEU B 1 31 ? -8.922 -29.469 -14.656 1 97 31 LEU B O 1
ATOM 3203 N N . ILE B 1 32 ? -8.828 -31.297 -13.461 1 97.81 32 ILE B N 1
ATOM 3204 C CA . ILE B 1 32 ? -7.371 -31.359 -13.492 1 97.81 32 ILE B CA 1
ATOM 3205 C C . ILE B 1 32 ? -6.895 -31.672 -14.906 1 97.81 32 ILE B C 1
ATOM 3207 O O . ILE B 1 32 ? -6.027 -30.984 -15.445 1 97.81 32 ILE B O 1
ATOM 3211 N N . MET B 1 33 ? -7.434 -32.688 -15.562 1 97.56 33 MET B N 1
ATOM 3212 C CA . MET B 1 33 ? -7.027 -33.062 -16.922 1 97.56 33 MET B CA 1
ATOM 3213 C C . MET B 1 33 ? -7.297 -31.891 -17.875 1 97.56 33 MET B C 1
ATOM 3215 O O . MET B 1 33 ? -6.422 -31.516 -18.656 1 97.56 33 MET B O 1
ATOM 3219 N N . PRO B 1 34 ? -8.453 -31.266 -17.797 1 97.06 34 PRO B N 1
ATOM 3220 C CA . PRO B 1 34 ? -8.695 -30.109 -18.672 1 97.06 34 PRO B CA 1
ATOM 3221 C C . PRO B 1 34 ? -7.707 -28.969 -18.438 1 97.06 34 PRO B C 1
ATOM 3223 O O . PRO B 1 34 ? -7.34 -28.266 -19.375 1 97.06 34 PRO B O 1
ATOM 3226 N N . PHE B 1 35 ? -7.344 -28.766 -17.234 1 97.56 35 PHE B N 1
ATOM 3227 C CA . PHE B 1 35 ? -6.379 -27.719 -16.906 1 97.56 35 PHE B CA 1
ATOM 3228 C C . PHE B 1 35 ? -5.07 -27.938 -17.641 1 97.56 35 PHE B C 1
ATOM 3230 O O . PHE B 1 35 ? -4.531 -27.016 -18.25 1 97.56 35 PHE B O 1
ATOM 3237 N N . PHE B 1 36 ? -4.57 -29.156 -17.656 1 97.94 36 PHE B N 1
ATOM 3238 C CA . PHE B 1 36 ? -3.305 -29.438 -18.312 1 97.94 36 PHE B CA 1
ATOM 3239 C C . PHE B 1 36 ? -3.473 -29.453 -19.828 1 97.94 36 PHE B C 1
ATOM 3241 O O . PHE B 1 36 ? -2.537 -29.125 -20.562 1 97.94 36 PHE B O 1
ATOM 3248 N N . SER B 1 37 ? -4.699 -29.797 -20.25 1 96.81 37 SER B N 1
ATOM 3249 C CA . SER B 1 37 ? -4.988 -29.641 -21.672 1 96.81 37 SER B CA 1
ATOM 3250 C C . SER B 1 37 ? -4.895 -28.188 -22.109 1 96.81 37 SER B C 1
ATOM 3252 O O . SER B 1 37 ? -4.391 -27.891 -23.203 1 96.81 37 SER B O 1
ATOM 3254 N N . LEU B 1 38 ? -5.359 -27.375 -21.25 1 95.81 38 LEU B N 1
ATOM 3255 C CA . LEU B 1 38 ? -5.281 -25.938 -21.5 1 95.81 38 LEU B CA 1
ATOM 3256 C C . LEU B 1 38 ? -3.832 -25.484 -21.641 1 95.81 38 LEU B C 1
ATOM 3258 O O . LEU B 1 38 ? -3.533 -24.562 -22.391 1 95.81 38 LEU B O 1
ATOM 3262 N N . LEU B 1 39 ? -2.951 -26.125 -20.938 1 96.62 39 LEU B N 1
ATOM 3263 C CA . LEU B 1 39 ? -1.526 -25.812 -21 1 96.62 39 LEU B CA 1
ATOM 3264 C C . LEU B 1 39 ? -0.873 -26.453 -22.219 1 96.62 39 LEU B C 1
ATOM 3266 O O . LEU B 1 39 ? 0.333 -26.312 -22.422 1 96.62 39 LEU B O 1
ATOM 3270 N N . GLY B 1 40 ? -1.643 -27.188 -22.984 1 96.38 40 GLY B N 1
ATOM 3271 C CA . GLY B 1 40 ? -1.172 -27.703 -24.266 1 96.38 40 GLY B CA 1
ATOM 3272 C C . GLY B 1 40 ? -0.782 -29.172 -24.219 1 96.38 40 GLY B C 1
ATOM 3273 O O . GLY B 1 40 ? -0.396 -29.75 -25.234 1 96.38 40 GLY B O 1
ATOM 3274 N N . TYR B 1 41 ? -0.92 -29.781 -23.078 1 97.56 41 TYR B N 1
ATOM 3275 C CA . TYR B 1 41 ? -0.553 -31.188 -22.969 1 97.56 41 TYR B CA 1
ATOM 3276 C C . TYR B 1 41 ? -1.672 -32.094 -23.5 1 97.56 41 TYR B C 1
ATOM 3278 O O . TYR B 1 41 ? -2.854 -31.781 -23.312 1 97.56 41 TYR B O 1
ATOM 3286 N N . ASP B 1 42 ? -1.297 -33.125 -24.094 1 97.44 42 ASP B N 1
ATOM 3287 C CA . ASP B 1 42 ? -2.279 -34.125 -24.516 1 97.44 42 ASP B CA 1
ATOM 3288 C C . ASP B 1 42 ? -2.57 -35.125 -23.375 1 97.44 42 ASP B C 1
ATOM 3290 O O . ASP B 1 42 ? -1.868 -36.125 -23.234 1 97.44 42 ASP B O 1
ATOM 3294 N N . VAL B 1 43 ? -3.609 -34.938 -22.719 1 97.12 43 VAL B N 1
ATOM 3295 C CA . VAL B 1 43 ? -3.916 -35.688 -21.5 1 97.12 43 VAL B CA 1
ATOM 3296 C C . VAL B 1 43 ? -4.41 -37.062 -21.859 1 97.12 43 VAL B C 1
ATOM 3298 O O . VAL B 1 43 ? -4.512 -37.938 -20.984 1 97.12 43 VAL B O 1
ATOM 3301 N N . PHE B 1 44 ? -4.598 -37.312 -23.156 1 95.69 44 PHE B N 1
ATOM 3302 C CA . PHE B 1 44 ? -5.074 -38.625 -23.594 1 95.69 44 PHE B CA 1
ATOM 3303 C C . PHE B 1 44 ? -3.936 -39.438 -24.188 1 95.69 44 PHE B C 1
ATOM 3305 O O . PHE B 1 44 ? -4.133 -40.594 -24.578 1 95.69 44 PHE B O 1
ATOM 3312 N N . ASN B 1 45 ? -2.777 -38.875 -24.219 1 96.25 45 ASN B N 1
ATOM 3313 C CA . ASN B 1 45 ? -1.583 -39.562 -24.703 1 96.25 45 ASN B CA 1
ATOM 3314 C C . ASN B 1 45 ? -0.735 -40.094 -23.547 1 96.25 45 ASN B C 1
ATOM 3316 O O . ASN B 1 45 ? -0.064 -39.312 -22.859 1 96.25 45 ASN B O 1
ATOM 3320 N N . PRO B 1 46 ? -0.709 -41.344 -23.391 1 93.56 46 PRO B N 1
ATOM 3321 C CA . PRO B 1 46 ? 0.007 -41.938 -22.25 1 93.56 46 PRO B CA 1
ATOM 3322 C C . PRO B 1 46 ? 1.521 -41.75 -22.344 1 93.56 46 PRO B C 1
ATOM 3324 O O . PRO B 1 46 ? 2.244 -42.031 -21.391 1 93.56 46 PRO B O 1
ATOM 3327 N N . MET B 1 47 ? 2.018 -41.344 -23.453 1 94.56 47 MET B N 1
ATOM 3328 C CA . MET B 1 47 ? 3.447 -41.094 -23.594 1 94.56 47 MET B CA 1
ATOM 3329 C C . MET B 1 47 ? 3.799 -39.688 -23.109 1 94.56 47 MET B C 1
ATOM 3331 O O . MET B 1 47 ? 4.973 -39.375 -22.906 1 94.56 47 MET B O 1
ATOM 3335 N N . GLU B 1 48 ? 2.744 -38.938 -22.953 1 96.38 48 GLU B N 1
ATOM 3336 C CA . GLU B 1 48 ? 2.951 -37.531 -22.562 1 96.38 48 GLU B CA 1
ATOM 3337 C C . GLU B 1 48 ? 2.373 -37.281 -21.172 1 96.38 48 GLU B C 1
ATOM 3339 O O . GLU B 1 48 ? 2.984 -36.562 -20.359 1 96.38 48 GLU B O 1
ATOM 3344 N N . PHE B 1 49 ? 1.259 -37.75 -20.984 1 97.06 49 PHE B N 1
ATOM 3345 C CA . PHE B 1 49 ? 0.53 -37.625 -19.719 1 97.06 49 PHE B CA 1
ATOM 3346 C C . PHE B 1 49 ? 0.215 -39 -19.141 1 97.06 49 PHE B C 1
ATOM 3348 O O . PHE B 1 49 ? -0.786 -39.625 -19.516 1 97.06 49 PHE B O 1
ATOM 3355 N N . VAL B 1 50 ? 1.005 -39.438 -18.172 1 95.69 50 VAL B N 1
ATOM 3356 C CA . VAL B 1 50 ? 0.958 -40.812 -17.703 1 95.69 50 VAL B CA 1
ATOM 3357 C C . VAL B 1 50 ? 0.157 -40.906 -16.406 1 95.69 50 VAL B C 1
ATOM 3359 O O . VAL B 1 50 ? 0.553 -40.312 -15.391 1 95.69 50 VAL B O 1
ATOM 3362 N N . PRO B 1 51 ? -0.954 -41.562 -16.375 1 95.06 51 PRO B N 1
ATOM 3363 C CA . PRO B 1 51 ? -1.7 -41.781 -15.133 1 95.06 51 PRO B CA 1
ATOM 3364 C C . PRO B 1 51 ? -1.077 -42.844 -14.242 1 95.06 51 PRO B C 1
ATOM 3366 O O . PRO B 1 51 ? -0.433 -43.781 -14.742 1 95.06 51 PRO B O 1
ATOM 3369 N N . GLU B 1 52 ? -1.225 -42.688 -13 1 92 52 GLU B N 1
ATOM 3370 C CA . GLU B 1 52 ? -0.767 -43.656 -12.008 1 92 52 GLU B CA 1
ATOM 3371 C C . GLU B 1 52 ? 0.709 -44 -12.203 1 92 52 GLU B C 1
ATOM 3373 O O . GLU B 1 52 ? 1.077 -45.156 -12.312 1 92 52 GLU B O 1
ATOM 3378 N N . PHE B 1 53 ? 1.453 -43 -12.258 1 90.31 53 PHE B N 1
ATOM 3379 C CA . PHE B 1 53 ? 2.879 -43.125 -12.539 1 90.31 53 PHE B CA 1
ATOM 3380 C C . PHE B 1 53 ? 3.609 -43.781 -11.367 1 90.31 53 PHE B C 1
ATOM 3382 O O . PHE B 1 53 ? 3.41 -43.375 -10.219 1 90.31 53 PHE B O 1
ATOM 3389 N N . THR B 1 54 ? 4.375 -44.812 -11.594 1 86.19 54 THR B N 1
ATOM 3390 C CA . THR B 1 54 ? 5.18 -45.5 -10.594 1 86.19 54 THR B CA 1
ATOM 3391 C C . THR B 1 54 ? 6.668 -45.312 -10.867 1 86.19 54 THR B C 1
ATOM 3393 O O . THR B 1 54 ? 7.102 -45.344 -12.023 1 86.19 54 THR B O 1
ATOM 3396 N N . ALA B 1 55 ? 7.352 -44.875 -9.812 1 74.06 55 ALA B N 1
ATOM 3397 C CA . ALA B 1 55 ? 8.805 -44.75 -9.945 1 74.06 55 ALA B CA 1
ATOM 3398 C C . ALA B 1 55 ? 9.484 -46.125 -9.773 1 74.06 55 ALA B C 1
ATOM 3400 O O . ALA B 1 55 ? 8.992 -46.969 -9.031 1 74.06 55 ALA B O 1
ATOM 3401 N N . ASP B 1 56 ? 10.328 -46.5 -10.602 1 64.81 56 ASP B N 1
ATOM 3402 C CA . ASP B 1 56 ? 10.992 -47.812 -10.617 1 64.81 56 ASP B CA 1
ATOM 3403 C C . ASP B 1 56 ? 11.758 -48.062 -9.328 1 64.81 56 ASP B C 1
ATOM 3405 O O . ASP B 1 56 ? 11.883 -49.188 -8.875 1 64.81 56 ASP B O 1
ATOM 3409 N N . PHE B 1 57 ? 12.352 -47 -8.75 1 59.62 57 PHE B N 1
ATOM 3410 C CA . PHE B 1 57 ? 13.312 -47.281 -7.695 1 59.62 57 PHE B CA 1
ATOM 3411 C C . PHE B 1 57 ? 12.891 -46.625 -6.387 1 59.62 57 PHE B C 1
ATOM 3413 O O . PHE B 1 57 ? 12.469 -45.469 -6.371 1 59.62 57 PHE B O 1
ATOM 3420 N N . GLY B 1 58 ? 13.039 -47.406 -5.23 1 56.78 58 GLY B N 1
ATOM 3421 C CA . GLY B 1 58 ? 13.133 -46.906 -3.879 1 56.78 58 GLY B CA 1
ATOM 3422 C C . GLY B 1 58 ? 11.789 -46.625 -3.234 1 56.78 58 GLY B C 1
ATOM 3423 O O . GLY B 1 58 ? 11.711 -46.062 -2.156 1 56.78 58 GLY B O 1
ATOM 3424 N N . ILE B 1 59 ? 10.695 -46.594 -4.02 1 60.25 59 ILE B N 1
ATOM 3425 C CA . ILE B 1 59 ? 9.406 -46.312 -3.393 1 60.25 59 ILE B CA 1
ATOM 3426 C C . ILE B 1 59 ? 8.664 -47.625 -3.137 1 60.25 59 ILE B C 1
ATOM 3428 O O . ILE B 1 59 ? 8.914 -48.625 -3.807 1 60.25 59 ILE B O 1
ATOM 3432 N N . LYS B 1 60 ? 7.941 -47.781 -1.953 1 59.69 60 LYS B N 1
ATOM 3433 C CA . LYS B 1 60 ? 7.121 -48.938 -1.573 1 59.69 60 LYS B CA 1
ATOM 3434 C C . LYS B 1 60 ? 6.34 -49.469 -2.768 1 59.69 60 LYS B C 1
ATOM 3436 O O . LYS B 1 60 ? 5.785 -48.688 -3.553 1 59.69 60 LYS B O 1
ATOM 3441 N N . LYS B 1 61 ? 6.531 -50.781 -2.965 1 61.94 61 LYS B N 1
ATOM 3442 C CA . LYS B 1 61 ? 5.801 -51.5 -4.008 1 61.94 61 LYS B CA 1
ATOM 3443 C C . LYS B 1 61 ? 4.324 -51.125 -4 1 61.94 61 LYS B C 1
ATOM 3445 O O . LYS B 1 61 ? 3.666 -51.188 -2.959 1 61.94 61 LYS B O 1
ATOM 3450 N N . GLY B 1 62 ? 3.896 -50.344 -5.082 1 66.94 62 GLY B N 1
ATOM 3451 C CA . GLY B 1 62 ? 2.471 -50.062 -5.176 1 66.94 62 GLY B CA 1
ATOM 3452 C C . GLY B 1 62 ? 2.133 -48.594 -5.055 1 66.94 62 GLY B C 1
ATOM 3453 O O . GLY B 1 62 ? 0.991 -48.188 -5.289 1 66.94 62 GLY B O 1
ATOM 3454 N N . GLU B 1 63 ? 3.156 -47.75 -4.668 1 76.5 63 GLU B N 1
ATOM 3455 C CA . GLU B 1 63 ? 2.803 -46.344 -4.562 1 76.5 63 GLU B CA 1
ATOM 3456 C C . GLU B 1 63 ? 2.891 -45.656 -5.918 1 76.5 63 GLU B C 1
ATOM 3458 O O . GLU B 1 63 ? 3.775 -45.969 -6.723 1 76.5 63 GLU B O 1
ATOM 3463 N N . LYS B 1 64 ? 1.861 -44.938 -6.125 1 85.38 64 LYS B N 1
ATOM 3464 C CA . LYS B 1 64 ? 1.785 -44.25 -7.402 1 85.38 64 LYS B CA 1
ATOM 3465 C C . LYS B 1 64 ? 1.45 -42.75 -7.195 1 85.38 64 LYS B C 1
ATOM 3467 O O . LYS B 1 64 ? 0.848 -42.406 -6.188 1 85.38 64 LYS B O 1
ATOM 3472 N N . VAL B 1 65 ? 2.055 -42.031 -8.055 1 90.88 65 VAL B N 1
ATOM 3473 C CA . VAL B 1 65 ? 1.571 -40.656 -8.156 1 90.88 65 VAL B CA 1
ATOM 3474 C C . VAL B 1 65 ? 0.495 -40.562 -9.242 1 90.88 65 VAL B C 1
ATOM 3476 O O . VAL B 1 65 ? 0.484 -41.344 -10.18 1 90.88 65 VAL B O 1
ATOM 3479 N N . ASP B 1 66 ? -0.312 -39.594 -9.125 1 93.38 66 ASP B N 1
ATOM 3480 C CA . ASP B 1 66 ? -1.508 -39.594 -9.961 1 93.38 66 ASP B CA 1
ATOM 3481 C C . ASP B 1 66 ? -1.146 -39.406 -11.43 1 93.38 66 ASP B C 1
ATOM 3483 O O . ASP B 1 66 ? -1.623 -40.125 -12.297 1 93.38 66 ASP B O 1
ATOM 3487 N N . TYR B 1 67 ? -0.323 -38.375 -11.703 1 95.81 67 TYR B N 1
ATOM 3488 C CA . TYR B 1 67 ? 0.069 -38.125 -13.086 1 95.81 67 TYR B CA 1
ATOM 3489 C C . TYR B 1 67 ? 1.541 -37.75 -13.18 1 95.81 67 TYR B C 1
ATOM 3491 O O . TYR B 1 67 ? 2.094 -37.156 -12.25 1 95.81 67 TYR B O 1
ATOM 3499 N N . ALA B 1 68 ? 2.162 -38.125 -14.273 1 96.19 68 ALA B N 1
ATOM 3500 C CA . ALA B 1 68 ? 3.471 -37.625 -14.672 1 96.19 68 ALA B CA 1
ATOM 3501 C C . ALA B 1 68 ? 3.434 -37.031 -16.078 1 96.19 68 ALA B C 1
ATOM 3503 O O . ALA B 1 68 ? 2.875 -37.656 -17 1 96.19 68 ALA B O 1
ATOM 3504 N N . ILE B 1 69 ? 3.887 -35.906 -16.203 1 97.25 69 ILE B N 1
ATOM 3505 C CA . ILE B 1 69 ? 4.047 -35.312 -17.531 1 97.25 69 ILE B CA 1
ATOM 3506 C C . ILE B 1 69 ? 5.438 -35.625 -18.062 1 97.25 69 ILE B C 1
ATOM 3508 O O . ILE B 1 69 ? 6.445 -35.375 -17.406 1 97.25 69 ILE B O 1
ATOM 3512 N N . MET B 1 70 ? 5.438 -36.188 -19.281 1 95.56 70 MET B N 1
ATOM 3513 C CA . MET B 1 70 ? 6.676 -36.688 -19.844 1 95.56 70 MET B CA 1
ATOM 3514 C C . MET B 1 70 ? 7.18 -35.812 -20.969 1 95.56 70 MET B C 1
ATOM 3516 O O . MET B 1 70 ? 6.383 -35.25 -21.734 1 95.56 70 MET B O 1
ATOM 3520 N N . LYS B 1 71 ? 8.406 -35.688 -21.062 1 92.81 71 LYS B N 1
ATOM 3521 C CA . LYS B 1 71 ? 9.102 -35.062 -22.188 1 92.81 71 LYS B CA 1
ATOM 3522 C C . LYS B 1 71 ? 10.328 -35.875 -22.578 1 92.81 71 LYS B C 1
ATOM 3524 O O . LYS B 1 71 ? 11.195 -36.156 -21.75 1 92.81 71 LYS B O 1
ATOM 3529 N N . ASP B 1 72 ? 10.383 -36.375 -23.797 1 90.94 72 ASP B N 1
ATOM 3530 C CA . ASP B 1 72 ? 11.477 -37.156 -24.328 1 90.94 72 ASP B CA 1
ATOM 3531 C C . ASP B 1 72 ? 11.711 -38.406 -23.484 1 90.94 72 ASP B C 1
ATOM 3533 O O . ASP B 1 72 ? 12.852 -38.719 -23.125 1 90.94 72 ASP B O 1
ATOM 3537 N N . GLY B 1 73 ? 10.648 -38.969 -23.016 1 89.94 73 GLY B N 1
ATOM 3538 C CA . GLY B 1 73 ? 10.703 -40.25 -22.312 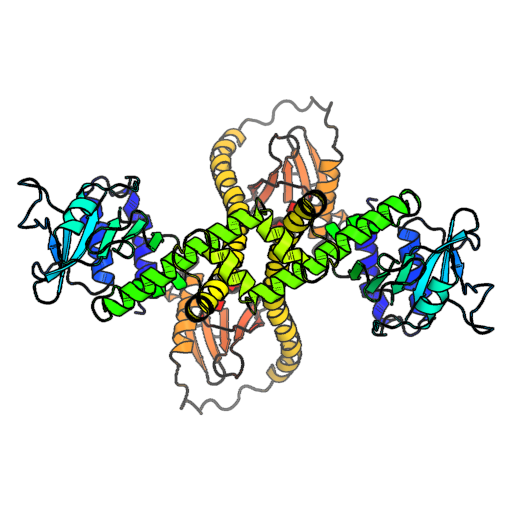1 89.94 73 GLY B CA 1
ATOM 3539 C C . GLY B 1 73 ? 11.023 -40.094 -20.844 1 89.94 73 GLY B C 1
ATOM 3540 O O . GLY B 1 73 ? 11.125 -41.094 -20.125 1 89.94 73 GLY B O 1
ATOM 3541 N N . LYS B 1 74 ? 11.156 -38.906 -20.359 1 92.19 74 LYS B N 1
ATOM 3542 C CA . LYS B 1 74 ? 11.461 -38.688 -18.953 1 92.19 74 LYS B CA 1
ATOM 3543 C C . LYS B 1 74 ? 10.383 -37.812 -18.297 1 92.19 74 LYS B C 1
ATOM 3545 O O . LYS B 1 74 ? 9.844 -36.906 -18.922 1 92.19 74 LYS B O 1
ATOM 3550 N N . PRO B 1 75 ? 10.109 -38.094 -17.047 1 93.81 75 PRO B N 1
ATOM 3551 C CA . PRO B 1 75 ? 9.141 -37.25 -16.328 1 93.81 75 PRO B CA 1
ATOM 3552 C C . PRO B 1 75 ? 9.688 -35.875 -16 1 93.81 75 PRO B C 1
ATOM 3554 O O . PRO B 1 75 ? 10.781 -35.75 -15.445 1 93.81 75 PRO B O 1
ATOM 3557 N N . ILE B 1 76 ? 8.93 -34.844 -16.328 1 94.25 76 ILE B N 1
ATOM 3558 C CA . ILE B 1 76 ? 9.391 -33.5 -16.078 1 94.25 76 ILE B CA 1
ATOM 3559 C C . ILE B 1 76 ? 8.547 -32.844 -14.977 1 94.25 76 ILE B C 1
ATOM 3561 O O . ILE B 1 76 ? 9.008 -31.969 -14.266 1 94.25 76 ILE B O 1
ATOM 3565 N N . ILE B 1 77 ? 7.309 -33.312 -14.82 1 96.25 77 ILE B N 1
ATOM 3566 C CA . ILE B 1 77 ? 6.422 -32.812 -13.781 1 96.25 77 ILE B CA 1
ATOM 3567 C C . ILE B 1 77 ? 5.648 -33.969 -13.156 1 96.25 77 ILE B C 1
ATOM 3569 O O . ILE B 1 77 ? 5.09 -34.781 -13.867 1 96.25 77 ILE B O 1
ATOM 3573 N N . LEU B 1 78 ? 5.66 -34 -11.906 1 95 78 LEU B N 1
ATOM 3574 C CA . LEU B 1 78 ? 4.797 -34.938 -11.172 1 95 78 LEU B CA 1
ATOM 3575 C C . LEU B 1 78 ? 3.561 -34.219 -10.641 1 95 78 LEU B C 1
ATOM 3577 O O . LEU B 1 78 ? 3.65 -33.094 -10.164 1 95 78 LEU B O 1
ATOM 3581 N N . VAL B 1 79 ? 2.393 -34.844 -10.727 1 96 79 VAL B N 1
ATOM 3582 C CA . VAL B 1 79 ? 1.153 -34.188 -10.297 1 96 79 VAL B CA 1
ATOM 3583 C C . VAL B 1 79 ? 0.418 -35.094 -9.312 1 96 79 VAL B C 1
ATOM 3585 O O . VAL B 1 79 ? 0.115 -36.25 -9.625 1 96 79 VAL B O 1
ATOM 3588 N N . GLU B 1 80 ? 0.218 -34.594 -8.172 1 94 80 GLU B N 1
ATOM 3589 C CA . GLU B 1 80 ? -0.593 -35.281 -7.16 1 94 80 GLU B CA 1
ATOM 3590 C C . GLU B 1 80 ? -1.938 -34.562 -6.98 1 94 80 GLU B C 1
ATOM 3592 O O . GLU B 1 80 ? -1.991 -33.344 -6.836 1 94 80 GLU B O 1
ATOM 3597 N N . CYS B 1 81 ? -2.994 -35.406 -6.973 1 94.56 81 CYS B N 1
ATOM 3598 C CA . CYS B 1 81 ? -4.332 -34.812 -7 1 94.56 81 CYS B CA 1
ATOM 3599 C C . CYS B 1 81 ? -5.102 -35.156 -5.73 1 94.56 81 CYS B C 1
ATOM 3601 O O . CYS B 1 81 ? -4.906 -36.219 -5.156 1 94.56 81 CYS B O 1
ATOM 3603 N N . LYS B 1 82 ? -5.863 -34.25 -5.281 1 93.56 82 LYS B N 1
ATOM 3604 C CA . LYS B 1 82 ? -6.867 -34.438 -4.238 1 93.56 82 LYS B CA 1
ATOM 3605 C C . LYS B 1 82 ? -8.258 -34.062 -4.738 1 93.56 82 LYS B C 1
ATOM 3607 O O . LYS B 1 82 ? -8.406 -33.531 -5.844 1 93.56 82 LYS B O 1
ATOM 3612 N N . GLY B 1 83 ? -9.203 -34.469 -3.975 1 93.88 83 GLY B N 1
ATOM 3613 C CA . GLY B 1 83 ? -10.555 -34.031 -4.32 1 93.88 83 GLY B CA 1
ATOM 3614 C C . GLY B 1 83 ? -10.773 -32.531 -4.16 1 93.88 83 GLY B C 1
ATOM 3615 O O . GLY B 1 83 ? -10.125 -31.906 -3.334 1 93.88 83 GLY B O 1
ATOM 3616 N N . VAL B 1 84 ? -11.703 -32.094 -4.941 1 94.06 84 VAL B N 1
ATOM 3617 C CA . VAL B 1 84 ? -11.945 -30.641 -5.008 1 94.06 84 VAL B CA 1
ATOM 3618 C C . VAL B 1 84 ? -12.344 -30.125 -3.629 1 94.06 84 VAL B C 1
ATOM 3620 O O . VAL B 1 84 ? -12.07 -28.969 -3.291 1 94.06 84 VAL B O 1
ATOM 3623 N N . ASN B 1 85 ? -12.93 -30.906 -2.812 1 89.56 85 ASN B N 1
ATOM 3624 C CA . ASN B 1 85 ? -13.398 -30.5 -1.49 1 89.56 85 ASN B CA 1
ATOM 3625 C C . ASN B 1 85 ? -12.344 -30.766 -0.418 1 89.56 85 ASN B C 1
ATOM 3627 O O . ASN B 1 85 ? -12.539 -30.422 0.748 1 89.56 85 ASN B O 1
ATOM 3631 N N . ASP B 1 86 ? -11.227 -31.328 -0.878 1 88.69 86 ASP B N 1
ATOM 3632 C CA . ASP B 1 86 ? -10.164 -31.625 0.073 1 88.69 86 ASP B CA 1
ATOM 3633 C C . ASP B 1 86 ? -9.25 -30.422 0.261 1 88.69 86 ASP B C 1
ATOM 3635 O O . ASP B 1 86 ? -8.992 -29.672 -0.685 1 88.69 86 ASP B O 1
ATOM 3639 N N . THR B 1 87 ? -8.805 -30.25 1.518 1 85.81 87 THR B N 1
ATOM 3640 C CA . THR B 1 87 ? -7.82 -29.203 1.795 1 85.81 87 THR B CA 1
ATOM 3641 C C . THR B 1 87 ? -6.41 -29.688 1.456 1 85.81 87 THR B C 1
ATOM 3643 O O . THR B 1 87 ? -6.051 -30.828 1.767 1 85.81 87 THR B O 1
ATOM 3646 N N . LEU B 1 88 ? -5.711 -28.812 0.745 1 86.56 88 LEU B N 1
ATOM 3647 C CA . LEU B 1 88 ? -4.348 -29.156 0.365 1 86.56 88 LEU B CA 1
ATOM 3648 C C . LEU B 1 88 ? -3.383 -28.906 1.521 1 86.56 88 LEU B C 1
ATOM 3650 O O . LEU B 1 88 ? -3.301 -27.797 2.045 1 86.56 88 LEU B O 1
ATOM 3654 N N . THR B 1 89 ? -3.074 -29.922 2.225 1 72.5 89 THR B N 1
ATOM 3655 C CA . THR B 1 89 ? -2.131 -29.75 3.326 1 72.5 89 THR B CA 1
ATOM 3656 C C . THR B 1 89 ? -0.694 -29.875 2.826 1 72.5 89 THR B C 1
ATOM 3658 O O . THR B 1 89 ? -0.445 -30.422 1.752 1 72.5 89 THR B O 1
ATOM 3661 N N . LYS B 1 90 ? 0.349 -29.172 3.377 1 61.34 90 LYS B N 1
ATOM 3662 C CA . LYS B 1 90 ? 1.755 -29 3.027 1 61.34 90 LYS B CA 1
ATOM 3663 C C . LYS B 1 90 ? 2.439 -30.344 2.797 1 61.34 90 LYS B C 1
ATOM 3665 O O . LYS B 1 90 ? 3.346 -30.453 1.97 1 61.34 90 LYS B O 1
ATOM 3670 N N . HIS B 1 91 ? 2.07 -31.328 3.516 1 61.53 91 HIS B N 1
ATOM 3671 C CA . HIS B 1 91 ? 2.953 -32.5 3.527 1 61.53 91 HIS B CA 1
ATOM 3672 C C . HIS B 1 91 ? 2.309 -33.688 2.818 1 61.53 91 HIS B C 1
ATOM 3674 O O . HIS B 1 91 ? 1.679 -34.531 3.459 1 61.53 91 HIS B O 1
ATOM 3680 N N . ASP B 1 92 ? 2.244 -33.5 1.456 1 71.81 92 ASP B N 1
ATOM 3681 C CA . ASP B 1 92 ? 1.896 -34.719 0.766 1 71.81 92 ASP B CA 1
ATOM 3682 C C . ASP B 1 92 ? 3.104 -35.656 0.665 1 71.81 92 ASP B C 1
ATOM 3684 O O . ASP B 1 92 ? 3.951 -35.5 -0.215 1 71.81 92 ASP B O 1
ATOM 3688 N N . ALA B 1 93 ? 3.27 -36.531 1.608 1 72.25 93 ALA B N 1
ATOM 3689 C CA . ALA B 1 93 ? 4.398 -37.438 1.776 1 72.25 93 ALA B CA 1
ATOM 3690 C C . ALA B 1 93 ? 4.656 -38.25 0.5 1 72.25 93 ALA B C 1
ATOM 3692 O O . ALA B 1 93 ? 5.809 -38.5 0.15 1 72.25 93 ALA B O 1
ATOM 3693 N N . GLN B 1 94 ? 3.6 -38.562 -0.182 1 77.75 94 GLN B N 1
ATOM 3694 C CA . GLN B 1 94 ? 3.732 -39.344 -1.411 1 77.75 94 GLN B CA 1
ATOM 3695 C C . GLN B 1 94 ? 4.457 -38.531 -2.49 1 77.75 94 GLN B C 1
ATOM 3697 O O . GLN B 1 94 ? 5.406 -39.031 -3.104 1 77.75 94 GLN B O 1
ATOM 3702 N N . LEU B 1 95 ? 4.031 -37.375 -2.678 1 86.44 95 LEU B N 1
ATOM 3703 C CA . LEU B 1 95 ? 4.633 -36.5 -3.693 1 86.44 95 LEU B CA 1
ATOM 3704 C C . LEU B 1 95 ? 6.098 -36.25 -3.375 1 86.44 95 LEU B C 1
ATOM 3706 O O . LEU B 1 95 ? 6.949 -36.281 -4.266 1 86.44 95 LEU B O 1
ATOM 3710 N N . PHE B 1 96 ? 6.414 -36.125 -2.164 1 85.56 96 PHE B N 1
ATOM 3711 C CA . PHE B 1 96 ? 7.773 -35.875 -1.714 1 85.56 96 PHE B CA 1
ATOM 3712 C C . PHE B 1 96 ? 8.68 -37.062 -2.01 1 85.56 96 PHE B C 1
ATOM 3714 O O . PHE B 1 96 ? 9.797 -36.875 -2.506 1 85.56 96 PHE B O 1
ATOM 3721 N N . ARG B 1 97 ? 8.156 -38.188 -1.665 1 83.81 97 ARG B N 1
ATOM 3722 C CA . ARG B 1 97 ? 8.938 -39.375 -1.868 1 83.81 97 ARG B CA 1
ATOM 3723 C C . ARG B 1 97 ? 9.211 -39.625 -3.352 1 83.81 97 ARG B C 1
ATOM 3725 O O . ARG B 1 97 ? 10.344 -39.906 -3.742 1 83.81 97 ARG B O 1
ATOM 3732 N N . TYR B 1 98 ? 8.195 -39.406 -4.145 1 85.38 98 TYR B N 1
ATOM 3733 C CA . TYR B 1 98 ? 8.344 -39.656 -5.578 1 85.38 98 TYR B CA 1
ATOM 3734 C C . TYR B 1 98 ? 9.289 -38.625 -6.203 1 85.38 98 TYR B C 1
ATOM 3736 O O . TYR B 1 98 ? 10.055 -38.938 -7.113 1 85.38 98 TYR B O 1
ATOM 3744 N N . PHE B 1 99 ? 9.203 -37.469 -5.707 1 89.56 99 PHE B N 1
ATOM 3745 C CA . PHE B 1 99 ? 10.039 -36.406 -6.223 1 89.56 99 PHE B CA 1
ATOM 3746 C C . PHE B 1 99 ? 11.516 -36.719 -6.012 1 89.56 99 PHE B C 1
ATOM 3748 O O . PHE B 1 99 ? 12.352 -36.438 -6.879 1 89.56 99 PHE B O 1
ATOM 3755 N N . SER B 1 100 ? 11.836 -37.375 -4.957 1 86.5 100 SER B N 1
ATOM 3756 C CA . SER B 1 100 ? 13.227 -37.625 -4.586 1 86.5 100 SER B CA 1
ATOM 3757 C C . SER B 1 100 ? 13.82 -38.75 -5.414 1 86.5 100 SER B C 1
ATOM 3759 O O . SER B 1 100 ? 15.039 -38.875 -5.539 1 86.5 100 SER B O 1
ATOM 3761 N N . VAL B 1 101 ? 12.93 -39.594 -6.02 1 84.81 101 VAL B N 1
ATOM 3762 C CA . VAL B 1 101 ? 13.438 -40.781 -6.699 1 84.81 101 VAL B CA 1
ATOM 3763 C C . VAL B 1 101 ? 13.234 -40.625 -8.211 1 84.81 101 VAL B C 1
ATOM 3765 O O . VAL B 1 101 ? 13.477 -41.562 -8.961 1 84.81 101 VAL B O 1
ATOM 3768 N N . THR B 1 102 ? 12.75 -39.562 -8.633 1 84.81 102 THR B N 1
ATOM 3769 C CA . THR B 1 102 ? 12.547 -39.312 -10.055 1 84.81 102 THR B CA 1
ATOM 3770 C C . THR B 1 102 ? 13.43 -38.156 -10.539 1 84.81 102 THR B C 1
ATOM 3772 O O . THR B 1 102 ? 14.008 -37.438 -9.727 1 84.81 102 THR B O 1
ATOM 3775 N N . GLU B 1 103 ? 13.555 -38.031 -11.844 1 85.38 103 GLU B N 1
ATOM 3776 C CA . GLU B 1 103 ? 14.359 -36.969 -12.438 1 85.38 103 GLU B CA 1
ATOM 3777 C C . GLU B 1 103 ? 13.555 -35.688 -12.609 1 85.38 103 GLU B C 1
ATOM 3779 O O . GLU B 1 103 ? 14.062 -34.688 -13.125 1 85.38 103 GLU B O 1
ATOM 3784 N N . SER B 1 104 ? 12.375 -35.75 -12.156 1 90.19 104 SER B N 1
ATOM 3785 C CA . SER B 1 104 ? 11.5 -34.594 -12.32 1 90.19 104 SER B CA 1
ATOM 3786 C C . SER B 1 104 ? 11.977 -33.406 -11.492 1 90.19 104 SER B C 1
ATOM 3788 O O . SER B 1 104 ? 12.406 -33.594 -10.352 1 90.19 104 SER B O 1
ATOM 3790 N N . ARG B 1 105 ? 11.867 -32.25 -12.102 1 90.62 105 ARG B N 1
ATOM 3791 C CA . ARG B 1 105 ? 12.328 -31.062 -11.422 1 90.62 105 ARG B CA 1
ATOM 3792 C C . ARG B 1 105 ? 11.164 -30.297 -10.789 1 90.62 105 ARG B C 1
ATOM 3794 O O . ARG B 1 105 ? 11.367 -29.438 -9.938 1 90.62 105 ARG B O 1
ATOM 3801 N N . PHE B 1 106 ? 9.969 -30.703 -11.211 1 95.5 106 PHE B N 1
ATOM 3802 C CA . PHE B 1 106 ? 8.82 -29.953 -10.703 1 95.5 106 PHE B CA 1
ATOM 3803 C C . PHE B 1 106 ? 7.723 -30.906 -10.242 1 95.5 106 PHE B C 1
ATOM 3805 O O . PHE B 1 106 ? 7.578 -32 -10.773 1 95.5 106 PHE B O 1
ATOM 3812 N N . ALA B 1 107 ? 7.043 -30.5 -9.281 1 95 107 ALA B N 1
ATOM 3813 C CA . ALA B 1 107 ? 5.895 -31.234 -8.758 1 95 107 ALA B CA 1
ATOM 3814 C C . ALA B 1 107 ? 4.715 -30.297 -8.508 1 95 107 ALA B C 1
ATOM 3816 O O . ALA B 1 107 ? 4.906 -29.141 -8.148 1 95 107 ALA B O 1
ATOM 3817 N N . ILE B 1 108 ? 3.539 -30.844 -8.711 1 96.38 108 ILE B N 1
ATOM 3818 C CA . ILE B 1 108 ? 2.328 -30.047 -8.508 1 96.38 108 ILE B CA 1
ATOM 3819 C C . ILE B 1 108 ? 1.359 -30.812 -7.605 1 96.38 108 ILE B C 1
ATOM 3821 O O . ILE B 1 108 ? 1.1 -32 -7.824 1 96.38 108 ILE B O 1
ATOM 3825 N N . LEU B 1 109 ? 0.915 -30.156 -6.559 1 95.56 109 LEU B N 1
ATOM 3826 C CA . LEU B 1 109 ? -0.178 -30.641 -5.719 1 95.56 109 LEU B CA 1
ATOM 3827 C C . LEU B 1 109 ? -1.448 -29.828 -5.969 1 95.56 109 LEU B C 1
ATOM 3829 O O . LEU B 1 109 ? -1.427 -28.609 -5.926 1 95.56 109 LEU B O 1
ATOM 3833 N N . THR B 1 110 ? -2.564 -30.547 -6.246 1 96.44 110 THR B N 1
ATOM 3834 C CA . THR B 1 110 ? -3.727 -29.75 -6.625 1 96.44 110 THR B CA 1
ATOM 3835 C C . THR B 1 110 ? -5.02 -30.469 -6.234 1 96.44 110 THR B C 1
ATOM 3837 O O . THR B 1 110 ? -5.043 -31.688 -6.102 1 96.44 110 THR B O 1
ATOM 3840 N N . ASN B 1 111 ? -5.984 -29.703 -5.969 1 95.81 111 ASN B N 1
ATOM 3841 C CA . ASN B 1 111 ? -7.344 -30.203 -5.82 1 95.81 111 ASN B CA 1
ATOM 3842 C C . ASN B 1 111 ? -8.258 -29.688 -6.934 1 95.81 111 ASN B C 1
ATOM 3844 O O . ASN B 1 111 ? -9.477 -29.625 -6.766 1 95.81 111 ASN B O 1
ATOM 3848 N N . GLY B 1 112 ? -7.629 -29.266 -7.961 1 96.25 112 GLY B N 1
ATOM 3849 C CA . GLY B 1 112 ? -8.383 -28.797 -9.117 1 96.25 112 GLY B CA 1
ATOM 3850 C C . GLY B 1 112 ? -8.68 -27.312 -9.078 1 96.25 112 GLY B C 1
ATOM 3851 O O . GLY B 1 112 ? -8.961 -26.703 -10.117 1 96.25 112 GLY B O 1
ATOM 3852 N N . ILE B 1 113 ? -8.648 -26.75 -7.898 1 95.88 113 ILE B N 1
ATOM 3853 C CA . ILE B 1 113 ? -8.898 -25.312 -7.73 1 95.88 113 ILE B CA 1
ATOM 3854 C C . ILE B 1 113 ? -7.609 -24.609 -7.332 1 95.88 113 ILE B C 1
ATOM 3856 O O . ILE B 1 113 ? -7.227 -23.609 -7.949 1 95.88 113 ILE B O 1
ATOM 3860 N N . ILE B 1 114 ? -7.004 -25.203 -6.371 1 96.19 114 ILE B N 1
ATOM 3861 C CA . ILE B 1 114 ? -5.715 -24.703 -5.914 1 96.19 114 ILE B CA 1
ATOM 3862 C C . ILE B 1 114 ? -4.59 -25.547 -6.508 1 96.19 114 ILE B C 1
ATOM 3864 O O . ILE B 1 114 ? -4.68 -26.781 -6.547 1 96.19 114 ILE B O 1
ATOM 3868 N N . TYR B 1 115 ? -3.604 -24.875 -7.074 1 96.62 115 TYR B N 1
ATOM 3869 C CA . TYR B 1 115 ? -2.414 -25.547 -7.594 1 96.62 115 TYR B CA 1
ATOM 3870 C C . TYR B 1 115 ? -1.157 -25.047 -6.898 1 96.62 115 TYR B C 1
ATOM 3872 O O . TYR B 1 115 ? -0.874 -23.844 -6.902 1 96.62 115 TYR B O 1
ATOM 3880 N N . LYS B 1 116 ? -0.432 -25.953 -6.309 1 95.81 116 LYS B N 1
ATOM 3881 C CA . LYS B 1 116 ? 0.828 -25.641 -5.641 1 95.81 116 LYS B CA 1
ATOM 3882 C C . LYS B 1 116 ? 2.016 -26.203 -6.41 1 95.81 116 LYS B C 1
ATOM 3884 O O . LYS B 1 116 ? 2.084 -27.422 -6.648 1 95.81 116 LYS B O 1
ATOM 3889 N N . PHE B 1 117 ? 2.898 -25.328 -6.812 1 96.25 117 PHE B N 1
ATOM 3890 C CA . PHE B 1 117 ? 4.051 -25.719 -7.617 1 96.25 117 PHE B CA 1
ATOM 3891 C C . PHE B 1 117 ? 5.309 -25.797 -6.758 1 96.25 117 PHE B C 1
ATOM 3893 O O . PHE B 1 117 ? 5.645 -24.844 -6.051 1 96.25 117 PHE B O 1
ATOM 3900 N N . PHE B 1 118 ? 5.965 -26.938 -6.84 1 94.75 118 PHE B N 1
ATOM 3901 C CA . PHE B 1 118 ? 7.16 -27.172 -6.035 1 94.75 118 PHE B CA 1
ATOM 3902 C C . PHE B 1 118 ? 8.359 -27.469 -6.922 1 94.75 118 PHE B C 1
ATOM 3904 O O . PHE B 1 118 ? 8.203 -27.906 -8.062 1 94.75 118 PHE B O 1
ATOM 3911 N N . THR B 1 119 ? 9.484 -27.203 -6.402 1 94.62 119 THR B N 1
ATOM 3912 C CA . THR B 1 119 ? 10.758 -27.578 -7.012 1 94.62 119 THR B CA 1
ATOM 3913 C C . THR B 1 119 ? 11.797 -27.891 -5.941 1 94.62 119 THR B C 1
ATOM 3915 O O . THR B 1 119 ? 11.461 -28.094 -4.773 1 94.62 119 THR B O 1
ATOM 3918 N N . ASP B 1 120 ? 13.031 -28.109 -6.328 1 92.62 120 ASP B N 1
ATOM 3919 C CA . ASP B 1 120 ? 14.109 -28.469 -5.41 1 92.62 120 ASP B CA 1
ATOM 3920 C C . ASP B 1 120 ? 15.203 -27.406 -5.41 1 92.62 120 ASP B C 1
ATOM 3922 O O . ASP B 1 120 ? 16.375 -27.703 -5.648 1 92.62 120 ASP B O 1
ATOM 3926 N N . LEU B 1 121 ? 14.906 -26.219 -4.969 1 88.94 121 LEU B N 1
ATOM 3927 C CA . LEU B 1 121 ? 15.844 -25.094 -4.945 1 88.94 121 LEU B CA 1
ATOM 3928 C C . LEU B 1 121 ? 16.859 -25.266 -3.82 1 88.94 121 LEU B C 1
ATOM 3930 O O . LEU B 1 121 ? 18.031 -24.891 -3.975 1 88.94 121 LEU B O 1
ATOM 3934 N N . GLU B 1 122 ? 16.5 -25.828 -2.73 1 86.12 122 GLU B N 1
ATOM 3935 C CA . GLU B 1 122 ? 17.328 -25.922 -1.537 1 86.12 122 GLU B CA 1
ATOM 3936 C C . GLU B 1 122 ? 18.328 -27.062 -1.652 1 86.12 122 GLU B C 1
ATOM 3938 O O . GLU B 1 122 ? 19.516 -26.891 -1.371 1 86.12 122 GLU B O 1
ATOM 3943 N N . GLU B 1 123 ? 17.781 -28.219 -1.941 1 87.56 123 GLU B N 1
ATOM 3944 C CA . GLU B 1 123 ? 18.594 -29.422 -2.137 1 87.56 123 GLU B CA 1
ATOM 3945 C C . GLU B 1 123 ? 18.125 -30.188 -3.369 1 87.56 123 GLU B C 1
ATOM 3947 O O . GLU B 1 123 ? 16.938 -30.453 -3.537 1 87.56 123 GLU B O 1
ATOM 3952 N N . SER B 1 124 ? 19.109 -30.547 -4.152 1 88.25 124 SER B N 1
ATOM 3953 C CA . SER B 1 124 ? 18.781 -31.266 -5.375 1 88.25 124 SER B CA 1
ATOM 3954 C C . SER B 1 124 ? 18.047 -32.562 -5.074 1 88.25 124 SER B C 1
ATOM 3956 O O . SER B 1 124 ? 18.406 -33.281 -4.148 1 88.25 124 SER B O 1
ATOM 3958 N N . ASN B 1 125 ? 17 -32.812 -5.762 1 87.94 125 ASN B N 1
ATOM 3959 C CA . ASN B 1 125 ? 16.203 -34.031 -5.719 1 87.94 125 ASN B CA 1
ATOM 3960 C C . ASN B 1 125 ? 15.391 -34.125 -4.426 1 87.94 125 ASN B C 1
ATOM 3962 O O . ASN B 1 125 ? 14.883 -35.188 -4.082 1 87.94 125 ASN B O 1
ATOM 3966 N N . LYS B 1 126 ? 15.422 -33.094 -3.744 1 89.62 126 LYS B N 1
ATOM 3967 C CA . LYS B 1 126 ? 14.539 -32.969 -2.58 1 89.62 126 LYS B CA 1
ATOM 3968 C C . LYS B 1 126 ? 13.547 -31.828 -2.744 1 89.62 126 LYS B C 1
ATOM 3970 O O . LYS B 1 126 ? 13.945 -30.672 -2.789 1 89.62 126 LYS B O 1
ATOM 3975 N N . MET B 1 127 ? 12.383 -32.188 -2.787 1 91.38 127 MET B N 1
ATOM 3976 C CA . MET B 1 127 ? 11.328 -31.188 -2.977 1 91.38 127 MET B CA 1
ATOM 3977 C C . MET B 1 127 ? 11.312 -30.188 -1.832 1 91.38 127 MET B C 1
ATOM 3979 O O . MET B 1 127 ? 11.43 -30.562 -0.665 1 91.38 127 MET B O 1
ATOM 3983 N N . ASP B 1 128 ? 11.18 -28.938 -2.135 1 91.56 128 ASP B N 1
ATOM 3984 C CA . ASP B 1 128 ? 11.102 -27.875 -1.127 1 91.56 128 ASP B CA 1
ATOM 3985 C C . ASP B 1 128 ? 9.82 -28.016 -0.301 1 91.56 128 ASP B C 1
ATOM 3987 O O . ASP B 1 128 ? 8.797 -28.469 -0.804 1 91.56 128 ASP B O 1
ATOM 3991 N N . ASP B 1 129 ? 9.898 -27.547 0.919 1 88.56 129 ASP B N 1
ATOM 3992 C CA . ASP B 1 129 ? 8.766 -27.656 1.826 1 88.56 129 ASP B CA 1
ATOM 3993 C C . ASP B 1 129 ? 7.645 -26.703 1.421 1 88.56 129 ASP B C 1
ATOM 3995 O O . ASP B 1 129 ? 6.469 -26.969 1.662 1 88.56 129 ASP B O 1
ATOM 3999 N N . THR B 1 130 ? 8.117 -25.594 0.823 1 90.19 130 THR B N 1
ATOM 4000 C CA . THR B 1 130 ? 7.148 -24.562 0.446 1 90.19 130 THR B CA 1
ATOM 4001 C C . THR B 1 130 ? 7.051 -24.453 -1.072 1 90.19 130 THR B C 1
ATOM 4003 O O . THR B 1 130 ? 8.062 -24.5 -1.771 1 90.19 130 THR B O 1
ATOM 4006 N N . PRO B 1 131 ? 5.793 -24.391 -1.581 1 94.12 131 PRO B N 1
ATOM 4007 C CA . PRO B 1 131 ? 5.676 -24.156 -3.021 1 94.12 131 PRO B CA 1
ATOM 4008 C C . PRO B 1 131 ? 6.18 -22.766 -3.432 1 94.12 131 PRO B C 1
ATOM 4010 O O . PRO B 1 131 ? 6.035 -21.812 -2.676 1 94.12 131 PRO B O 1
ATOM 4013 N N . PHE B 1 132 ? 6.754 -22.719 -4.57 1 93.75 132 PHE B N 1
ATOM 4014 C CA . PHE B 1 132 ? 7.238 -21.422 -5.027 1 93.75 132 PHE B CA 1
ATOM 4015 C C . PHE B 1 132 ? 6.129 -20.641 -5.715 1 93.75 132 PHE B C 1
ATOM 4017 O O . PHE B 1 132 ? 6.23 -19.422 -5.879 1 93.75 132 PHE B O 1
ATOM 4024 N N . LEU B 1 133 ? 5.102 -21.344 -6.137 1 94.75 133 LEU B N 1
ATOM 4025 C CA . LEU B 1 133 ? 3.945 -20.734 -6.781 1 94.75 133 LEU B CA 1
ATOM 4026 C C . LEU B 1 133 ? 2.652 -21.406 -6.348 1 94.75 133 LEU B C 1
ATOM 4028 O O . LEU B 1 133 ? 2.572 -22.641 -6.324 1 94.75 133 LEU B O 1
ATOM 4032 N N . GLU B 1 134 ? 1.78 -20.656 -5.895 1 94.12 134 GLU B N 1
ATOM 4033 C CA . GLU B 1 134 ? 0.444 -21.125 -5.555 1 94.12 134 GLU B CA 1
ATOM 4034 C C . GLU B 1 134 ? -0.634 -20.297 -6.25 1 94.12 134 GLU B C 1
ATOM 4036 O O . GLU B 1 134 ? -0.635 -19.078 -6.16 1 94.12 134 GLU B O 1
ATOM 4041 N N . ILE B 1 135 ? -1.524 -20.969 -6.91 1 95.31 135 ILE B N 1
ATOM 4042 C CA . ILE B 1 135 ? -2.549 -20.234 -7.637 1 95.31 135 ILE B CA 1
ATOM 4043 C C . ILE B 1 135 ? -3.932 -20.766 -7.262 1 95.31 135 ILE B C 1
ATOM 4045 O O . ILE B 1 135 ? -4.078 -21.922 -6.891 1 95.31 135 ILE B O 1
ATOM 4049 N N . ASN B 1 136 ? -4.867 -19.938 -7.254 1 94.75 136 ASN B N 1
ATOM 4050 C CA . ASN B 1 136 ? -6.297 -20.219 -7.156 1 94.75 136 ASN B CA 1
ATOM 4051 C C . ASN B 1 136 ? -7.027 -19.875 -8.453 1 94.75 136 ASN B C 1
ATOM 4053 O O . ASN B 1 136 ? -7.059 -18.703 -8.859 1 94.75 136 ASN B O 1
ATOM 4057 N 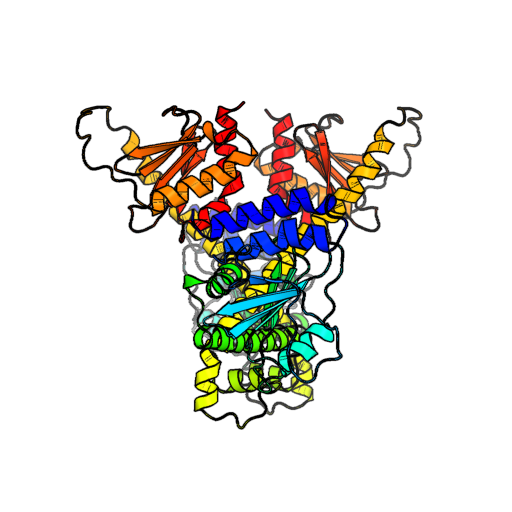N . ILE B 1 137 ? -7.543 -20.859 -9.023 1 94.12 137 ILE B N 1
ATOM 4058 C CA . ILE B 1 137 ? -8.109 -20.688 -10.359 1 94.12 137 ILE B CA 1
ATOM 4059 C C . ILE B 1 137 ? -9.227 -19.656 -10.32 1 94.12 137 ILE B C 1
ATOM 4061 O O . ILE B 1 137 ? -9.531 -19.016 -11.336 1 94.12 137 ILE B O 1
ATOM 4065 N N . TYR B 1 138 ? -9.812 -19.406 -9.148 1 90.94 138 TYR B N 1
ATOM 4066 C CA . TYR B 1 138 ? -10.906 -18.453 -9.023 1 90.94 138 TYR B CA 1
ATOM 4067 C C . TYR B 1 138 ? -10.375 -17.031 -8.914 1 90.94 138 TYR B C 1
ATOM 4069 O O . TYR B 1 138 ? -11.125 -16.062 -9.078 1 90.94 138 TYR B O 1
ATOM 4077 N N . ASP B 1 139 ? -9.172 -16.938 -8.555 1 88.5 139 ASP B N 1
ATOM 4078 C CA . ASP B 1 139 ? -8.602 -15.633 -8.227 1 88.5 139 ASP B CA 1
ATOM 4079 C C . ASP B 1 139 ? -7.18 -15.5 -8.773 1 88.5 139 ASP B C 1
ATOM 4081 O O . ASP B 1 139 ? -6.23 -15.312 -8 1 88.5 139 ASP B O 1
ATOM 4085 N N . LEU B 1 140 ? -7.078 -15.492 -10.07 1 88 140 LEU B N 1
ATOM 4086 C CA . LEU B 1 140 ? -5.773 -15.375 -10.719 1 88 140 LEU B CA 1
ATOM 4087 C C . LEU B 1 140 ? -5.457 -13.922 -11.055 1 88 140 LEU B C 1
ATOM 4089 O O . LEU B 1 140 ? -6.305 -13.203 -11.586 1 88 140 LEU B O 1
ATOM 4093 N N . ASN B 1 141 ? -4.285 -13.5 -10.648 1 81.81 141 ASN B N 1
ATOM 4094 C CA . ASN B 1 141 ? -3.838 -12.188 -11.109 1 81.81 141 ASN B CA 1
ATOM 4095 C C . ASN B 1 141 ? -2.922 -12.312 -12.328 1 81.81 141 ASN B C 1
ATOM 4097 O O . ASN B 1 141 ? -2.566 -13.414 -12.734 1 81.81 141 ASN B O 1
ATOM 4101 N N . ASP B 1 142 ? -2.547 -11.211 -12.922 1 82.56 142 ASP B N 1
ATOM 4102 C CA . ASP B 1 142 ? -1.8 -11.188 -14.18 1 82.56 142 ASP B CA 1
ATOM 4103 C C . ASP B 1 142 ? -0.418 -11.812 -14 1 82.56 142 ASP B C 1
ATOM 4105 O O . ASP B 1 142 ? 0.068 -12.516 -14.891 1 82.56 142 ASP B O 1
ATOM 4109 N N . ILE B 1 143 ? 0.153 -11.578 -12.977 1 83.06 143 ILE B N 1
ATOM 4110 C CA . ILE B 1 143 ? 1.483 -12.109 -12.703 1 83.06 143 ILE B CA 1
ATOM 4111 C C . ILE B 1 143 ? 1.421 -13.641 -12.633 1 83.06 143 ILE B C 1
ATOM 4113 O O . ILE B 1 143 ? 2.238 -14.328 -13.242 1 83.06 143 ILE B O 1
ATOM 4117 N N . GLN B 1 144 ? 0.466 -14.133 -12.016 1 90.94 144 GLN B N 1
ATOM 4118 C CA . GLN B 1 144 ? 0.284 -15.57 -11.867 1 90.94 144 GLN B CA 1
ATOM 4119 C C . GLN B 1 144 ? 0.022 -16.234 -13.219 1 90.94 144 GLN B C 1
ATOM 4121 O O . GLN B 1 144 ? 0.521 -17.328 -13.492 1 90.94 144 GLN B O 1
ATOM 4126 N N . VAL B 1 145 ? -0.737 -15.555 -14.016 1 91.88 145 VAL B N 1
ATOM 4127 C CA . VAL B 1 145 ? -1.053 -16.078 -15.336 1 91.88 145 VAL B CA 1
ATOM 4128 C C . VAL B 1 145 ? 0.225 -16.188 -16.172 1 91.88 145 VAL B C 1
ATOM 4130 O O . VAL B 1 145 ? 0.441 -17.172 -16.859 1 91.88 145 VAL B O 1
ATOM 4133 N N . GLN B 1 146 ? 1.002 -15.195 -16.016 1 91.75 146 GLN B N 1
ATOM 4134 C CA . GLN B 1 146 ? 2.258 -15.195 -16.75 1 91.75 146 GLN B CA 1
ATOM 4135 C C . GLN B 1 146 ? 3.174 -16.328 -16.281 1 91.75 146 GLN B C 1
ATOM 4137 O O . GLN B 1 146 ? 3.826 -16.984 -17.094 1 91.75 146 GLN B O 1
ATOM 4142 N N . GLU B 1 147 ? 3.213 -16.531 -15.047 1 93.62 147 GLU B N 1
ATOM 4143 C CA . GLU B 1 147 ? 4.023 -17.625 -14.5 1 93.62 147 GLU B CA 1
ATOM 4144 C C . GLU B 1 147 ? 3.482 -18.984 -14.93 1 93.62 147 GLU B C 1
ATOM 4146 O O . GLU B 1 147 ? 4.254 -19.875 -15.266 1 93.62 147 GLU B O 1
ATOM 4151 N N . LEU B 1 148 ? 2.207 -19.062 -14.953 1 94.94 148 LEU B N 1
ATOM 4152 C CA . LEU B 1 148 ? 1.548 -20.312 -15.344 1 94.94 148 LEU B CA 1
ATOM 4153 C C . LEU B 1 148 ? 1.841 -20.656 -16.797 1 94.94 148 LEU B C 1
ATOM 4155 O O . LEU B 1 148 ? 2.035 -21.812 -17.141 1 94.94 148 LEU B O 1
ATOM 4159 N N . LYS B 1 149 ? 1.887 -19.688 -17.578 1 93.94 149 LYS B N 1
ATOM 4160 C CA . LYS B 1 149 ? 2.148 -19.859 -19 1 93.94 149 LYS B CA 1
ATOM 4161 C C . LYS B 1 149 ? 3.49 -20.547 -19.234 1 93.94 149 LYS B C 1
ATOM 4163 O O . LYS B 1 149 ? 3.66 -21.281 -20.219 1 93.94 149 LYS B O 1
ATOM 4168 N N . LYS B 1 150 ? 4.395 -20.391 -18.406 1 94.94 150 LYS B N 1
ATOM 4169 C CA . LYS B 1 150 ? 5.719 -20.984 -18.547 1 94.94 150 LYS B CA 1
ATOM 4170 C C . LYS B 1 150 ? 5.66 -22.516 -18.422 1 94.94 150 LYS B C 1
ATOM 4172 O O . LYS B 1 150 ? 6.586 -23.203 -18.828 1 94.94 150 LYS B O 1
ATOM 4177 N N . PHE B 1 151 ? 4.625 -23 -17.844 1 95.38 151 PHE B N 1
ATOM 4178 C CA . PHE B 1 151 ? 4.457 -24.438 -17.672 1 95.38 151 PHE B CA 1
ATOM 4179 C C . PHE B 1 151 ? 3.725 -25.047 -18.859 1 95.38 151 PHE B C 1
ATOM 4181 O O . PHE B 1 151 ? 3.475 -26.25 -18.875 1 95.38 151 PHE B O 1
ATOM 4188 N N . SER B 1 152 ? 3.383 -24.25 -19.781 1 95.19 152 SER B N 1
ATOM 4189 C CA . SER B 1 152 ? 2.758 -24.781 -21 1 95.19 152 SER B CA 1
ATOM 4190 C C . SER B 1 152 ? 3.723 -25.656 -21.781 1 95.19 152 SER B C 1
ATOM 4192 O O . SER B 1 152 ? 4.934 -25.422 -21.766 1 95.19 152 SER B O 1
ATOM 4194 N N . LYS B 1 153 ? 3.203 -26.547 -22.531 1 94.94 153 LYS B N 1
ATOM 4195 C CA . LYS B 1 153 ? 4 -27.516 -23.266 1 94.94 153 LYS B CA 1
ATOM 4196 C C . LYS B 1 153 ? 4.965 -26.812 -24.219 1 94.94 153 LYS B C 1
ATOM 4198 O O . LYS B 1 153 ? 6.148 -27.172 -24.281 1 94.94 153 LYS B O 1
ATOM 4203 N N . ASP B 1 154 ? 4.527 -25.812 -24.891 1 92.62 154 ASP B N 1
ATOM 4204 C CA . ASP B 1 154 ? 5.297 -25.156 -25.938 1 92.62 154 ASP B CA 1
ATOM 4205 C C . ASP B 1 154 ? 6.395 -24.281 -25.359 1 92.62 154 ASP B C 1
ATOM 4207 O O . ASP B 1 154 ? 7.41 -24.031 -26.016 1 92.62 154 ASP B O 1
ATOM 4211 N N . THR B 1 155 ? 6.207 -23.828 -24.156 1 92.75 155 THR B N 1
ATOM 4212 C CA . THR B 1 155 ? 7.141 -22.859 -23.578 1 92.75 155 THR B CA 1
ATOM 4213 C C . THR B 1 155 ? 7.941 -23.5 -22.453 1 92.75 155 THR B C 1
ATOM 4215 O O . THR B 1 155 ? 8.836 -22.859 -21.875 1 92.75 155 THR B O 1
ATOM 4218 N N . PHE B 1 156 ? 7.723 -24.719 -22.172 1 94.44 156 PHE B N 1
ATOM 4219 C CA . PHE B 1 156 ? 8.312 -25.359 -21.016 1 94.44 156 PHE B CA 1
ATOM 4220 C C . PHE B 1 156 ? 9.828 -25.453 -21.156 1 94.44 156 PHE B C 1
ATOM 4222 O O . PHE B 1 156 ? 10.336 -26.094 -22.078 1 94.44 156 PHE B O 1
ATOM 4229 N N . ASP B 1 157 ? 10.492 -24.75 -20.312 1 94.25 157 ASP B N 1
ATOM 4230 C CA . ASP B 1 157 ? 11.953 -24.766 -20.203 1 94.25 157 ASP B CA 1
ATOM 4231 C C . ASP B 1 157 ? 12.398 -24.844 -18.75 1 94.25 157 ASP B C 1
ATOM 4233 O O . ASP B 1 157 ? 12.125 -23.938 -17.953 1 94.25 157 ASP B O 1
ATOM 4237 N N . ILE B 1 158 ? 13.031 -25.969 -18.438 1 92.94 158 ILE B N 1
ATOM 4238 C CA . ILE B 1 158 ? 13.359 -26.281 -17.047 1 92.94 158 ILE B CA 1
ATOM 4239 C C . ILE B 1 158 ? 14.164 -25.141 -16.438 1 92.94 158 ILE B C 1
ATOM 4241 O O . ILE B 1 158 ? 13.883 -24.703 -15.312 1 92.94 158 ILE B O 1
ATOM 4245 N N . ASP B 1 159 ? 15.164 -24.672 -17.156 1 93.31 159 ASP B N 1
ATOM 4246 C CA . ASP B 1 159 ? 16.031 -23.625 -16.641 1 93.31 159 ASP B CA 1
ATOM 4247 C C . ASP B 1 159 ? 15.25 -22.328 -16.391 1 93.31 159 ASP B C 1
ATOM 4249 O O . ASP B 1 159 ? 15.422 -21.688 -15.352 1 93.31 159 ASP B O 1
ATOM 4253 N N . THR B 1 160 ? 14.406 -22.047 -17.328 1 94 160 THR B N 1
ATOM 4254 C CA . THR B 1 160 ? 13.602 -20.844 -17.203 1 94 160 THR B CA 1
ATOM 4255 C C . THR B 1 160 ? 12.664 -20.922 -16.016 1 94 160 THR B C 1
ATOM 4257 O O . THR B 1 160 ? 12.57 -19.984 -15.219 1 94 160 THR B O 1
ATOM 4260 N N . ILE B 1 161 ? 12.031 -22.016 -15.844 1 94.38 161 ILE B N 1
ATOM 4261 C CA . ILE B 1 161 ? 11.07 -22.188 -14.758 1 94.38 161 ILE B CA 1
ATOM 4262 C C . ILE B 1 161 ? 11.812 -22.234 -13.422 1 94.38 161 ILE B C 1
ATOM 4264 O O . ILE B 1 161 ? 11.344 -21.688 -12.422 1 94.38 161 ILE B O 1
ATOM 4268 N N . PHE B 1 162 ? 12.93 -22.875 -13.469 1 92.5 162 PHE B N 1
ATOM 4269 C CA . PHE B 1 162 ? 13.734 -22.969 -12.258 1 92.5 162 PHE B CA 1
ATOM 4270 C C . PHE B 1 162 ? 14.172 -21.578 -11.789 1 92.5 162 PHE B C 1
ATOM 4272 O O . PHE B 1 162 ? 14.094 -21.266 -10.594 1 92.5 162 PHE B O 1
ATOM 4279 N N . ASN B 1 163 ? 14.617 -20.75 -12.695 1 91.5 163 ASN B N 1
ATOM 4280 C CA . ASN B 1 163 ? 14.992 -19.391 -12.375 1 91.5 163 ASN B CA 1
ATOM 4281 C C . ASN B 1 163 ? 13.805 -18.578 -11.852 1 91.5 163 ASN B C 1
ATOM 4283 O O . ASN B 1 163 ? 13.938 -17.828 -10.891 1 91.5 163 ASN B O 1
ATOM 4287 N N . THR B 1 164 ? 12.711 -18.797 -12.438 1 92.31 164 THR B N 1
ATOM 4288 C CA . THR B 1 164 ? 11.484 -18.156 -11.992 1 92.31 164 THR B CA 1
ATOM 4289 C C . THR B 1 164 ? 11.125 -18.594 -10.57 1 92.31 164 THR B C 1
ATOM 4291 O O . THR B 1 164 ? 10.773 -17.766 -9.727 1 92.31 164 THR B O 1
ATOM 4294 N N . ALA B 1 165 ? 11.266 -19.859 -10.336 1 94 165 ALA B N 1
ATOM 4295 C CA . ALA B 1 165 ? 10.961 -20.422 -9.023 1 94 165 ALA B CA 1
ATOM 4296 C C . ALA B 1 165 ? 11.844 -19.797 -7.945 1 94 165 ALA B C 1
ATOM 4298 O O . ALA B 1 165 ? 11.367 -19.453 -6.863 1 94 165 ALA B O 1
ATOM 4299 N N . SER B 1 166 ? 13.055 -19.688 -8.305 1 91.25 166 SER B N 1
ATOM 4300 C CA . SER B 1 166 ? 14 -19.078 -7.383 1 91.25 166 SER B CA 1
ATOM 4301 C C . SER B 1 166 ? 13.625 -17.641 -7.074 1 91.25 166 SER B C 1
ATOM 4303 O O . SER B 1 166 ? 13.578 -17.234 -5.91 1 91.25 166 SER B O 1
ATOM 4305 N N . GLU B 1 167 ? 13.328 -16.953 -8.109 1 92.69 167 GLU B N 1
ATOM 4306 C CA . GLU B 1 167 ? 12.945 -15.562 -7.949 1 92.69 167 GLU B CA 1
ATOM 4307 C C . GLU B 1 167 ? 11.672 -15.43 -7.113 1 92.69 167 GLU B C 1
ATOM 4309 O O . GLU B 1 167 ? 11.586 -14.562 -6.242 1 92.69 167 GLU B O 1
ATOM 4314 N N . LEU B 1 168 ? 10.773 -16.281 -7.402 1 93.38 168 LEU B N 1
ATOM 4315 C CA . LEU B 1 168 ? 9.508 -16.234 -6.672 1 93.38 168 LEU B CA 1
ATOM 4316 C C . LEU B 1 168 ? 9.711 -16.594 -5.207 1 93.38 168 LEU B C 1
ATOM 4318 O O . LEU B 1 168 ? 9.125 -15.969 -4.32 1 93.38 168 LEU B O 1
ATOM 4322 N N . LYS B 1 169 ? 10.477 -17.531 -5.02 1 91.69 169 LYS B N 1
ATOM 4323 C CA . LYS B 1 169 ? 10.781 -17.922 -3.648 1 91.69 169 LYS B CA 1
ATOM 4324 C C . LYS B 1 169 ? 11.367 -16.75 -2.855 1 91.69 169 LYS B C 1
ATOM 4326 O O . LYS B 1 169 ? 10.867 -16.422 -1.779 1 91.69 169 LYS B O 1
ATOM 4331 N N . TYR B 1 170 ? 12.383 -16.172 -3.418 1 92.69 170 TYR B N 1
ATOM 4332 C CA . TYR B 1 170 ? 13.039 -15.07 -2.73 1 92.69 170 TYR B CA 1
ATOM 4333 C C . TYR B 1 170 ? 12.102 -13.883 -2.586 1 92.69 170 TYR B C 1
ATOM 4335 O O . TYR B 1 170 ? 12.125 -13.188 -1.565 1 92.69 170 TYR B O 1
ATOM 4343 N N . SER B 1 171 ? 11.344 -13.656 -3.604 1 94.69 171 SER B N 1
ATOM 4344 C CA . SER B 1 171 ? 10.352 -12.594 -3.533 1 94.69 171 SER B CA 1
ATOM 4345 C C . SER B 1 171 ? 9.398 -12.797 -2.359 1 94.69 171 SER B C 1
ATOM 4347 O O . SER B 1 171 ? 9.133 -11.867 -1.599 1 94.69 171 SER B O 1
ATOM 4349 N N . ASN B 1 172 ? 8.953 -13.977 -2.24 1 93 172 ASN B N 1
ATOM 4350 C CA . ASN B 1 172 ? 8.031 -14.297 -1.154 1 93 172 ASN B CA 1
ATOM 4351 C C . ASN B 1 172 ? 8.688 -14.117 0.21 1 93 172 ASN B C 1
ATOM 4353 O O . ASN B 1 172 ? 8.055 -13.641 1.153 1 93 172 ASN B O 1
ATOM 4357 N N . LEU B 1 173 ? 9.898 -14.523 0.28 1 93.62 173 LEU B N 1
ATOM 4358 C CA . LEU B 1 173 ? 10.633 -14.383 1.532 1 93.62 173 LEU B CA 1
ATOM 4359 C C . LEU B 1 173 ? 10.844 -12.914 1.88 1 93.62 173 LEU B C 1
ATOM 4361 O O . LEU B 1 173 ? 10.711 -12.523 3.041 1 93.62 173 LEU B O 1
ATOM 4365 N N . VAL B 1 174 ? 11.156 -12.148 0.902 1 96.44 174 VAL B N 1
ATOM 4366 C CA . VAL B 1 174 ? 11.328 -10.711 1.092 1 96.44 174 VAL B CA 1
ATOM 4367 C C . VAL B 1 174 ? 10.016 -10.094 1.562 1 96.44 174 VAL B C 1
ATOM 4369 O O . VAL B 1 174 ? 9.992 -9.312 2.518 1 96.44 174 VAL B O 1
ATOM 4372 N N . LYS B 1 175 ? 8.984 -10.438 0.93 1 95.75 175 LYS B N 1
ATOM 4373 C CA . LYS B 1 175 ? 7.672 -9.914 1.298 1 95.75 175 LYS B CA 1
ATOM 4374 C C . LYS B 1 175 ? 7.309 -10.297 2.729 1 95.75 175 LYS B C 1
ATOM 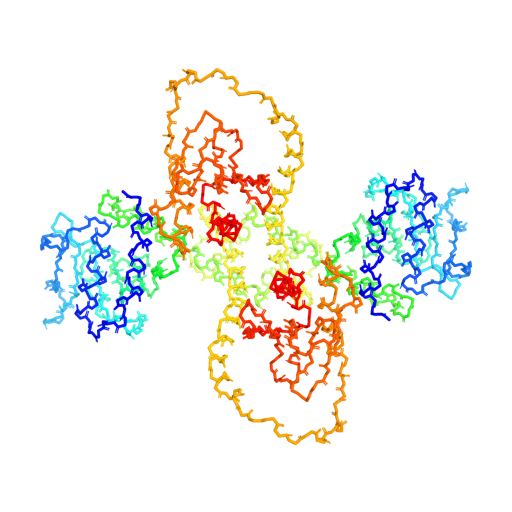4376 O O . LYS B 1 175 ? 6.746 -9.492 3.473 1 95.75 175 LYS B O 1
ATOM 4381 N N . SER B 1 176 ? 7.586 -11.484 3.041 1 94.81 176 SER B N 1
ATOM 4382 C CA . SER B 1 176 ? 7.344 -11.938 4.402 1 94.81 176 SER B CA 1
ATOM 4383 C C . SER B 1 176 ? 8.125 -11.109 5.414 1 94.81 176 SER B C 1
ATOM 4385 O O . SER B 1 176 ? 7.602 -10.75 6.469 1 94.81 176 SER B O 1
ATOM 4387 N N . GLN B 1 177 ? 9.375 -10.875 5.059 1 95.56 177 GLN B N 1
ATOM 4388 C CA . GLN B 1 177 ? 10.219 -10.047 5.918 1 95.56 177 GLN B CA 1
ATOM 4389 C C . GLN B 1 177 ? 9.633 -8.648 6.082 1 95.56 177 GLN B C 1
ATOM 4391 O O . GLN B 1 177 ? 9.602 -8.109 7.188 1 95.56 177 GLN B O 1
ATOM 4396 N N . LEU B 1 178 ? 9.18 -8.055 5.031 1 97.19 178 LEU B N 1
ATOM 4397 C CA . LEU B 1 178 ? 8.57 -6.727 5.055 1 97.19 178 LEU B CA 1
ATOM 4398 C C . LEU B 1 178 ? 7.309 -6.727 5.91 1 97.19 178 LEU B C 1
ATOM 4400 O O . LEU B 1 178 ? 7.074 -5.793 6.68 1 97.19 178 LEU B O 1
ATOM 4404 N N . ASN B 1 179 ? 6.562 -7.746 5.75 1 95.81 179 ASN B N 1
ATOM 4405 C CA . ASN B 1 179 ? 5.348 -7.875 6.551 1 95.81 179 ASN B CA 1
ATOM 4406 C C . ASN B 1 179 ? 5.664 -7.945 8.039 1 95.81 179 ASN B C 1
ATOM 4408 O O . ASN B 1 179 ? 4.961 -7.344 8.859 1 95.81 179 ASN B O 1
ATOM 4412 N N . ASN B 1 180 ? 6.637 -8.688 8.32 1 95.88 180 ASN B N 1
ATOM 4413 C CA . ASN B 1 180 ? 7.066 -8.781 9.719 1 95.88 180 ASN B CA 1
ATOM 4414 C C . ASN B 1 180 ? 7.48 -7.422 10.273 1 95.88 180 ASN B C 1
ATOM 4416 O O . ASN B 1 180 ? 7.109 -7.066 11.391 1 95.88 180 ASN B O 1
ATOM 4420 N N . GLN B 1 181 ? 8.195 -6.648 9.445 1 96.94 181 GLN B N 1
ATOM 4421 C CA . GLN B 1 181 ? 8.664 -5.34 9.883 1 96.94 181 GLN B CA 1
ATOM 4422 C C . GLN B 1 181 ? 7.508 -4.348 9.992 1 96.94 181 GLN B C 1
ATOM 4424 O O . GLN B 1 181 ? 7.516 -3.465 10.852 1 96.94 181 GLN B O 1
ATOM 4429 N N . LEU B 1 182 ? 6.59 -4.484 9.125 1 96.31 182 LEU B N 1
ATOM 4430 C CA . LEU B 1 182 ? 5.398 -3.639 9.156 1 96.31 182 LEU B CA 1
ATOM 4431 C C . LEU B 1 182 ? 4.645 -3.816 10.469 1 96.31 182 LEU B C 1
ATOM 4433 O O . LEU B 1 182 ? 4.148 -2.844 11.047 1 96.31 182 LEU B O 1
ATOM 4437 N N . ASN B 1 183 ? 4.629 -5.008 10.969 1 95.19 183 ASN B N 1
ATOM 4438 C CA . ASN B 1 183 ? 3.838 -5.324 12.148 1 95.19 183 ASN B CA 1
ATOM 4439 C C . ASN B 1 183 ? 4.672 -5.215 13.422 1 95.19 183 ASN B C 1
ATOM 4441 O O . ASN B 1 183 ? 4.18 -4.754 14.453 1 95.19 183 ASN B O 1
ATOM 4445 N N . ASN B 1 184 ? 5.879 -5.668 13.289 1 95.75 184 ASN B N 1
ATOM 4446 C CA . ASN B 1 184 ? 6.797 -5.66 14.43 1 95.75 184 ASN B CA 1
ATOM 4447 C C . ASN B 1 184 ? 8.203 -5.234 14.016 1 95.75 184 ASN B C 1
ATOM 4449 O O . ASN B 1 184 ? 9.117 -6.055 13.977 1 95.75 184 ASN B O 1
ATOM 4453 N N . PRO B 1 185 ? 8.398 -3.885 13.891 1 97.56 185 PRO B N 1
ATOM 4454 C CA . PRO B 1 185 ? 9.727 -3.43 13.469 1 97.56 185 PRO B CA 1
ATOM 4455 C C . PRO B 1 185 ? 10.836 -3.854 14.43 1 97.56 185 PRO B C 1
ATOM 4457 O O . PRO B 1 185 ? 10.766 -3.561 15.625 1 97.56 185 PRO B O 1
ATOM 4460 N N . THR B 1 186 ? 11.797 -4.539 13.953 1 97 186 THR B N 1
ATOM 4461 C CA . THR B 1 186 ? 12.914 -5.012 14.758 1 97 186 THR B CA 1
ATOM 4462 C C . THR B 1 186 ? 13.883 -3.873 15.062 1 97 186 THR B C 1
ATOM 4464 O O . THR B 1 186 ? 13.797 -2.803 14.453 1 97 186 THR B O 1
ATOM 4467 N N . ASP B 1 187 ? 14.812 -4.09 16.016 1 96.81 187 ASP B N 1
ATOM 4468 C CA . ASP B 1 187 ? 15.82 -3.094 16.375 1 96.81 187 ASP B CA 1
ATOM 4469 C C . ASP B 1 187 ? 16.641 -2.686 15.148 1 96.81 187 ASP B C 1
ATOM 4471 O O . ASP B 1 187 ? 16.859 -1.497 14.906 1 96.81 187 ASP B O 1
ATOM 4475 N N . ASP B 1 188 ? 17.016 -3.699 14.391 1 95.5 188 ASP B N 1
ATOM 4476 C CA . ASP B 1 188 ? 17.875 -3.453 13.227 1 95.5 188 ASP B CA 1
ATOM 4477 C C . ASP B 1 188 ? 17.141 -2.625 12.172 1 95.5 188 ASP B C 1
ATOM 4479 O O . ASP B 1 188 ? 17.734 -1.754 11.539 1 95.5 188 ASP B O 1
ATOM 4483 N N . PHE B 1 189 ? 15.922 -2.895 11.984 1 97 189 PHE B N 1
ATOM 4484 C CA . PHE B 1 189 ? 15.117 -2.168 11.008 1 97 189 PHE B CA 1
ATOM 4485 C C . PHE B 1 189 ? 14.945 -0.712 11.422 1 97 189 PHE B C 1
ATOM 4487 O O . PHE B 1 189 ? 15.133 0.198 10.617 1 97 189 PHE B O 1
ATOM 4494 N N . VAL B 1 190 ? 14.617 -0.483 12.664 1 97.44 190 VAL B N 1
ATOM 4495 C CA . VAL B 1 190 ? 14.461 0.863 13.203 1 97.44 190 VAL B CA 1
ATOM 4496 C C . VAL B 1 190 ? 15.773 1.632 13.07 1 97.44 190 VAL B C 1
ATOM 4498 O O . VAL B 1 190 ? 15.781 2.771 12.602 1 97.44 190 VAL B O 1
ATOM 4501 N N . ARG B 1 191 ? 16.844 0.973 13.445 1 95.25 191 ARG B N 1
ATOM 4502 C CA . ARG B 1 191 ? 18.156 1.594 13.344 1 95.25 191 ARG B CA 1
ATOM 4503 C C . ARG B 1 191 ? 18.469 2.002 11.906 1 95.25 191 ARG B C 1
ATOM 4505 O O . ARG B 1 191 ? 18.969 3.098 11.656 1 95.25 191 ARG B O 1
ATOM 4512 N N . PHE B 1 192 ? 18.125 1.118 11.047 1 95.12 192 PHE B N 1
ATOM 4513 C CA . PHE B 1 192 ? 18.375 1.387 9.633 1 95.12 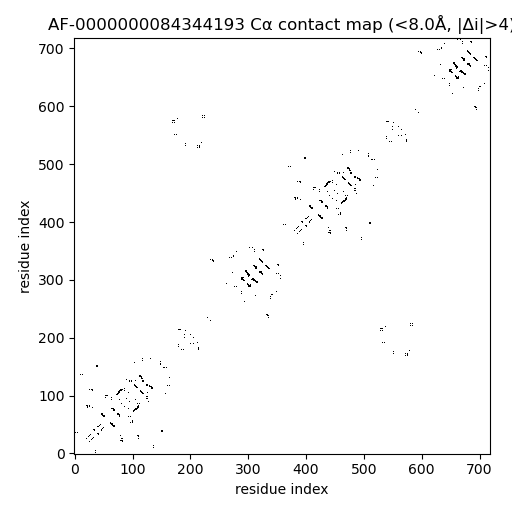192 PHE B CA 1
ATOM 4514 C C . PHE B 1 192 ? 17.578 2.604 9.164 1 95.12 192 PHE B C 1
ATOM 4516 O O . PHE B 1 192 ? 18.125 3.486 8.5 1 95.12 192 PHE B O 1
ATOM 4523 N N . LEU B 1 193 ? 16.328 2.695 9.531 1 96 193 LEU B N 1
ATOM 4524 C CA . LEU B 1 193 ? 15.445 3.729 9.008 1 96 193 LEU B CA 1
ATOM 4525 C C . LEU B 1 193 ? 15.797 5.094 9.594 1 96 193 LEU B C 1
ATOM 4527 O O . LEU B 1 193 ? 15.633 6.117 8.93 1 96 193 LEU B O 1
ATOM 4531 N N . ILE B 1 194 ? 16.312 5.086 10.82 1 94.62 194 ILE B N 1
ATOM 4532 C CA . ILE B 1 194 ? 16.531 6.383 11.453 1 94.62 194 ILE B CA 1
ATOM 4533 C C . ILE B 1 194 ? 17.969 6.832 11.227 1 94.62 194 ILE B C 1
ATOM 4535 O O . ILE B 1 194 ? 18.359 7.945 11.594 1 94.62 194 ILE B O 1
ATOM 4539 N N . ASN B 1 195 ? 18.766 6.004 10.602 1 91.25 195 ASN B N 1
ATOM 4540 C CA . ASN B 1 195 ? 20.203 6.215 10.477 1 91.25 195 ASN B CA 1
ATOM 4541 C C . ASN B 1 195 ? 20.516 7.508 9.727 1 91.25 195 ASN B C 1
ATOM 4543 O O . ASN B 1 195 ? 21.453 8.219 10.07 1 91.25 195 ASN B O 1
ATOM 4547 N N . ASP B 1 196 ? 19.766 7.902 8.766 1 86.44 196 ASP B N 1
ATOM 4548 C CA . ASP B 1 196 ? 20.078 9.023 7.887 1 86.44 196 ASP B CA 1
ATOM 4549 C C . ASP B 1 196 ? 19.75 10.359 8.555 1 86.44 196 ASP B C 1
ATOM 4551 O O . ASP B 1 196 ? 20.359 11.383 8.234 1 86.44 196 ASP B O 1
ATOM 4555 N N . PHE B 1 197 ? 18.828 10.328 9.562 1 85.56 197 PHE B N 1
ATOM 4556 C CA . PHE B 1 197 ? 18.422 11.641 10.055 1 85.56 197 PHE B CA 1
ATOM 4557 C C . PHE B 1 197 ? 18.656 11.75 11.555 1 85.56 197 PHE B C 1
ATOM 4559 O O . PHE B 1 197 ? 18.641 12.852 12.109 1 85.56 197 PHE B O 1
ATOM 4566 N N . TYR B 1 198 ? 18.859 10.656 12.133 1 84.94 198 TYR B N 1
ATOM 4567 C CA . TYR B 1 198 ? 19.203 10.703 13.547 1 84.94 198 TYR B CA 1
ATOM 4568 C C . TYR B 1 198 ? 20.719 10.641 13.742 1 84.94 198 TYR B C 1
ATOM 4570 O O . TYR B 1 198 ? 21.344 9.609 13.453 1 84.94 198 TYR B O 1
ATOM 4578 N N . GLN B 1 199 ? 21.391 11.664 14.188 1 82 199 GLN B N 1
ATOM 4579 C CA . GLN B 1 199 ? 22.844 11.789 14.25 1 82 199 GLN B CA 1
ATOM 4580 C C . GLN B 1 199 ? 23.375 11.266 15.586 1 82 199 GLN B C 1
ATOM 4582 O O . GLN B 1 199 ? 24.562 10.922 15.695 1 82 199 GLN B O 1
ATOM 4587 N N . GLY B 1 200 ? 22.641 11.039 16.594 1 83.06 200 GLY B N 1
ATOM 4588 C CA . GLY B 1 200 ? 23.109 10.562 17.891 1 83.06 200 GLY B CA 1
ATOM 4589 C C . GLY B 1 200 ? 23.312 9.062 17.938 1 83.06 200 GLY B C 1
ATOM 4590 O O . GLY B 1 200 ? 23.094 8.375 16.938 1 83.06 200 GLY B O 1
ATOM 4591 N N . ILE B 1 201 ? 24.031 8.609 19.016 1 86.25 201 ILE B N 1
ATOM 4592 C CA . ILE B 1 201 ? 24.188 7.176 19.234 1 86.25 201 ILE B CA 1
ATOM 4593 C C . ILE B 1 201 ? 22.812 6.516 19.359 1 86.25 201 ILE B C 1
ATOM 4595 O O . ILE B 1 201 ? 21.953 6.988 20.109 1 86.25 201 ILE B O 1
ATOM 4599 N N . LYS B 1 202 ? 22.562 5.523 18.562 1 90.81 202 LYS B N 1
ATOM 4600 C CA . LYS B 1 202 ? 21.281 4.832 18.562 1 90.81 202 LYS B CA 1
ATOM 4601 C C . LYS B 1 202 ? 21.234 3.732 19.609 1 90.81 202 LYS B C 1
ATOM 4603 O O . LYS B 1 202 ? 21.25 2.547 19.281 1 90.81 202 LYS B O 1
ATOM 4608 N N . THR B 1 203 ? 21.062 4.156 20.844 1 91.56 203 THR B N 1
ATOM 4609 C CA . THR B 1 203 ? 20.953 3.246 21.984 1 91.56 203 THR B CA 1
ATOM 4610 C C . THR B 1 203 ? 19.625 2.496 21.953 1 91.56 203 THR B C 1
ATOM 4612 O O . THR B 1 203 ? 18.766 2.791 21.125 1 91.56 203 THR B O 1
ATOM 4615 N N . GLN B 1 204 ? 19.516 1.559 22.844 1 94.69 204 GLN B N 1
ATOM 4616 C CA . GLN B 1 204 ? 18.281 0.784 22.922 1 94.69 204 GLN B CA 1
ATOM 4617 C C . GLN B 1 204 ? 17.094 1.672 23.297 1 94.69 204 GLN B C 1
ATOM 4619 O O . GLN B 1 204 ? 15.984 1.473 22.797 1 94.69 204 GLN B O 1
ATOM 4624 N N . ASN B 1 205 ? 17.328 2.607 24.156 1 93.44 205 ASN B N 1
ATOM 4625 C CA . ASN B 1 205 ? 16.281 3.535 24.562 1 93.44 205 ASN B CA 1
ATOM 4626 C C . ASN B 1 205 ? 15.773 4.352 23.375 1 93.44 205 ASN B C 1
ATOM 4628 O O . ASN B 1 205 ? 14.562 4.559 23.234 1 93.44 205 ASN B O 1
ATOM 4632 N N . VAL B 1 206 ? 16.719 4.816 22.578 1 92.94 206 VAL B N 1
ATOM 4633 C CA . VAL B 1 206 ? 16.359 5.574 21.391 1 92.94 206 VAL B CA 1
ATOM 4634 C C . VAL B 1 206 ? 15.539 4.699 20.438 1 92.94 206 VAL B C 1
ATOM 4636 O O . VAL B 1 206 ? 14.508 5.133 19.922 1 92.94 206 VAL B O 1
ATOM 4639 N N . ILE B 1 207 ? 15.938 3.467 20.281 1 95.94 207 ILE B N 1
ATOM 4640 C CA . ILE B 1 207 ? 15.273 2.531 19.375 1 95.94 207 ILE B CA 1
ATOM 4641 C C . ILE B 1 207 ? 13.836 2.303 19.844 1 95.94 207 ILE B C 1
ATOM 4643 O O . ILE B 1 207 ? 12.898 2.32 19.031 1 95.94 207 ILE B O 1
ATOM 4647 N N . GLU B 1 208 ? 13.688 2.15 21.094 1 95.94 208 GLU B N 1
ATOM 4648 C CA . GLU B 1 208 ? 12.367 1.893 21.656 1 95.94 208 GLU B CA 1
ATOM 4649 C C . GLU B 1 208 ? 11.445 3.098 21.484 1 95.94 208 GLU B C 1
ATOM 4651 O O . GLU B 1 208 ? 10.242 2.939 21.297 1 95.94 208 GLU B O 1
ATOM 4656 N N . LYS B 1 209 ? 12.016 4.258 21.547 1 93.38 209 LYS B N 1
ATOM 4657 C CA . LYS B 1 209 ? 11.242 5.48 21.359 1 93.38 209 LYS B CA 1
ATOM 4658 C C . LYS B 1 209 ? 10.781 5.617 19.906 1 93.38 209 LYS B C 1
ATOM 4660 O O . LYS B 1 209 ? 9.672 6.082 19.641 1 93.38 209 LYS B O 1
ATOM 4665 N N . PHE B 1 210 ? 11.594 5.168 18.984 1 95.94 210 PHE B N 1
ATOM 4666 C CA . PHE B 1 210 ? 11.312 5.371 17.562 1 95.94 210 PHE B CA 1
ATOM 4667 C C . PHE B 1 210 ? 10.477 4.223 17 1 95.94 210 PHE B C 1
ATOM 4669 O O . PHE B 1 210 ? 9.867 4.355 15.945 1 95.94 210 PHE B O 1
ATOM 4676 N N . ARG B 1 211 ? 10.406 3.09 17.641 1 97 211 ARG B N 1
ATOM 4677 C CA . ARG B 1 211 ? 9.758 1.889 17.125 1 97 211 ARG B CA 1
ATOM 4678 C C . ARG B 1 211 ? 8.289 2.152 16.797 1 97 211 ARG B C 1
ATOM 4680 O O . ARG B 1 211 ? 7.836 1.855 15.695 1 97 211 ARG B O 1
ATOM 4687 N N . PRO B 1 212 ? 7.605 2.76 17.781 1 95.94 212 PRO B N 1
ATOM 4688 C CA . PRO B 1 212 ? 6.207 3.035 17.453 1 95.94 212 PRO B CA 1
ATOM 4689 C C . PRO B 1 212 ? 6.062 4.023 16.297 1 95.94 212 PRO B C 1
ATOM 4691 O O . PRO B 1 212 ? 5.113 3.932 15.516 1 95.94 212 PRO B O 1
ATOM 4694 N N . ILE B 1 213 ? 6.941 4.969 16.188 1 95.25 213 ILE B N 1
ATOM 4695 C CA . ILE B 1 213 ? 6.914 5.961 15.109 1 95.25 213 ILE B CA 1
ATOM 4696 C C . ILE B 1 213 ? 7.168 5.277 13.766 1 95.25 213 ILE B C 1
ATOM 4698 O O . ILE B 1 213 ? 6.453 5.523 12.797 1 95.25 213 ILE B O 1
ATOM 4702 N N . VAL B 1 214 ? 8.102 4.414 13.766 1 97.19 214 VAL B N 1
ATOM 4703 C CA . VAL B 1 214 ? 8.461 3.678 12.562 1 97.19 214 VAL B CA 1
ATOM 4704 C C . VAL B 1 214 ? 7.289 2.797 12.125 1 97.19 214 VAL B C 1
ATOM 4706 O O . VAL B 1 214 ? 6.938 2.76 10.945 1 97.19 214 VAL B O 1
ATOM 4709 N N . LYS B 1 215 ? 6.719 2.098 13.078 1 96.88 215 LYS B N 1
ATOM 4710 C CA . LYS B 1 215 ? 5.59 1.219 12.789 1 96.88 215 LYS B CA 1
ATOM 4711 C C . LYS B 1 215 ? 4.441 1.993 12.156 1 96.88 215 LYS B C 1
ATOM 4713 O O . LYS B 1 215 ? 3.947 1.619 11.094 1 96.88 215 LYS B O 1
ATOM 4718 N N . LYS B 1 216 ? 4.109 3.02 12.773 1 94.19 216 LYS B N 1
ATOM 4719 C CA . LYS B 1 216 ? 3.01 3.848 12.289 1 94.19 216 LYS B CA 1
ATOM 4720 C C . LYS B 1 216 ? 3.34 4.465 10.93 1 94.19 216 LYS B C 1
ATOM 4722 O O . LYS B 1 216 ? 2.486 4.508 10.039 1 94.19 216 LYS B O 1
ATOM 4727 N N . SER B 1 217 ? 4.535 4.965 10.789 1 95.5 217 SER B N 1
ATOM 4728 C CA . SER B 1 217 ? 4.965 5.621 9.555 1 95.5 217 SER B CA 1
ATOM 4729 C C . SER B 1 217 ? 4.992 4.641 8.391 1 95.5 217 SER B C 1
ATOM 4731 O O . SER B 1 217 ? 4.664 5.008 7.258 1 95.5 217 SER B O 1
ATOM 4733 N N . PHE B 1 218 ? 5.387 3.451 8.688 1 96.38 218 PHE B N 1
ATOM 4734 C CA . PHE B 1 218 ? 5.414 2.424 7.652 1 96.38 218 PHE B CA 1
ATOM 4735 C C . PHE B 1 218 ? 4.008 2.123 7.152 1 96.38 218 PHE B C 1
ATOM 4737 O O . PHE B 1 218 ? 3.773 2.062 5.941 1 96.38 218 PHE B O 1
ATOM 4744 N N . GLN B 1 219 ? 3.104 2.033 8.031 1 92.88 219 GLN B N 1
ATOM 4745 C CA . GLN B 1 219 ? 1.705 1.811 7.676 1 92.88 219 GLN B CA 1
ATOM 4746 C C . GLN B 1 219 ? 1.148 2.98 6.867 1 92.88 219 GLN B C 1
ATOM 4748 O O . GLN B 1 219 ? 0.449 2.777 5.875 1 92.88 219 GLN B O 1
ATOM 4753 N N . GLN B 1 220 ? 1.478 4.137 7.328 1 90.44 220 GLN B N 1
ATOM 4754 C CA . GLN B 1 220 ? 1.017 5.332 6.629 1 90.44 220 GLN B CA 1
ATOM 4755 C C . GLN B 1 220 ? 1.642 5.43 5.238 1 90.44 220 GLN B C 1
ATOM 4757 O O . GLN B 1 220 ? 0.99 5.867 4.289 1 90.44 220 GLN B O 1
ATOM 4762 N N . PHE B 1 221 ? 2.861 5.043 5.191 1 94.88 221 PHE B N 1
ATOM 4763 C CA . PHE B 1 221 ? 3.564 5.047 3.916 1 94.88 221 PHE B CA 1
ATOM 4764 C C . PHE B 1 221 ? 2.834 4.191 2.891 1 94.88 221 PHE B C 1
ATOM 4766 O O . PHE B 1 221 ? 2.629 4.613 1.75 1 94.88 221 PHE B O 1
ATOM 4773 N N . ILE B 1 222 ? 2.498 3.09 3.32 1 93.06 222 ILE B N 1
ATOM 4774 C CA . ILE B 1 222 ? 1.793 2.162 2.439 1 93.06 222 ILE B CA 1
ATOM 4775 C C . ILE B 1 222 ? 0.468 2.777 1.997 1 93.06 222 ILE B C 1
ATOM 4777 O O . ILE B 1 222 ? 0.13 2.754 0.811 1 93.06 222 ILE B O 1
ATOM 4781 N N . SER B 1 223 ? -0.194 3.375 2.928 1 85.19 223 SER B N 1
ATOM 4782 C CA . SER B 1 223 ? -1.478 4.004 2.635 1 85.19 223 SER B CA 1
ATOM 4783 C C . SER B 1 223 ? -1.314 5.16 1.652 1 85.19 223 SER B C 1
ATOM 4785 O O . SER B 1 223 ? -2.111 5.312 0.724 1 85.19 223 SER B O 1
ATOM 4787 N N . ASP B 1 224 ? -0.328 5.914 1.913 1 84.62 224 ASP B N 1
ATOM 4788 C CA . ASP B 1 224 ? -0.052 7.059 1.05 1 84.62 224 ASP B CA 1
ATOM 4789 C C . ASP B 1 224 ? 0.265 6.609 -0.375 1 84.62 224 ASP B C 1
ATOM 4791 O O . ASP B 1 224 ? -0.201 7.215 -1.342 1 84.62 224 ASP B O 1
ATOM 4795 N N . PHE B 1 225 ? 1.015 5.645 -0.435 1 85.88 225 PHE B N 1
ATOM 4796 C CA . PHE B 1 225 ? 1.414 5.121 -1.735 1 85.88 225 PHE B CA 1
ATOM 4797 C C . PHE B 1 225 ? 0.2 4.645 -2.523 1 85.88 225 PHE B C 1
ATOM 4799 O O . PHE B 1 225 ? 0.085 4.914 -3.721 1 85.88 225 PHE B O 1
ATOM 4806 N N . MET B 1 226 ? -0.581 4.109 -1.853 1 79.88 226 MET B N 1
ATOM 4807 C CA . MET B 1 226 ? -1.807 3.598 -2.461 1 79.88 226 MET B CA 1
ATOM 4808 C C . MET B 1 226 ? -2.682 4.742 -2.963 1 79.88 226 MET B C 1
ATOM 4810 O O . MET B 1 226 ? -3.205 4.688 -4.074 1 79.88 226 MET B O 1
ATOM 4814 N N . ASN B 1 227 ? -2.867 5.699 -2.1 1 76 227 ASN B N 1
ATOM 4815 C CA . ASN B 1 227 ? -3.699 6.844 -2.447 1 76 227 ASN B CA 1
ATOM 4816 C C . ASN B 1 227 ? -3.156 7.582 -3.666 1 76 227 ASN B C 1
ATOM 4818 O O . ASN B 1 227 ? -3.924 8.039 -4.516 1 76 227 ASN B O 1
ATOM 4822 N N . GLU B 1 228 ? -1.964 7.684 -3.68 1 78.12 228 GLU B N 1
ATOM 4823 C CA . GLU B 1 228 ? -1.318 8.344 -4.809 1 78.12 228 GLU B CA 1
ATOM 4824 C C . GLU B 1 228 ? -1.547 7.57 -6.105 1 78.12 228 GLU B C 1
ATOM 4826 O O . GLU B 1 228 ? -1.806 8.164 -7.152 1 78.12 228 GLU B O 1
ATOM 4831 N N . LYS B 1 229 ? -1.4 6.352 -5.926 1 74.12 229 LYS B N 1
ATOM 4832 C CA . LYS B 1 229 ? -1.627 5.508 -7.098 1 74.12 229 LYS B CA 1
ATOM 4833 C C . LYS B 1 229 ? -3.078 5.59 -7.559 1 74.12 229 LYS B C 1
ATOM 4835 O O . LYS B 1 229 ? -3.35 5.676 -8.758 1 74.12 229 LYS B O 1
ATOM 4840 N N . LEU B 1 230 ? -3.881 5.637 -6.625 1 71.56 230 LEU B N 1
ATOM 4841 C CA . LEU B 1 230 ? -5.305 5.746 -6.926 1 71.56 230 LEU B CA 1
ATOM 4842 C C . LEU B 1 230 ? -5.625 7.098 -7.555 1 71.56 230 LEU B C 1
ATOM 4844 O O . LEU B 1 230 ? -6.383 7.176 -8.523 1 71.56 230 LEU B O 1
ATOM 4848 N N . LYS B 1 231 ? -5.113 8.18 -6.914 1 68.31 231 LYS B N 1
ATOM 4849 C CA . LYS B 1 231 ? -5.309 9.523 -7.457 1 68.31 231 LYS B CA 1
ATOM 4850 C C . LYS B 1 231 ? -4.766 9.625 -8.883 1 68.31 231 LYS B C 1
ATOM 4852 O O . LYS B 1 231 ? -5.387 10.242 -9.742 1 68.31 231 LYS B O 1
ATOM 4857 N N . SER B 1 232 ? -3.621 9.133 -9.016 1 66.12 232 SER B N 1
ATOM 4858 C CA . SER B 1 232 ? -3.006 9.141 -10.344 1 66.12 232 SER B CA 1
ATOM 4859 C C . SER B 1 232 ? -3.879 8.414 -11.359 1 66.12 232 SER B C 1
ATOM 4861 O O . SER B 1 232 ? -4.035 8.875 -12.492 1 66.12 232 SER B O 1
ATOM 4863 N N . ILE B 1 233 ? -4.414 7.438 -10.82 1 60.31 233 ILE B N 1
ATOM 4864 C CA . ILE B 1 233 ? -5.309 6.676 -11.688 1 60.31 233 ILE B CA 1
ATOM 4865 C C . ILE B 1 233 ? -6.57 7.488 -11.969 1 60.31 233 ILE B C 1
ATOM 4867 O O . ILE B 1 233 ? -7.031 7.551 -13.109 1 60.31 233 ILE B O 1
ATOM 4871 N N . LEU B 1 234 ? -6.938 8.281 -10.898 1 57.38 234 LEU B N 1
ATOM 4872 C CA . LEU B 1 234 ? -8.141 9.094 -11.008 1 57.38 234 LEU B CA 1
ATOM 4873 C C . LEU B 1 234 ? -7.875 10.359 -11.812 1 57.38 234 LEU B C 1
ATOM 4875 O O . LEU B 1 234 ? -8.703 10.766 -12.625 1 57.38 234 LEU B O 1
ATOM 4879 N N . ASN B 1 235 ? -6.816 11.164 -11.375 1 55.66 235 ASN B N 1
ATOM 4880 C CA . ASN B 1 235 ? -6.453 12.375 -12.094 1 55.66 235 ASN B CA 1
ATOM 4881 C C . ASN B 1 235 ? -6.141 12.086 -13.562 1 55.66 235 ASN B C 1
ATOM 4883 O O . ASN B 1 235 ? -6.41 12.914 -14.438 1 55.66 235 ASN B O 1
ATOM 4887 N N . ASN B 1 236 ? -5.309 11.227 -13.68 1 48.91 236 ASN B N 1
ATOM 4888 C CA . ASN B 1 236 ? -5.113 10.82 -15.07 1 48.91 236 ASN B CA 1
ATOM 4889 C C . ASN B 1 236 ? -6.445 10.57 -15.773 1 48.91 236 ASN B C 1
ATOM 4891 O O . ASN B 1 236 ? -6.582 10.836 -16.969 1 48.91 236 ASN B O 1
ATOM 4895 N N . ASN B 1 237 ? -7.391 10.508 -14.969 1 45.28 237 ASN B N 1
ATOM 4896 C CA . ASN B 1 237 ? -8.75 10.414 -15.484 1 45.28 237 ASN B CA 1
ATOM 4897 C C . ASN B 1 237 ? -9.391 11.789 -15.641 1 45.28 237 ASN B C 1
ATOM 4899 O O . ASN B 1 237 ? -10.148 12.031 -16.578 1 45.28 237 ASN B O 1
ATOM 4903 N N . GLU B 1 238 ? -9.203 12.828 -14.727 1 43.16 238 GLU B N 1
ATOM 4904 C CA . GLU B 1 238 ? -9.734 14.188 -14.797 1 43.16 238 GLU B CA 1
ATOM 4905 C C . GLU B 1 238 ? -9.023 15 -15.875 1 43.16 238 GLU B C 1
ATOM 4907 O O . GLU B 1 238 ? -9.648 15.812 -16.562 1 43.16 238 GLU B O 1
ATOM 4912 N N . GLU B 1 239 ? -7.738 15.211 -15.961 1 38.69 239 GLU B N 1
ATOM 4913 C CA . GLU B 1 239 ? -7.051 15.891 -17.047 1 38.69 239 GLU B CA 1
ATOM 4914 C C . GLU B 1 239 ? -7.5 15.352 -18.406 1 38.69 239 GLU B C 1
ATOM 4916 O O . GLU B 1 239 ? -7.586 16.109 -19.375 1 38.69 239 GLU B O 1
ATOM 4921 N N . LEU B 1 240 ? -7.816 14.188 -18.469 1 37.09 240 LEU B N 1
ATOM 4922 C CA . LEU B 1 240 ? -8.398 13.641 -19.688 1 37.09 240 LEU B CA 1
ATOM 4923 C C . LEU B 1 240 ? -9.812 14.18 -19.906 1 37.09 240 LEU B C 1
ATOM 4925 O O . LEU B 1 240 ? -10.242 14.352 -21.047 1 37.09 240 LEU B O 1
ATOM 4929 N N . GLU B 1 241 ? -10.406 14.656 -18.859 1 33.47 241 GLU B N 1
ATOM 4930 C CA . GLU B 1 241 ? -11.742 15.234 -19 1 33.47 241 GLU B CA 1
ATOM 4931 C C . GLU B 1 241 ? -11.664 16.672 -19.5 1 33.47 241 GLU B C 1
ATOM 4933 O O . GLU B 1 241 ? -12.523 17.109 -20.25 1 33.47 241 GLU B O 1
ATOM 4938 N N . LYS B 1 242 ? -10.695 17.609 -19.141 1 38.06 242 LYS B N 1
ATOM 4939 C CA . LYS B 1 242 ? -10.617 18.953 -19.688 1 38.06 242 LYS B CA 1
ATOM 4940 C C . LYS B 1 242 ? -10.242 18.938 -21.172 1 38.06 242 LYS B C 1
ATOM 4942 O O . LYS B 1 242 ? -10.57 19.859 -21.906 1 38.06 242 LYS B O 1
ATOM 4947 N N . GLU B 1 243 ? -9.531 18.078 -21.609 1 29.88 243 GLU B N 1
ATOM 4948 C CA . GLU B 1 243 ? -9.266 18 -23.047 1 29.88 243 GLU B CA 1
ATOM 4949 C C . GLU B 1 243 ? -10.508 17.531 -23.812 1 29.88 243 GLU B C 1
ATOM 4951 O O . GLU B 1 243 ? -10.586 17.703 -25.031 1 29.88 243 GLU B O 1
ATOM 4956 N N . LYS B 1 244 ? -11.422 16.969 -23.062 1 34.94 244 LYS B N 1
ATOM 4957 C CA . LYS B 1 244 ? -12.68 16.562 -23.688 1 34.94 244 LYS B CA 1
ATOM 4958 C C . LYS B 1 244 ? -13.531 17.781 -24.047 1 34.94 244 LYS B C 1
ATOM 4960 O O . LYS B 1 244 ? -14.305 17.734 -25 1 34.94 244 LYS B O 1
ATOM 4965 N N . GLU B 1 245 ? -13.484 18.891 -23.266 1 33.31 245 GLU B N 1
ATOM 4966 C CA . GLU B 1 245 ? -14.344 20.016 -23.594 1 33.31 245 GLU B CA 1
ATOM 4967 C C . GLU B 1 245 ? -13.922 20.688 -24.891 1 33.31 245 GLU B C 1
ATOM 4969 O O . GLU B 1 245 ? -14.75 21.266 -25.594 1 33.31 245 GLU B O 1
ATOM 4974 N N . ASP B 1 246 ? -12.664 20.641 -25.234 1 32.22 246 ASP B N 1
ATOM 4975 C CA . ASP B 1 246 ? -12.336 21.312 -26.5 1 32.22 246 ASP B CA 1
ATOM 4976 C C . ASP B 1 246 ? -12.75 20.469 -27.703 1 32.22 246 ASP B C 1
ATOM 4978 O O . ASP B 1 246 ? -12.844 20.984 -28.812 1 32.22 246 ASP B O 1
ATOM 4982 N N . LEU B 1 247 ? -12.805 19.094 -27.531 1 32.78 247 LEU B N 1
ATOM 4983 C CA . LEU B 1 247 ? -13.141 18.359 -28.734 1 32.78 247 LEU B CA 1
ATOM 4984 C C . LEU B 1 247 ? -14.648 18.391 -28.984 1 32.78 247 LEU B C 1
ATOM 4986 O O . LEU B 1 247 ? -15.117 17.875 -30 1 32.78 247 LEU B O 1
ATOM 4990 N N . SER B 1 248 ? -15.461 18.656 -28 1 32.66 248 SER B N 1
ATOM 4991 C CA . SER B 1 248 ? -16.875 18.656 -28.328 1 32.66 248 SER B CA 1
ATOM 4992 C C . SER B 1 248 ? -17.203 19.719 -29.375 1 32.66 248 SER B C 1
ATOM 4994 O O . SER B 1 248 ? -18.297 19.75 -29.922 1 32.66 248 SER B O 1
ATOM 4996 N N . SER B 1 249 ? -16.391 20.75 -29.469 1 31.86 249 SER B N 1
ATOM 4997 C CA . SER B 1 249 ? -16.859 21.734 -30.453 1 31.86 249 SER B CA 1
ATOM 4998 C C . SER B 1 249 ? -16.734 21.188 -31.875 1 31.86 249 SER B C 1
ATOM 5000 O O . SER B 1 249 ? -17.203 21.828 -32.812 1 31.86 249 SER B O 1
ATOM 5002 N N . GLU B 1 250 ? -15.789 20.203 -32.031 1 30.86 250 GLU B N 1
ATOM 5003 C CA . GLU B 1 250 ? -15.625 19.906 -33.469 1 30.86 250 GLU B CA 1
ATOM 5004 C C . GLU B 1 250 ? -16.734 18.969 -33.938 1 30.86 250 GLU B C 1
ATOM 5006 O O . GLU B 1 250 ? -16.703 18.531 -35.094 1 30.86 250 GLU B O 1
ATOM 5011 N N . GLU B 1 251 ? -17.594 18.5 -33.031 1 31.48 251 GLU B N 1
ATOM 5012 C CA . GLU B 1 251 ? -18.516 17.5 -33.562 1 31.48 251 GLU B CA 1
ATOM 5013 C C . GLU B 1 251 ? -19.406 18.094 -34.656 1 31.48 251 GLU B C 1
ATOM 5015 O O . GLU B 1 251 ? -20.125 17.359 -35.344 1 31.48 251 GLU B O 1
ATOM 5020 N N . ASN B 1 252 ? -19.703 19.359 -34.594 1 30.33 252 ASN B N 1
ATOM 5021 C CA . ASN B 1 252 ? -20.828 19.625 -35.5 1 30.33 252 ASN B CA 1
ATOM 5022 C C . ASN B 1 252 ? -20.453 19.453 -36.969 1 30.33 252 ASN B C 1
ATOM 5024 O O . ASN B 1 252 ? -21.125 19.953 -37.844 1 30.33 252 ASN B O 1
ATOM 5028 N N . GLU B 1 253 ? -19.094 19.328 -37.281 1 27.81 253 GLU B N 1
ATOM 5029 C CA . GLU B 1 253 ? -19.031 19.453 -38.75 1 27.81 253 GLU B CA 1
ATOM 5030 C C . GLU B 1 253 ? -19.75 18.281 -39.406 1 27.81 253 GLU B C 1
ATOM 5032 O O . GLU B 1 253 ? -19.797 17.172 -38.875 1 27.81 253 GLU B O 1
ATOM 5037 N N . SER B 1 254 ? -20.453 18.484 -40.594 1 28.55 254 SER B N 1
ATOM 5038 C CA . SER B 1 254 ? -21.422 17.938 -41.531 1 28.55 254 SER B CA 1
ATOM 5039 C C . SER B 1 254 ? -20.984 16.562 -42.031 1 28.55 254 SER B C 1
ATOM 5041 O O . SER B 1 254 ? -19.797 16.219 -41.969 1 28.55 254 SER B O 1
ATOM 5043 N N . ASP B 1 255 ? -21.938 15.648 -42.531 1 29.05 255 ASP B N 1
ATOM 5044 C CA . ASP B 1 255 ? -22.375 14.375 -43.094 1 29.05 255 ASP B CA 1
ATOM 5045 C C . ASP B 1 255 ? -21.531 14.008 -44.312 1 29.05 255 ASP B C 1
ATOM 5047 O O . ASP B 1 255 ? -21.891 13.102 -45.062 1 29.05 255 ASP B O 1
ATOM 5051 N N . SER B 1 256 ? -20.641 14.922 -44.875 1 26.91 256 SER B N 1
ATOM 5052 C CA . SER B 1 256 ? -20.562 14.602 -46.281 1 26.91 256 SER B CA 1
ATOM 5053 C C . SER B 1 256 ? -20 13.203 -46.531 1 26.91 256 SER B C 1
ATOM 5055 O O . SER B 1 256 ? -20.609 12.375 -47.188 1 26.91 256 SER B O 1
ATOM 5057 N N . ASN B 1 257 ? -18.781 13.109 -47.312 1 29.25 257 ASN B N 1
ATOM 5058 C CA . ASN B 1 257 ? -18.469 12.188 -48.406 1 29.25 257 ASN B CA 1
ATOM 5059 C C . ASN B 1 257 ? -18.047 10.82 -47.875 1 29.25 257 ASN B C 1
ATOM 5061 O O . ASN B 1 257 ? -17.156 10.719 -47.031 1 29.25 257 ASN B O 1
ATOM 5065 N N . GLU B 1 258 ? -18.953 9.75 -48 1 30.45 258 GLU B N 1
ATOM 5066 C CA . GLU B 1 258 ? -19.141 8.312 -47.812 1 30.45 258 GLU B CA 1
ATOM 5067 C C . GLU B 1 258 ? -17.859 7.555 -48.156 1 30.45 258 GLU B C 1
ATOM 5069 O O . GLU B 1 258 ? -17.656 6.434 -47.688 1 30.45 258 GLU B O 1
ATOM 5074 N N . ASN B 1 259 ? -17.188 7.898 -49.281 1 30.16 259 ASN B N 1
ATOM 5075 C CA . ASN B 1 259 ? -16.609 6.812 -50.062 1 30.16 259 ASN B CA 1
ATOM 5076 C C . ASN B 1 259 ? -15.336 6.266 -49.438 1 30.16 259 ASN B C 1
ATOM 5078 O O . ASN B 1 259 ? -14.57 5.551 -50.062 1 30.16 259 ASN B O 1
ATOM 5082 N N . VAL B 1 260 ? -14.648 7.102 -48.562 1 31.86 260 VAL B N 1
ATOM 5083 C CA . VAL B 1 260 ? -13.305 6.52 -48.531 1 31.86 260 VAL B CA 1
ATOM 5084 C C . VAL B 1 260 ? -13.32 5.227 -47.719 1 31.86 260 VAL B C 1
ATOM 5086 O O . VAL B 1 260 ? -13.492 5.25 -46.5 1 31.86 260 VAL B O 1
ATOM 5089 N N . GLU B 1 261 ? -13.969 4.109 -48.062 1 36.47 261 GLU B N 1
ATOM 5090 C CA . GLU B 1 261 ? -14.094 2.756 -47.531 1 36.47 261 GLU B CA 1
ATOM 5091 C C . GLU B 1 261 ? -12.742 2.227 -47.062 1 36.47 261 GLU B C 1
ATOM 5093 O O . GLU B 1 261 ? -12.656 1.129 -46.5 1 36.47 261 GLU B O 1
ATOM 5098 N N . ASN B 1 262 ? -11.656 2.756 -47.625 1 43.62 262 ASN B N 1
ATOM 5099 C CA . ASN B 1 262 ? -10.602 1.767 -47.781 1 43.62 262 ASN B CA 1
ATOM 5100 C C . ASN B 1 262 ? -10.125 1.226 -46.438 1 43.62 262 ASN B C 1
ATOM 5102 O O . ASN B 1 262 ? -10 0.012 -46.25 1 43.62 262 ASN B O 1
ATOM 5106 N N . ASN B 1 263 ? -9.117 1.957 -45.781 1 51.53 263 ASN B N 1
ATOM 5107 C CA . ASN B 1 263 ? -8.031 1.3 -45.031 1 51.53 263 ASN B CA 1
ATOM 5108 C C . ASN B 1 263 ? -8.398 1.064 -43.594 1 51.53 263 ASN B C 1
ATOM 5110 O O . ASN B 1 263 ? -7.688 1.515 -42.688 1 51.53 263 ASN B O 1
ATOM 5114 N N . ILE B 1 264 ? -9.57 0.753 -43.219 1 60.78 264 ILE B N 1
ATOM 5115 C CA . ILE B 1 264 ? -9.852 0.524 -41.812 1 60.78 264 ILE B CA 1
ATOM 5116 C C . ILE B 1 264 ? -9.445 -0.898 -41.438 1 60.78 264 ILE B C 1
ATOM 5118 O O . ILE B 1 264 ? -9.992 -1.869 -41.969 1 60.78 264 ILE B O 1
ATOM 5122 N N . VAL B 1 265 ? -8.227 -1.097 -41 1 69.12 265 VAL B N 1
ATOM 5123 C CA . VAL B 1 265 ? -7.781 -2.385 -40.5 1 69.12 265 VAL B CA 1
ATOM 5124 C C . VAL B 1 265 ? -7.992 -2.43 -38.969 1 69.12 265 VAL B C 1
ATOM 5126 O O . VAL B 1 265 ? -7.504 -1.562 -38.25 1 69.12 265 VAL B O 1
ATOM 5129 N N . THR B 1 266 ? -8.859 -3.262 -38.469 1 75.81 266 THR B N 1
ATOM 5130 C CA . THR B 1 266 ? -9.055 -3.488 -37.062 1 75.81 266 THR B CA 1
ATOM 5131 C C . THR B 1 266 ? -7.828 -4.156 -36.438 1 75.81 266 THR B C 1
ATOM 5133 O O . THR B 1 266 ? -7.438 -5.254 -36.844 1 75.81 266 THR B O 1
ATOM 5136 N N . THR B 1 267 ? -7.168 -3.434 -35.625 1 78.62 267 THR B N 1
ATOM 5137 C CA . THR B 1 267 ? -5.941 -3.936 -35.031 1 78.62 267 THR B CA 1
ATOM 5138 C C . THR B 1 267 ? -6.254 -5 -33.969 1 78.62 267 THR B C 1
ATOM 5140 O O . THR B 1 267 ? -7.395 -5.117 -33.531 1 78.62 267 THR B O 1
ATOM 5143 N N . GLU B 1 268 ? -5.281 -5.777 -33.625 1 79 268 GLU B N 1
ATOM 5144 C CA . GLU B 1 268 ? -5.41 -6.793 -32.562 1 79 268 GLU B CA 1
ATOM 5145 C C . GLU B 1 268 ? -5.777 -6.164 -31.234 1 79 268 GLU B C 1
ATOM 5147 O O . GLU B 1 268 ? -6.559 -6.734 -30.469 1 79 268 GLU B O 1
ATOM 5152 N N . GLU B 1 269 ? -5.289 -5.047 -30.984 1 81.5 269 GLU B N 1
ATOM 5153 C CA . GLU B 1 269 ? -5.574 -4.34 -29.75 1 81.5 269 GLU B CA 1
ATOM 5154 C C . GLU B 1 269 ? -7.043 -3.92 -29.672 1 81.5 269 GLU B C 1
ATOM 5156 O O . GLU B 1 269 ? -7.664 -4 -28.609 1 81.5 269 GLU B O 1
ATOM 5161 N N . GLU B 1 270 ? -7.535 -3.504 -30.75 1 84.88 270 GLU B N 1
ATOM 5162 C CA . GLU B 1 270 ? -8.938 -3.104 -30.812 1 84.88 270 GLU B CA 1
ATOM 5163 C C . GLU B 1 270 ? -9.867 -4.297 -30.578 1 84.88 270 GLU B C 1
ATOM 5165 O O . GLU B 1 270 ? -10.859 -4.184 -29.859 1 84.88 270 GLU B O 1
ATOM 5170 N N . LEU B 1 271 ? -9.414 -5.387 -31.078 1 81.12 271 LEU B N 1
ATOM 5171 C CA . LEU B 1 271 ? -10.195 -6.605 -30.891 1 81.12 271 LEU B CA 1
ATOM 5172 C C . LEU B 1 271 ? -10.133 -7.07 -29.438 1 81.12 271 LEU B C 1
ATOM 5174 O O . LEU B 1 271 ? -11.141 -7.52 -28.891 1 81.12 271 LEU B O 1
ATOM 5178 N N . GLU B 1 272 ? -9.023 -6.895 -28.938 1 80.25 272 GLU B N 1
ATOM 5179 C CA . GLU B 1 272 ? -8.867 -7.23 -27.516 1 80.25 272 GLU B CA 1
ATOM 5180 C C . GLU B 1 272 ? -9.742 -6.34 -26.641 1 80.25 272 GLU B C 1
ATOM 5182 O O . GLU B 1 272 ? -10.43 -6.828 -25.734 1 80.25 272 GLU B O 1
ATOM 5187 N N . GLY B 1 273 ? -9.695 -5.105 -26.875 1 88.44 273 GLY B N 1
ATOM 5188 C CA . GLY B 1 273 ? -10.547 -4.172 -26.156 1 88.44 273 GLY B CA 1
ATOM 5189 C C . GLY B 1 273 ? -12.023 -4.477 -26.297 1 88.44 273 GLY B C 1
ATOM 5190 O O . GLY B 1 273 ? -12.766 -4.457 -25.312 1 88.44 273 GLY B O 1
ATOM 5191 N N . PHE B 1 274 ? -12.398 -4.797 -27.453 1 89.81 274 PHE B N 1
ATOM 5192 C CA . PHE B 1 274 ? -13.781 -5.164 -27.719 1 89.81 274 PHE B CA 1
ATOM 5193 C C . PHE B 1 274 ? -14.18 -6.406 -26.922 1 89.81 274 PHE B C 1
ATOM 5195 O O . PHE B 1 274 ? -15.25 -6.445 -26.328 1 89.81 274 PHE B O 1
ATOM 5202 N N . ASN B 1 275 ? -13.305 -7.285 -26.875 1 82.12 275 ASN B N 1
ATOM 5203 C CA . ASN B 1 275 ? -13.609 -8.531 -26.172 1 82.12 275 ASN B CA 1
ATOM 5204 C C . ASN B 1 275 ? -13.75 -8.305 -24.672 1 82.12 275 ASN B C 1
ATOM 5206 O O . ASN B 1 275 ? -14.586 -8.93 -24.031 1 82.12 275 ASN B O 1
ATOM 5210 N N . ILE B 1 276 ? -12.961 -7.391 -24.203 1 84.75 276 ILE B N 1
ATOM 5211 C CA . ILE B 1 276 ? -13.07 -7.039 -22.781 1 84.75 276 ILE B CA 1
ATOM 5212 C C . ILE B 1 276 ? -14.43 -6.387 -22.516 1 84.75 276 ILE B C 1
ATOM 5214 O O . ILE B 1 276 ? -15.133 -6.766 -21.594 1 84.75 276 ILE B O 1
ATOM 5218 N N . VAL B 1 277 ? -14.828 -5.469 -23.344 1 91.38 277 VAL B N 1
ATOM 5219 C CA . VAL B 1 277 ? -16.094 -4.773 -23.203 1 91.38 277 VAL B CA 1
ATOM 5220 C C . VAL B 1 277 ? -17.25 -5.766 -23.344 1 91.38 277 VAL B C 1
ATOM 5222 O O . VAL B 1 277 ? -18.188 -5.758 -22.547 1 91.38 277 VAL B O 1
ATOM 5225 N N . ARG B 1 278 ? -17.109 -6.617 -24.281 1 85.31 278 ARG B N 1
ATOM 5226 C CA . ARG B 1 278 ? -18.125 -7.633 -24.516 1 85.31 278 ARG B CA 1
ATOM 5227 C C . ARG B 1 278 ? -18.281 -8.555 -23.297 1 85.31 278 ARG B C 1
ATOM 5229 O O . ARG B 1 278 ? -19.391 -8.898 -22.906 1 85.31 278 ARG B O 1
ATOM 5236 N N . SER B 1 279 ? -17.219 -8.836 -22.75 1 80.31 279 SER B N 1
ATOM 5237 C CA . SER B 1 279 ? -17.219 -9.695 -21.578 1 80.31 279 SER B CA 1
ATOM 5238 C C . SER B 1 279 ? -17.922 -9.023 -20.406 1 80.31 279 SER B C 1
ATOM 5240 O O . SER B 1 279 ? -18.703 -9.656 -19.703 1 80.31 279 SER B O 1
ATOM 5242 N N . ILE B 1 280 ? -17.641 -7.828 -20.219 1 83.12 280 ILE B N 1
ATOM 5243 C CA . ILE B 1 280 ? -18.234 -7.047 -19.141 1 83.12 280 ILE B CA 1
ATOM 5244 C C . ILE B 1 280 ? -19.75 -6.941 -19.375 1 83.12 280 ILE B C 1
ATOM 5246 O O . ILE B 1 280 ? -20.531 -7.184 -18.453 1 83.12 280 ILE B O 1
ATOM 5250 N N . LEU B 1 281 ? -20.141 -6.734 -20.547 1 87.88 281 LEU B N 1
ATOM 5251 C CA . LEU B 1 281 ? -21.531 -6.445 -20.859 1 87.88 281 LEU B CA 1
ATOM 5252 C C . LEU B 1 281 ? -22.344 -7.734 -20.984 1 87.88 281 LEU B C 1
ATOM 5254 O O . LEU B 1 281 ? -23.578 -7.719 -20.859 1 87.88 281 LEU B O 1
ATOM 5258 N N . SER B 1 282 ? -21.688 -8.797 -21.109 1 80.06 282 SER B N 1
ATOM 5259 C CA . SER B 1 282 ? -22.359 -10.078 -21.266 1 80.06 282 SER B CA 1
ATOM 5260 C C . SER B 1 282 ? -23.031 -10.516 -19.969 1 80.06 282 SER B C 1
ATOM 5262 O O . SER B 1 282 ? -23.844 -11.445 -19.953 1 80.06 282 SER B O 1
ATOM 5264 N N . GLU B 1 283 ? -22.719 -9.789 -18.969 1 77.38 283 GLU B N 1
ATOM 5265 C CA . GLU B 1 283 ? -23.375 -10.055 -17.688 1 77.38 283 GLU B CA 1
ATOM 5266 C C . GLU B 1 283 ? -24.797 -9.539 -17.672 1 77.38 283 GLU B C 1
ATOM 5268 O O . GLU B 1 283 ? -25.625 -10.008 -16.891 1 77.38 283 GLU B O 1
ATOM 5273 N N . VAL B 1 284 ? -25.094 -8.672 -18.562 1 81.69 284 VAL B N 1
ATOM 5274 C CA . VAL B 1 284 ? -26.391 -7.996 -18.531 1 81.69 284 VAL B CA 1
ATOM 5275 C C . VAL B 1 284 ? -27.172 -8.328 -19.797 1 81.69 284 VAL B C 1
ATOM 5277 O O . VAL B 1 284 ? -28.406 -8.383 -19.781 1 81.69 284 VAL B O 1
ATOM 5280 N N . ILE B 1 285 ? -26.453 -8.594 -20.859 1 84.88 285 ILE B N 1
ATOM 5281 C CA . ILE B 1 285 ? -27.141 -8.852 -22.109 1 84.88 285 ILE B CA 1
ATOM 5282 C C . ILE B 1 285 ? -26.453 -9.984 -22.859 1 84.88 285 ILE B C 1
ATOM 5284 O O . ILE B 1 285 ? -25.359 -10.398 -22.5 1 84.88 285 ILE B O 1
ATOM 5288 N N . ASP B 1 286 ? -27.188 -10.453 -23.812 1 80.88 286 ASP B N 1
ATOM 5289 C CA . ASP B 1 286 ? -26.609 -11.461 -24.703 1 80.88 286 ASP B CA 1
ATOM 5290 C C . ASP B 1 286 ? -25.406 -10.914 -25.453 1 80.88 286 ASP B C 1
ATOM 5292 O O . ASP B 1 286 ? -25.469 -9.836 -26.047 1 80.88 286 ASP B O 1
ATOM 5296 N N . PRO B 1 287 ? -24.297 -11.602 -25.422 1 82 287 PRO B N 1
ATOM 5297 C CA . PRO B 1 287 ? -23.078 -11.141 -26.094 1 82 287 PRO B CA 1
ATOM 5298 C C . PRO B 1 287 ? -23.281 -10.898 -27.578 1 82 287 PRO B C 1
ATOM 5300 O O . PRO B 1 287 ? -22.562 -10.086 -28.188 1 82 287 PRO B O 1
ATOM 5303 N N . GLU B 1 288 ? -24.219 -11.555 -28.172 1 85.56 288 GLU B N 1
ATOM 5304 C CA . GLU B 1 288 ? -24.469 -11.398 -29.594 1 85.56 288 GLU B CA 1
ATOM 5305 C C . GLU B 1 288 ? -25.047 -10.016 -29.906 1 85.56 288 GLU B C 1
ATOM 5307 O O . GLU B 1 288 ? -24.938 -9.539 -31.031 1 85.56 288 GLU B O 1
ATOM 5312 N N . ASP B 1 289 ? -25.594 -9.375 -28.953 1 88.44 289 ASP B N 1
ATOM 5313 C CA . ASP B 1 289 ? -26.203 -8.055 -29.109 1 88.44 289 ASP B CA 1
ATOM 5314 C C . ASP B 1 289 ? -25.156 -6.953 -29.047 1 88.44 289 ASP B C 1
ATOM 5316 O O . ASP B 1 289 ? -25.453 -5.785 -29.281 1 88.44 289 ASP B O 1
ATOM 5320 N N . ILE B 1 290 ? -23.938 -7.387 -28.734 1 89.81 290 ILE B N 1
ATOM 5321 C CA . ILE B 1 290 ? -22.828 -6.445 -28.672 1 89.81 290 ILE B CA 1
ATOM 5322 C C . ILE B 1 290 ? -22.016 -6.539 -29.969 1 89.81 290 ILE B C 1
ATOM 5324 O O . ILE B 1 290 ? -21.438 -7.586 -30.266 1 89.81 290 ILE B O 1
ATOM 5328 N N . THR B 1 291 ? -21.984 -5.504 -30.688 1 90.88 291 THR B N 1
ATOM 5329 C CA . THR B 1 291 ? -21.344 -5.527 -32 1 90.88 291 THR B CA 1
ATOM 5330 C C . THR B 1 291 ? -20.25 -4.477 -32.094 1 90.88 291 THR B C 1
ATOM 5332 O O . THR B 1 291 ? -20.25 -3.498 -31.344 1 90.88 291 THR B O 1
ATOM 5335 N N . ILE B 1 292 ? -19.281 -4.707 -32.938 1 89 292 ILE B N 1
ATOM 5336 C CA . ILE B 1 292 ? -18.109 -3.846 -33.125 1 89 292 ILE B CA 1
ATOM 5337 C C . ILE B 1 292 ? -18.203 -3.15 -34.469 1 89 292 ILE B C 1
ATOM 5339 O O . ILE B 1 292 ? -18.641 -3.748 -35.438 1 89 292 ILE B O 1
ATOM 5343 N N . LYS B 1 293 ? -17.938 -1.89 -34.531 1 88 293 LYS B N 1
ATOM 5344 C CA . LYS B 1 293 ? -17.812 -1.127 -35.75 1 88 293 LYS B CA 1
ATOM 5345 C C . LYS B 1 293 ? -16.531 -0.308 -35.75 1 88 293 LYS B C 1
ATOM 5347 O O . LYS B 1 293 ? -16.391 0.648 -35 1 88 293 LYS B O 1
ATOM 5352 N N . ASP B 1 294 ? -15.648 -0.734 -36.625 1 85 294 ASP B N 1
ATOM 5353 C CA . ASP B 1 294 ? -14.367 -0.036 -36.719 1 85 294 ASP B CA 1
ATOM 5354 C C . ASP B 1 294 ? -14.445 1.106 -37.75 1 85 294 ASP B C 1
ATOM 5356 O O . ASP B 1 294 ? -14.922 0.918 -38.844 1 85 294 ASP B O 1
ATOM 5360 N N . VAL B 1 295 ? -14.125 2.287 -37.312 1 80.38 295 VAL B N 1
ATOM 5361 C CA . VAL B 1 295 ? -14 3.447 -38.188 1 80.38 295 VAL B CA 1
ATOM 5362 C C . VAL B 1 295 ? -12.586 4.02 -38.094 1 80.38 295 VAL B C 1
ATOM 5364 O O . VAL B 1 295 ? -11.75 3.5 -37.344 1 80.38 295 VAL B O 1
ATOM 5367 N N . GLU B 1 296 ? -12.211 4.922 -38.875 1 74.88 296 GLU B N 1
ATOM 5368 C CA . GLU B 1 296 ? -10.852 5.449 -39 1 74.88 296 GLU B CA 1
ATOM 5369 C C . GLU B 1 296 ? -10.359 6.012 -37.656 1 74.88 296 GLU B C 1
ATOM 5371 O O . GLU B 1 296 ? -9.188 5.855 -37.312 1 74.88 296 GLU B O 1
ATOM 5376 N N . ARG B 1 297 ? -11.172 6.531 -36.875 1 79.38 297 ARG B N 1
ATOM 5377 C CA . ARG B 1 297 ? -10.742 7.301 -35.688 1 79.38 297 ARG B CA 1
ATOM 5378 C C . ARG B 1 297 ? -10.859 6.469 -34.438 1 79.38 297 ARG B C 1
ATOM 5380 O O . ARG B 1 297 ? -10.156 6.73 -33.438 1 79.38 297 ARG B O 1
ATOM 5387 N N . TYR B 1 298 ? -11.773 5.543 -34.469 1 88.12 298 TYR B N 1
ATOM 5388 C CA . TYR B 1 298 ? -12 4.727 -33.281 1 88.12 298 TYR B CA 1
ATOM 5389 C C . TYR B 1 298 ? -12.688 3.416 -33.625 1 88.12 298 TYR B C 1
ATOM 5391 O O . TYR B 1 298 ? -13.195 3.26 -34.75 1 88.12 298 TYR B O 1
ATOM 5399 N N . CYS B 1 299 ? -12.594 2.414 -32.719 1 88.44 299 CYS B N 1
ATOM 5400 C CA . CYS B 1 299 ? -13.367 1.179 -32.781 1 88.44 299 CYS B CA 1
ATOM 5401 C C . CYS B 1 299 ? -14.602 1.261 -31.891 1 88.44 299 CYS B C 1
ATOM 5403 O O . CYS B 1 299 ? -14.492 1.302 -30.672 1 88.44 299 CYS B O 1
ATOM 5405 N N . GLY B 1 300 ? -15.711 1.36 -32.469 1 91.38 300 GLY B N 1
ATOM 5406 C CA . GLY B 1 300 ? -16.953 1.528 -31.75 1 91.38 300 GLY B CA 1
ATOM 5407 C C . GLY B 1 300 ? -17.578 0.213 -31.312 1 91.38 300 GLY B C 1
ATOM 5408 O O . GLY B 1 300 ? -17.5 -0.782 -32.031 1 91.38 300 GLY B O 1
ATOM 5409 N N . VAL B 1 301 ? -18.094 0.266 -30.062 1 93.44 301 VAL B N 1
ATOM 5410 C CA . VAL B 1 301 ? -18.891 -0.844 -29.531 1 93.44 301 VAL B CA 1
ATOM 5411 C C . VAL B 1 301 ? -20.359 -0.446 -29.484 1 93.44 301 VAL B C 1
ATOM 5413 O O . VAL B 1 301 ? -20.719 0.533 -28.812 1 93.44 301 VAL B O 1
ATOM 5416 N N . LEU B 1 302 ? -21.188 -1.253 -30.172 1 92 302 LEU B N 1
ATOM 5417 C CA . LEU B 1 302 ? -22.594 -0.885 -30.375 1 92 302 LEU B CA 1
ATOM 5418 C C . LEU B 1 302 ? -23.516 -1.936 -29.797 1 92 302 LEU B C 1
ATOM 5420 O O . LEU B 1 302 ? -23.125 -3.092 -29.625 1 92 302 LEU B O 1
ATOM 5424 N N . TYR B 1 303 ? -24.719 -1.44 -29.453 1 91.62 303 TYR B N 1
ATOM 5425 C CA . TYR B 1 303 ? -25.812 -2.344 -29.109 1 91.62 303 TYR B CA 1
ATOM 5426 C C . TYR B 1 303 ? -26.641 -2.701 -30.328 1 91.62 303 TYR B C 1
ATOM 5428 O O . TYR B 1 303 ? -27.219 -1.823 -30.969 1 91.62 303 TYR B O 1
ATOM 5436 N N . LYS B 1 304 ? -26.641 -3.959 -30.703 1 89.56 304 LYS B N 1
ATOM 5437 C CA . LYS B 1 304 ? -27.438 -4.523 -31.797 1 89.56 304 LYS B CA 1
ATOM 5438 C C . LYS B 1 304 ? -27.125 -3.828 -33.125 1 89.56 304 LYS B C 1
ATOM 5440 O O . LYS B 1 304 ? -28.031 -3.473 -33.875 1 89.56 304 LYS B O 1
ATOM 5445 N N . ASN B 1 305 ? -25.906 -3.504 -33.312 1 87.12 305 ASN B N 1
ATOM 5446 C CA . ASN B 1 305 ? -25.375 -2.945 -34.562 1 87.12 305 ASN B CA 1
ATOM 5447 C C . ASN B 1 305 ? -26.078 -1.648 -34.938 1 87.12 305 ASN B C 1
ATOM 5449 O O . ASN B 1 305 ? -26.25 -1.354 -36.125 1 87.12 305 ASN B O 1
ATOM 5453 N N . ASN B 1 306 ? -26.609 -0.939 -34 1 88.19 306 ASN B N 1
ATOM 5454 C CA . ASN B 1 306 ? -27.25 0.355 -34.156 1 88.19 306 ASN B CA 1
ATOM 5455 C C . ASN B 1 306 ? -26.297 1.507 -33.844 1 88.19 306 ASN B C 1
ATOM 5457 O O . ASN B 1 306 ? -25.875 1.66 -32.719 1 88.19 306 ASN B O 1
ATOM 5461 N N . THR B 1 307 ? -25.938 2.297 -34.875 1 84.44 307 THR B N 1
ATOM 5462 C CA . THR B 1 307 ? -24.953 3.357 -34.75 1 84.44 307 THR B CA 1
ATOM 5463 C C . THR B 1 307 ? -25.453 4.441 -33.812 1 84.44 307 THR B C 1
ATOM 5465 O O . THR B 1 307 ? -24.656 5.211 -33.25 1 84.44 307 THR B O 1
ATOM 5468 N N . ARG B 1 308 ? -26.688 4.547 -33.531 1 82.31 308 ARG B N 1
ATOM 5469 C CA . ARG B 1 308 ? -27.25 5.512 -32.594 1 82.31 308 ARG B CA 1
ATOM 5470 C C . ARG B 1 308 ? -27.188 4.984 -31.156 1 82.31 308 ARG B C 1
ATOM 5472 O O . ARG B 1 308 ? -27.359 5.742 -30.203 1 82.31 308 ARG B O 1
ATOM 5479 N N . LYS B 1 309 ? -26.984 3.691 -31.031 1 88.81 309 LYS B N 1
ATOM 5480 C CA . LYS B 1 309 ? -26.875 3.051 -29.719 1 88.81 309 LYS B CA 1
ATOM 5481 C C . LYS B 1 309 ? -25.438 2.623 -29.438 1 88.81 309 LYS B C 1
ATOM 5483 O O . LYS B 1 309 ? -25.141 1.43 -29.312 1 88.81 309 LYS B O 1
ATOM 5488 N N . TRP B 1 310 ? -24.578 3.684 -29.328 1 91.12 310 TRP B N 1
ATOM 5489 C CA . TRP B 1 310 ? -23.156 3.406 -29.094 1 91.12 310 TRP B CA 1
ATOM 5490 C C . TRP B 1 310 ? -22.859 3.387 -27.594 1 91.12 310 TRP B C 1
ATOM 5492 O O . TRP B 1 310 ? -23.312 4.254 -26.859 1 91.12 310 TRP B O 1
ATOM 5502 N N . ILE B 1 311 ? -22.188 2.318 -27.188 1 93.19 311 ILE B N 1
ATOM 5503 C CA . ILE B 1 311 ? -21.875 2.07 -25.781 1 93.19 311 ILE B CA 1
ATOM 5504 C C . ILE B 1 311 ? -20.547 2.736 -25.422 1 93.19 311 ILE B C 1
ATOM 5506 O O . ILE B 1 311 ? -20.453 3.479 -24.438 1 93.19 311 ILE B O 1
ATOM 5510 N N . CYS B 1 312 ? -19.547 2.328 -26.219 1 93.06 312 CYS B N 1
ATOM 5511 C CA . CYS B 1 312 ? -18.25 2.955 -26 1 93.06 312 CYS B CA 1
ATOM 5512 C C . CYS B 1 312 ? -17.438 2.982 -27.297 1 93.06 312 CYS B C 1
ATOM 5514 O O . CYS B 1 312 ? -17.812 2.344 -28.281 1 93.06 312 CYS B O 1
ATOM 5516 N N . ARG B 1 313 ? -16.406 3.859 -27.312 1 91.31 313 ARG B N 1
ATOM 5517 C CA . ARG B 1 313 ? -15.469 3.992 -28.422 1 91.31 313 ARG B CA 1
ATOM 5518 C C . ARG B 1 313 ? -14.039 3.768 -27.953 1 91.31 313 ARG B C 1
ATOM 5520 O O . ARG B 1 313 ? -13.578 4.414 -27.016 1 91.31 313 ARG B O 1
ATOM 5527 N N . LEU B 1 314 ? -13.445 2.811 -28.578 1 91.12 314 LEU B N 1
ATOM 5528 C CA . LEU B 1 314 ? -12.055 2.469 -28.281 1 91.12 314 LEU B CA 1
ATOM 5529 C C . LEU B 1 314 ? -11.102 3.27 -29.156 1 91.12 314 LEU B C 1
ATOM 5531 O O . LEU B 1 314 ? -11.062 3.086 -30.375 1 91.12 314 LEU B O 1
ATOM 5535 N N . CYS B 1 315 ? -10.305 4.121 -28.531 1 86.44 315 CYS B N 1
ATOM 5536 C CA . CYS B 1 315 ? -9.367 4.988 -29.234 1 86.44 315 CYS B CA 1
ATOM 5537 C C . CYS B 1 315 ? -7.93 4.562 -28.969 1 86.44 315 CYS B C 1
ATOM 5539 O O . CYS B 1 315 ? -7.258 5.129 -28.109 1 86.44 315 CYS B O 1
ATOM 5541 N N . PHE B 1 316 ? -7.508 3.553 -29.75 1 84.69 316 PHE B N 1
ATOM 5542 C CA . PHE B 1 316 ? -6.207 2.953 -29.469 1 84.69 316 PHE B CA 1
ATOM 5543 C C . PHE B 1 316 ? -5.172 3.43 -30.484 1 84.69 316 PHE B C 1
ATOM 5545 O O . PHE B 1 316 ? -3.99 3.102 -30.375 1 84.69 316 PHE B O 1
ATOM 5552 N N . ASN B 1 317 ? -5.574 4.184 -31.406 1 71.38 317 ASN B N 1
ATOM 5553 C CA . ASN B 1 317 ? -4.66 4.641 -32.438 1 71.38 317 ASN B CA 1
ATOM 5554 C C . ASN B 1 317 ? -3.951 5.93 -32.031 1 71.38 317 ASN B C 1
ATOM 5556 O O . ASN B 1 317 ? -3.062 6.402 -32.75 1 71.38 317 ASN B O 1
ATOM 5560 N N . ALA B 1 318 ? -4.336 6.453 -31 1 66.25 318 ALA B N 1
ATOM 5561 C CA . ALA B 1 318 ? -3.738 7.699 -30.531 1 66.25 318 ALA B CA 1
ATOM 5562 C C . ALA B 1 318 ? -2.52 7.422 -29.656 1 66.25 318 ALA B C 1
ATOM 5564 O O . ALA B 1 318 ? -2.303 6.289 -29.219 1 66.25 318 ALA B O 1
ATOM 5565 N N . VAL B 1 319 ? -1.628 8.367 -29.484 1 68.06 319 VAL B N 1
ATOM 5566 C CA . VAL B 1 319 ? -0.429 8.281 -28.656 1 68.06 319 VAL B CA 1
ATOM 5567 C C . VAL B 1 319 ? -0.803 7.828 -27.25 1 68.06 319 VAL B C 1
ATOM 5569 O O . VAL B 1 319 ? -0.132 6.969 -26.672 1 68.06 319 VAL B O 1
ATOM 5572 N N . LYS B 1 320 ? -1.866 8.266 -26.797 1 74.25 320 LYS B N 1
ATOM 5573 C CA . LYS B 1 320 ? -2.447 7.797 -25.531 1 74.25 320 LYS B CA 1
ATOM 5574 C C . LYS B 1 320 ? -3.766 7.07 -25.781 1 74.25 320 LYS B C 1
ATOM 5576 O O . LYS B 1 320 ? -4.711 7.648 -26.328 1 74.25 320 LYS B O 1
ATOM 5581 N N . LYS B 1 321 ? -3.781 5.793 -25.391 1 82.56 321 LYS B N 1
ATOM 5582 C CA . LYS B 1 321 ? -4.98 4.98 -25.578 1 82.56 321 LYS B CA 1
ATOM 5583 C C . LYS B 1 321 ? -6.105 5.438 -24.656 1 82.56 321 LYS B C 1
ATOM 5585 O O . LYS B 1 321 ? -5.859 5.816 -23.5 1 82.56 321 LYS B O 1
ATOM 5590 N N . SER B 1 322 ? -7.277 5.535 -25.203 1 88.38 322 SER B N 1
ATOM 5591 C CA . SER B 1 322 ? -8.422 5.941 -24.391 1 88.38 322 SER B CA 1
ATOM 5592 C C . SER B 1 322 ? -9.688 5.199 -24.812 1 88.38 322 SER B C 1
ATOM 5594 O O . SER B 1 322 ? -9.742 4.621 -25.906 1 88.38 322 SER B O 1
ATOM 5596 N N . ILE B 1 323 ? -10.609 5.152 -23.828 1 90.94 323 ILE B N 1
ATOM 5597 C CA . ILE B 1 323 ? -11.961 4.652 -24.078 1 90.94 323 ILE B CA 1
ATOM 5598 C C . ILE B 1 323 ? -12.977 5.762 -23.812 1 90.94 323 ILE B C 1
ATOM 5600 O O . ILE B 1 323 ? -12.867 6.484 -22.812 1 90.94 323 ILE B O 1
ATOM 5604 N N . ILE B 1 324 ? -13.852 5.953 -24.766 1 89.25 324 ILE B N 1
ATOM 5605 C CA . ILE B 1 324 ? -14.938 6.914 -24.609 1 89.25 324 ILE B CA 1
ATOM 5606 C C . ILE B 1 324 ? -16.25 6.176 -24.312 1 89.25 324 ILE B C 1
ATOM 5608 O O . ILE B 1 324 ? -16.672 5.328 -25.109 1 89.25 324 ILE B O 1
ATOM 5612 N N . ILE B 1 325 ? -16.812 6.504 -23.188 1 91.12 325 ILE B N 1
ATOM 5613 C CA . ILE B 1 325 ? -18.031 5.812 -22.797 1 91.12 325 ILE B CA 1
ATOM 5614 C C . ILE B 1 325 ? -19.203 6.789 -22.812 1 91.12 325 ILE B C 1
ATOM 5616 O O . ILE B 1 325 ? -19.094 7.91 -22.312 1 91.12 325 ILE B O 1
ATOM 5620 N N . SER B 1 326 ? -20.297 6.375 -23.422 1 88.19 326 SER B N 1
ATOM 5621 C CA . SER B 1 326 ? -21.484 7.215 -23.562 1 88.19 326 SER B CA 1
ATOM 5622 C C . SER B 1 326 ? -22.25 7.336 -22.25 1 88.19 326 SER B C 1
ATOM 5624 O O . SER B 1 326 ? -22.5 6.332 -21.594 1 88.19 326 SER B O 1
ATOM 5626 N N . ASP B 1 327 ? -22.609 8.523 -21.891 1 80.56 327 ASP B N 1
ATOM 5627 C CA . ASP B 1 327 ? -23.359 8.719 -20.656 1 80.56 327 ASP B CA 1
ATOM 5628 C C . ASP B 1 327 ? -24.875 8.672 -20.938 1 80.56 327 ASP B C 1
ATOM 5630 O O . ASP B 1 327 ? -25.297 8.297 -22.016 1 80.56 327 ASP B O 1
ATOM 5634 N N . GLU B 1 328 ? -25.703 9.023 -19.938 1 76.5 328 GLU B N 1
ATOM 5635 C CA . GLU B 1 328 ? -27.156 8.938 -20.031 1 76.5 328 GLU B CA 1
ATOM 5636 C C . GLU B 1 328 ? -27.688 9.867 -21.125 1 76.5 328 GLU B C 1
ATOM 5638 O O . GLU B 1 328 ? -28.719 9.578 -21.734 1 76.5 328 GLU B O 1
ATOM 5643 N N . ASN B 1 329 ? -26.969 10.914 -21.422 1 74.56 329 ASN B N 1
ATOM 5644 C CA . ASN B 1 329 ? -27.391 11.867 -22.453 1 74.56 329 ASN B CA 1
ATOM 5645 C C . ASN B 1 329 ? -26.672 11.625 -23.781 1 74.56 329 ASN B C 1
ATOM 5647 O O . ASN B 1 329 ? -26.672 12.484 -24.656 1 74.56 329 ASN B O 1
ATOM 5651 N N . LYS B 1 330 ? -26.031 10.453 -23.891 1 75.44 330 LYS B N 1
ATOM 5652 C CA . LYS B 1 330 ? -25.312 10.039 -25.094 1 75.44 330 LYS B CA 1
ATOM 5653 C C . LYS B 1 330 ? -24.125 10.945 -25.359 1 75.44 330 LYS B C 1
ATOM 5655 O O . LYS B 1 330 ? -23.703 11.117 -26.516 1 75.44 330 LYS B O 1
ATOM 5660 N N . LEU B 1 331 ? -23.781 11.555 -24.266 1 80 331 LEU B N 1
ATOM 5661 C CA . LEU B 1 331 ? -22.531 12.305 -24.359 1 80 331 LEU B CA 1
ATOM 5662 C C . LEU B 1 331 ? -21.328 11.422 -24.016 1 80 331 LEU B C 1
ATOM 5664 O O . LEU B 1 331 ? -21.406 10.602 -23.109 1 80 331 LEU B O 1
ATOM 5668 N N . GLY B 1 332 ? -20.25 11.5 -24.781 1 81.31 332 GLY B N 1
ATOM 5669 C CA . GLY B 1 332 ? -19.062 10.656 -24.609 1 81.31 332 GLY B CA 1
ATOM 5670 C C . GLY B 1 332 ? -18.125 11.164 -23.531 1 81.31 332 GLY B C 1
ATOM 5671 O O . GLY B 1 332 ? -17.75 12.336 -23.531 1 81.31 332 GLY B O 1
ATOM 5672 N N . ILE B 1 333 ? -17.875 10.289 -22.609 1 83.44 333 ILE B N 1
ATOM 5673 C CA . ILE B 1 333 ? -16.859 10.562 -21.594 1 83.44 333 ILE B CA 1
ATOM 5674 C C . ILE B 1 333 ? -15.586 9.789 -21.906 1 83.44 333 ILE B C 1
ATOM 5676 O O . ILE B 1 333 ? -15.617 8.562 -22.047 1 83.44 333 ILE B O 1
ATOM 5680 N N . ARG B 1 334 ? -14.461 10.453 -22.016 1 83.88 334 ARG B N 1
ATOM 5681 C CA . ARG B 1 334 ? -13.203 9.805 -22.375 1 83.88 334 ARG B CA 1
ATOM 5682 C C . ARG B 1 334 ? -12.414 9.391 -21.141 1 83.88 334 ARG B C 1
ATOM 5684 O O . ARG B 1 334 ? -12.258 10.172 -20.203 1 83.88 334 ARG B O 1
ATOM 5691 N N . TYR B 1 335 ? -11.969 8.195 -21.156 1 85.31 335 TYR B N 1
ATOM 5692 C CA . TYR B 1 335 ? -11.109 7.602 -20.141 1 85.31 335 TYR B CA 1
ATOM 5693 C C . TYR B 1 335 ? -9.789 7.141 -20.75 1 85.31 335 TYR B C 1
ATOM 5695 O O . TYR B 1 335 ? -9.773 6.336 -21.688 1 85.31 335 TYR B O 1
ATOM 5703 N N . TYR B 1 336 ? -8.727 7.691 -20.312 1 79.12 336 TYR B N 1
ATOM 5704 C CA . TYR B 1 336 ? -7.449 7.219 -20.828 1 79.12 336 TYR B CA 1
ATOM 5705 C C . TYR B 1 336 ? -6.996 5.953 -20.109 1 79.12 336 TYR B C 1
ATOM 5707 O O . TYR B 1 336 ? -7.172 5.828 -18.906 1 79.12 336 TYR B O 1
ATOM 5715 N N . ILE B 1 337 ? -6.473 5.066 -20.781 1 80.94 337 ILE B N 1
ATOM 5716 C CA . ILE B 1 337 ? -6.047 3.771 -20.266 1 80.94 337 ILE B CA 1
ATOM 5717 C C . ILE B 1 337 ? -4.578 3.533 -20.609 1 80.94 337 ILE B C 1
ATOM 5719 O O . ILE B 1 337 ? -4.105 3.967 -21.672 1 80.94 337 ILE B O 1
ATOM 5723 N N . ASN B 1 338 ? -3.867 2.965 -19.688 1 75.38 338 ASN B N 1
ATOM 5724 C CA . ASN B 1 338 ? -2.473 2.617 -19.938 1 75.38 338 ASN B CA 1
ATOM 5725 C C . ASN B 1 338 ? -2.348 1.27 -20.641 1 75.38 338 ASN B C 1
ATOM 5727 O O . ASN B 1 338 ? -1.43 1.061 -21.438 1 75.38 338 ASN B O 1
ATOM 5731 N N . SER B 1 339 ? -3.205 0.384 -20.281 1 76.19 339 SER B N 1
ATOM 5732 C CA . SER B 1 339 ? -3.291 -0.934 -20.906 1 76.19 339 SER B CA 1
ATOM 5733 C C . SER B 1 339 ? -4.73 -1.283 -21.266 1 76.19 339 SER B C 1
ATOM 5735 O O . SER B 1 339 ? -5.672 -0.75 -20.672 1 76.19 339 SER B O 1
ATOM 5737 N N . ILE B 1 340 ? -4.84 -2.166 -22.172 1 80.5 340 ILE B N 1
ATOM 5738 C CA . ILE B 1 340 ? -6.152 -2.596 -22.641 1 80.5 340 ILE B CA 1
ATOM 5739 C C . ILE B 1 340 ? -6.934 -3.227 -21.5 1 80.5 340 ILE B C 1
ATOM 5741 O O . ILE B 1 340 ? -8.156 -3.092 -21.422 1 80.5 340 ILE B O 1
ATOM 5745 N N . THR B 1 341 ? -6.211 -3.703 -20.594 1 77.38 341 THR B N 1
ATOM 5746 C CA . THR B 1 341 ? -6.867 -4.398 -19.484 1 77.38 341 THR B CA 1
ATOM 5747 C C . THR B 1 341 ? -7.473 -3.398 -18.5 1 77.38 341 THR B C 1
ATOM 5749 O O . THR B 1 341 ? -8.328 -3.758 -17.703 1 77.38 341 THR B O 1
ATOM 5752 N N . ASP B 1 342 ? -7.094 -2.18 -18.609 1 80.19 342 ASP B N 1
ATOM 5753 C CA . ASP B 1 342 ? -7.637 -1.129 -17.75 1 80.19 342 ASP B CA 1
ATOM 5754 C C . ASP B 1 342 ? -9.117 -0.903 -18.031 1 80.19 342 ASP B C 1
ATOM 5756 O O . ASP B 1 342 ? -9.82 -0.283 -17.234 1 80.19 342 ASP B O 1
ATOM 5760 N N . ILE B 1 343 ? -9.578 -1.466 -19.047 1 87.38 343 ILE B N 1
ATOM 5761 C CA . ILE B 1 343 ? -10.984 -1.364 -19.422 1 87.38 343 ILE B CA 1
ATOM 5762 C C . ILE B 1 343 ? -11.852 -1.979 -18.328 1 87.38 343 ILE B C 1
ATOM 5764 O O . ILE B 1 343 ? -12.977 -1.521 -18.078 1 87.38 343 ILE B O 1
ATOM 5768 N N . TYR B 1 344 ? -11.352 -2.818 -17.609 1 78.88 344 TYR B N 1
ATOM 5769 C CA . TYR B 1 344 ? -12.109 -3.496 -16.578 1 78.88 344 TYR B CA 1
ATOM 5770 C C . TYR B 1 344 ? -12.438 -2.545 -15.43 1 78.88 344 TYR B C 1
ATOM 5772 O O . TYR B 1 344 ? -13.422 -2.736 -14.711 1 78.88 344 TYR B O 1
ATOM 5780 N N . ASN B 1 345 ? -11.641 -1.549 -15.352 1 77.81 345 ASN B N 1
ATOM 5781 C CA . ASN B 1 345 ? -11.836 -0.557 -14.297 1 77.81 345 ASN B CA 1
ATOM 5782 C C . ASN B 1 345 ? -13.094 0.278 -14.539 1 77.81 345 ASN B C 1
ATOM 5784 O O . ASN B 1 345 ? -13.562 0.973 -13.641 1 77.81 345 ASN B O 1
ATOM 5788 N N . TYR B 1 346 ? -13.617 0.135 -15.734 1 85.44 346 TYR B N 1
ATOM 5789 C CA . TYR B 1 346 ? -14.766 0.96 -16.109 1 85.44 346 TYR B CA 1
ATOM 5790 C C . TYR B 1 346 ? -16 0.104 -16.344 1 85.44 346 TYR B C 1
ATOM 5792 O O . TYR B 1 346 ? -16.859 0.452 -17.156 1 85.44 346 TYR B O 1
ATOM 5800 N N . LYS B 1 347 ? -16.031 -0.888 -15.57 1 84.06 347 LYS B N 1
ATOM 5801 C CA . LYS B 1 347 ? -17.141 -1.841 -15.711 1 84.06 347 LYS B CA 1
ATOM 5802 C C . LYS B 1 347 ? -18.484 -1.176 -15.422 1 84.06 347 LYS B C 1
ATOM 5804 O O . LYS B 1 347 ? -19.438 -1.332 -16.188 1 84.06 347 LYS B O 1
ATOM 5809 N N . ILE B 1 348 ? -18.547 -0.464 -14.445 1 81.06 348 ILE B N 1
ATOM 5810 C CA . ILE B 1 348 ? -19.797 0.154 -14.031 1 81.06 348 ILE B CA 1
ATOM 5811 C C . ILE B 1 348 ? -20.25 1.164 -15.086 1 81.06 348 ILE B C 1
ATOM 5813 O O . ILE B 1 348 ? -21.422 1.17 -15.492 1 81.06 348 ILE B O 1
ATOM 5817 N N . GLU B 1 349 ? -19.359 1.912 -15.555 1 85.31 349 GLU B N 1
ATOM 5818 C CA . GLU B 1 349 ? -19.672 2.912 -16.562 1 85.31 349 GLU B CA 1
ATOM 5819 C C . GLU B 1 349 ? -20.156 2.254 -17.859 1 85.31 349 GLU B C 1
ATOM 5821 O O . GLU B 1 349 ? -21.078 2.74 -18.5 1 85.31 349 GLU B O 1
ATOM 5826 N N . LEU B 1 350 ? -19.547 1.186 -18.156 1 90.75 350 LEU B N 1
ATOM 5827 C CA . LEU B 1 350 ? -19.906 0.465 -19.375 1 90.75 350 LEU B CA 1
ATOM 5828 C C . LEU B 1 350 ? -21.297 -0.146 -19.281 1 90.75 350 LEU B C 1
ATOM 5830 O O . LEU B 1 350 ? -22.094 -0.066 -20.219 1 90.75 350 LEU B O 1
ATOM 5834 N N . ILE B 1 351 ? -21.594 -0.646 -18.094 1 87.12 351 ILE B N 1
ATOM 5835 C CA . ILE B 1 351 ? -22.891 -1.269 -17.891 1 87.12 351 ILE B CA 1
ATOM 5836 C C . ILE B 1 351 ? -23.984 -0.196 -17.859 1 87.12 351 ILE B C 1
ATOM 5838 O O . ILE B 1 351 ? -25.047 -0.37 -18.453 1 87.12 351 ILE B O 1
ATOM 5842 N N . ASP B 1 352 ? -23.656 0.895 -17.312 1 85.62 352 ASP B N 1
ATOM 5843 C CA . ASP B 1 352 ? -24.609 2.004 -17.297 1 85.62 352 ASP B CA 1
ATOM 5844 C C . ASP B 1 352 ? -24.875 2.525 -18.703 1 85.62 352 ASP B C 1
ATOM 5846 O O . ASP B 1 352 ? -26.016 2.865 -19.047 1 85.62 352 ASP B O 1
ATOM 5850 N N . SER B 1 353 ? -23.859 2.572 -19.469 1 89.94 353 SER B N 1
ATOM 5851 C CA . SER B 1 353 ? -23.984 3.025 -20.844 1 89.94 353 SER B CA 1
ATOM 5852 C C . SER B 1 353 ? -24.922 2.123 -21.641 1 89.94 353 SER B C 1
ATOM 5854 O O . SER B 1 353 ? -25.672 2.6 -22.484 1 89.94 353 SER B O 1
ATOM 5856 N N . LEU B 1 354 ? -24.875 0.874 -21.328 1 89.31 354 LEU B N 1
ATOM 5857 C CA . LEU B 1 354 ? -25.703 -0.108 -22.016 1 89.31 354 LEU B CA 1
ATOM 5858 C C . LEU B 1 354 ? -27.156 -0.023 -21.547 1 89.31 354 LEU B C 1
ATOM 5860 O O . LEU B 1 354 ? -28.078 -0.136 -22.344 1 89.31 354 LEU B O 1
ATOM 5864 N N . LYS B 1 355 ? -27.359 0.177 -20.328 1 85.19 355 LYS B N 1
ATOM 5865 C CA . LYS B 1 355 ? -28.688 0.146 -19.734 1 85.19 355 LYS B CA 1
ATOM 5866 C C . LYS B 1 355 ? -29.594 1.215 -20.328 1 85.19 355 LYS B C 1
ATOM 5868 O O . LYS B 1 355 ? -30.812 1.025 -20.438 1 85.19 355 LYS B O 1
ATOM 5873 N N . LYS B 1 356 ? -28.984 2.158 -20.797 1 84.5 356 LYS B N 1
ATOM 5874 C CA . LYS B 1 356 ? -29.781 3.223 -21.406 1 84.5 356 LYS B CA 1
ATOM 5875 C C . LYS B 1 356 ? -30.5 2.727 -22.656 1 84.5 356 LYS B C 1
ATOM 5877 O O . LYS B 1 356 ? -31.5 3.305 -23.078 1 84.5 356 LYS B O 1
ATOM 5882 N N . TYR B 1 357 ? -29.969 1.635 -23.203 1 84.75 357 TYR B N 1
ATOM 5883 C CA . TYR B 1 357 ? -30.547 1.133 -24.453 1 84.75 357 TYR B CA 1
ATOM 5884 C C . TYR B 1 357 ? -31.438 -0.074 -24.188 1 84.75 357 TYR B C 1
ATOM 5886 O O . TYR B 1 357 ? -32.188 -0.486 -25.078 1 84.75 357 TYR B O 1
ATOM 5894 N N . ILE B 1 358 ? -31.219 -0.761 -23.094 1 80.25 358 ILE B N 1
ATOM 5895 C CA . ILE B 1 358 ? -31.984 -1.978 -22.828 1 80.25 358 ILE B CA 1
ATOM 5896 C C . ILE B 1 358 ? -33.25 -1.63 -22.062 1 80.25 358 ILE B C 1
ATOM 5898 O O . ILE B 1 358 ? -34.25 -2.357 -22.141 1 80.25 358 ILE B O 1
ATOM 5902 N N . GLU B 1 359 ? -33.438 -0.577 -21.328 1 62.97 359 GLU B N 1
ATOM 5903 C CA . GLU B 1 359 ? -34.719 -0.188 -20.719 1 62.97 359 GLU B CA 1
ATOM 5904 C C . GLU B 1 359 ? -35.625 0.46 -21.75 1 62.97 359 GLU B C 1
ATOM 5906 O O . GLU B 1 359 ? -35.156 1.086 -22.703 1 62.97 359 GLU B O 1
#

Secondary structure (DSSP, 8-state):
--HHHHHHHHHHHHHHHGGG--SHHHHIIIIIHHHHHHTT--TT-TTTEEEEE--SSSS-TT--EEEEEEETTEEEEEEEE--TTS---S--HHHHHHHHHSS-SEEEEE-SSEEEEE--SSBTTB--SS-SEEEETTS--HHHHHHHHTTSTTT--HHHHHHHHHHHHHHHHHHHHHHHHHHS--HHHHHHHHTTT--S---HHHHHHHHHHHHHHHHHHHHHHHHHHHHHHHHHHHHHHHHHHHHGGGGG---------TT----HHHHHHHHHHHHHHTTTS-GGGEEEEE-SS-EEEEETT-TTSEEEEEE-SSSS-EEEEE-TTSPEEEEE-SSGGGGGGGHHHHHHHHHHHH-/--HHHHHHHHHHHHHHHGGG--SHHHHIIIIIHHHHHHTT--TT-TTTEEEEE--SSSS-TT--EEEEEEETTEEEEEEEE--TTS---S--HHHHHHHHHSS-SEEEEE-SSEEEEE--SSBTTB--SS-SEEEETTS--HHHHHHHHTTSTTT--HHHHHHHHHHHHHHHHHHHHHHHHHHS--HHHHHHHHTTT--S---HHHHHHHHHHHHHHHHHHHHHHHHHHHHHHHHHHHHHHHHHHHHGGGGG---------TT----HHHHHHHHHHHHHHTTTS-GGGEEEEE-SS-EEEEETT-TTSEEEEEE-SSSS-EEEEE-TTSPEEEEE-SSGGGGGGGHHHHHHHHHHHH-